Protein AF-A0A1B8EQ35-F1 (afdb_monomer_lite)

Sequence (725 aa):
MAPSVAQLPEQTPTSKLPTSPSSTSFNLFPQSRLPFSPSIFANPTSEYRGTPLWSWNKKLDLDQLLRQIDHMEEMGLGGFHMHSRVGLDTEYMGEEFMHMVKKCVERAKEKGMLAWLYDEDRWPSGAAGGLVTKEEDQFRSRHMLITPWKYGDPNRPDQAEENH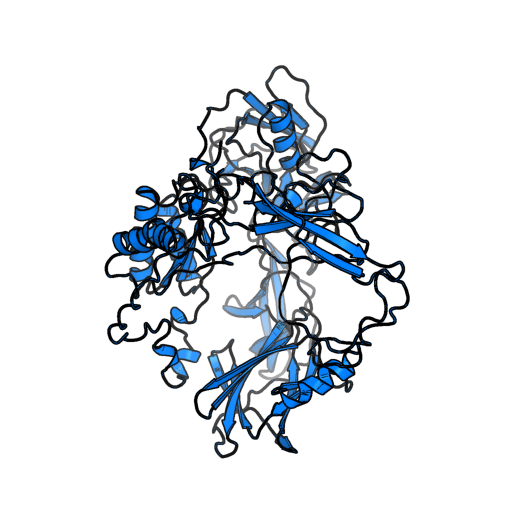SCSAVASRSELGFLAARYSIILDKDGFLVEGRRLEDSEEDFEGVWYAYVETNPPSEWFNGAYYVDTLSAPAMQRFVDLTYEPYKKAVGSEFGKTVPAIFTDEPQFALKNQLKLAHGKRDIFLPGKVVVAGSDPSLVDVEPSLHPKSLSATRVPFTRLDILRELETVRDVKVVLDTGMEADKLLYQMRADGEEGYLFICNTDRVKPSKCRVDIRGGWSATLLDTFSGKSYSFKTEVIGGWTRFHHHFHGCASLLLRLYPVTHEPCLSALETPAWTVSHELVDCAASLSEPNVLLLDIASHKLNDDTDWEAPEEILRIDNIARENLGLRQKKDAFAQPWTTSKTAPTNTISLRFRFTSTIDIQGAHLALENAAITTIALDGAPVVASSSGYWVDESISTIPLPPIPAGSHELILSLLFGPATNLERVYILGEFGVDLRGRSATIVPLALDKLAVGDYTRQGLPFYVGNVHYDFTLRVEGSGPQRTAIQVPRFVAPLLAVQLDGRDKGAIAFQPHTLDLGELSAGEYKLRITAYGNRDHAFGALHLPDGLTKWYGPDAFRTAEC

pLDDT: mean 85.96, std 14.6, range [25.5, 98.62]

Structure (mmCIF, N/CA/C/O backbone):
data_AF-A0A1B8EQ35-F1
#
_entry.id   AF-A0A1B8EQ35-F1
#
loop_
_atom_site.group_PDB
_atom_site.id
_atom_site.type_symbol
_atom_site.label_atom_id
_atom_site.label_alt_id
_atom_site.label_comp_id
_atom_site.label_asym_id
_atom_site.label_entity_id
_atom_site.label_seq_id
_atom_site.pdbx_PDB_ins_code
_atom_site.Cartn_x
_atom_site.Cartn_y
_atom_site.Cartn_z
_atom_site.occupancy
_atom_site.B_iso_or_equiv
_atom_site.auth_seq_id
_atom_site.auth_comp_id
_atom_site.auth_asym_id
_atom_site.auth_atom_id
_atom_site.pdbx_PDB_model_num
ATOM 1 N N . MET A 1 1 ? 47.534 -1.894 -6.595 1.00 25.50 1 MET A N 1
ATOM 2 C CA . MET A 1 1 ? 48.045 -1.793 -7.979 1.00 25.50 1 MET A CA 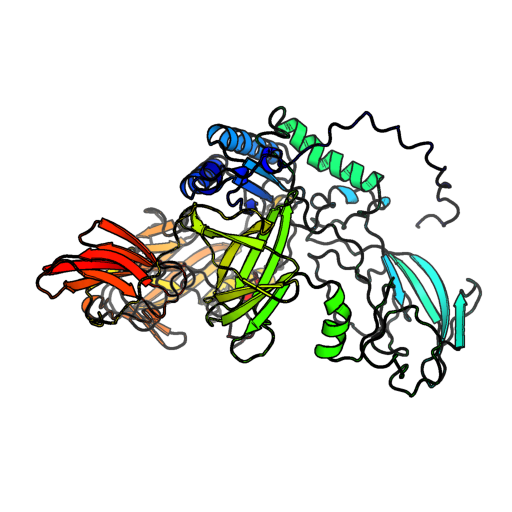1
ATOM 3 C C . MET A 1 1 ? 47.145 -2.646 -8.852 1.00 25.50 1 MET A C 1
ATOM 5 O O . MET A 1 1 ? 47.174 -3.859 -8.702 1.00 25.50 1 MET A O 1
ATOM 9 N N . ALA A 1 2 ? 46.291 -2.027 -9.663 1.00 26.20 2 ALA A N 1
ATOM 10 C CA . ALA A 1 2 ? 45.473 -2.741 -10.642 1.00 26.20 2 ALA A CA 1
ATOM 11 C C . ALA A 1 2 ? 46.329 -3.078 -11.884 1.00 26.20 2 ALA A C 1
ATOM 13 O O . ALA A 1 2 ? 47.244 -2.309 -12.195 1.00 26.20 2 ALA A O 1
ATOM 14 N N . PRO A 1 3 ? 46.095 -4.210 -12.572 1.00 28.66 3 PRO A N 1
ATOM 15 C CA . PRO A 1 3 ? 46.857 -4.577 -13.765 1.00 28.66 3 PRO A CA 1
ATOM 16 C C . PRO A 1 3 ? 46.574 -3.606 -14.925 1.00 28.66 3 PRO A C 1
ATOM 18 O O . PRO A 1 3 ? 45.476 -3.062 -15.040 1.00 28.66 3 PRO A O 1
ATOM 21 N N . SER A 1 4 ? 47.576 -3.370 -15.780 1.00 27.38 4 SER A N 1
ATOM 22 C CA . SER A 1 4 ? 47.445 -2.500 -16.955 1.00 27.38 4 SER A CA 1
ATOM 23 C C . SER A 1 4 ? 46.612 -3.164 -18.061 1.00 27.38 4 SER A C 1
ATOM 25 O O . SER A 1 4 ? 46.545 -4.388 -18.173 1.00 27.38 4 SER A O 1
ATOM 27 N N . VAL A 1 5 ? 46.005 -2.334 -18.916 1.00 34.78 5 VAL A N 1
ATOM 28 C CA . VAL A 1 5 ? 45.093 -2.695 -20.024 1.00 34.78 5 VAL A CA 1
ATOM 29 C C . VAL A 1 5 ? 45.683 -3.714 -21.021 1.00 34.78 5 VAL A C 1
ATOM 31 O O . VAL A 1 5 ? 44.943 -4.336 -21.776 1.00 34.78 5 VAL A O 1
ATOM 34 N N . ALA A 1 6 ? 46.992 -3.974 -20.988 1.00 32.75 6 ALA A N 1
ATOM 35 C CA . ALA A 1 6 ? 47.649 -4.963 -21.843 1.00 32.75 6 ALA A CA 1
ATOM 36 C C . ALA A 1 6 ? 47.423 -6.438 -21.430 1.00 32.75 6 ALA A C 1
ATOM 38 O O . ALA A 1 6 ? 47.955 -7.329 -22.089 1.00 32.75 6 ALA A O 1
ATOM 39 N N . GLN A 1 7 ? 46.674 -6.719 -20.354 1.00 31.31 7 GLN A N 1
ATOM 40 C CA . GLN A 1 7 ? 46.437 -8.084 -19.847 1.00 31.31 7 GLN A CA 1
ATOM 41 C C . GLN A 1 7 ? 44.970 -8.538 -19.857 1.00 31.31 7 GLN A C 1
ATOM 43 O O . GLN A 1 7 ? 44.646 -9.566 -19.264 1.00 31.31 7 GLN A O 1
ATOM 48 N N . LEU A 1 8 ? 44.069 -7.819 -20.530 1.00 32.50 8 LEU A N 1
ATOM 49 C CA . LEU A 1 8 ? 42.736 -8.363 -20.785 1.00 32.50 8 LEU A CA 1
ATOM 50 C C . LEU A 1 8 ? 42.855 -9.419 -21.897 1.00 32.50 8 LEU A C 1
ATOM 52 O O . LEU A 1 8 ? 43.336 -9.078 -22.980 1.00 32.50 8 LEU A O 1
ATOM 56 N N . PRO A 1 9 ? 42.469 -10.688 -21.664 1.00 31.41 9 PRO A N 1
ATOM 57 C CA . PRO A 1 9 ? 42.464 -11.678 -22.729 1.00 31.41 9 PRO A CA 1
ATOM 58 C C . PRO A 1 9 ? 41.554 -11.178 -23.853 1.00 31.41 9 PRO A C 1
ATOM 60 O O . PRO A 1 9 ? 40.426 -10.752 -23.593 1.00 31.41 9 PRO A O 1
ATOM 63 N N . GLU A 1 10 ? 42.046 -11.215 -25.096 1.00 31.75 10 GLU A N 1
ATOM 64 C CA . GLU A 1 10 ? 41.202 -11.037 -26.276 1.00 31.75 10 GLU A CA 1
ATOM 65 C C . GLU A 1 10 ? 39.978 -11.939 -26.113 1.00 31.75 10 GLU A C 1
ATOM 67 O O . GLU A 1 10 ? 40.111 -13.160 -25.967 1.00 31.75 10 GLU A O 1
ATOM 72 N N . GLN A 1 11 ? 38.782 -11.341 -26.098 1.00 35.06 11 GLN A N 1
ATOM 73 C CA . GLN A 1 11 ? 37.549 -12.110 -26.148 1.00 35.06 11 GLN A CA 1
ATOM 74 C C . GLN A 1 11 ? 37.582 -12.918 -27.441 1.00 35.06 11 GLN A C 1
ATOM 76 O O . GLN A 1 11 ? 37.391 -12.395 -28.538 1.00 35.06 11 GLN A O 1
ATOM 81 N N . THR A 1 12 ? 37.878 -14.207 -27.305 1.00 29.12 12 THR A N 1
ATOM 82 C CA . THR A 1 12 ? 37.778 -15.152 -28.406 1.00 29.12 12 THR A CA 1
ATOM 83 C C . THR A 1 12 ? 36.326 -15.105 -28.878 1.00 29.12 12 THR A C 1
ATOM 85 O O . THR A 1 12 ? 35.436 -15.208 -28.028 1.00 29.12 12 THR A O 1
ATOM 88 N N . PRO A 1 13 ? 36.048 -14.933 -30.184 1.00 30.48 13 PRO A N 1
ATOM 89 C CA . PRO A 1 13 ? 34.685 -14.939 -30.690 1.00 30.48 13 PRO A CA 1
ATOM 90 C C . PRO A 1 13 ? 34.010 -16.218 -30.210 1.00 30.48 13 PRO A C 1
ATOM 92 O O . PRO A 1 13 ? 34.444 -17.318 -30.561 1.00 30.48 13 PRO A O 1
ATOM 95 N N . THR A 1 14 ? 32.996 -16.084 -29.359 1.00 31.64 14 THR A N 1
ATOM 96 C CA . THR A 1 14 ? 32.241 -17.221 -28.849 1.00 31.64 14 THR A CA 1
ATOM 97 C C . THR A 1 14 ? 31.644 -17.949 -30.043 1.00 31.64 14 THR A C 1
ATOM 99 O O . THR A 1 14 ? 30.777 -17.456 -30.766 1.00 31.64 14 THR A O 1
ATOM 102 N N . SER A 1 15 ? 32.195 -19.131 -30.305 1.00 32.12 15 SER A N 1
ATOM 103 C CA . SER A 1 15 ? 31.742 -20.018 -31.358 1.00 32.12 15 SER A CA 1
ATOM 104 C C . SER A 1 15 ? 30.282 -20.369 -31.108 1.00 32.12 15 SER A C 1
ATOM 106 O O . SER A 1 15 ? 29.971 -20.900 -30.048 1.00 32.12 15 SER A O 1
ATOM 108 N N . LYS A 1 16 ? 29.434 -20.093 -32.105 1.00 35.16 16 LYS A N 1
ATOM 109 C CA . LYS A 1 16 ? 28.096 -20.662 -32.323 1.00 35.16 16 LYS A CA 1
ATOM 110 C C . LYS A 1 16 ? 27.278 -20.868 -31.042 1.00 35.16 16 LYS A C 1
ATOM 112 O O . LYS A 1 16 ? 27.388 -21.903 -30.390 1.00 35.16 16 LYS A O 1
ATOM 117 N N . LEU A 1 17 ? 26.366 -19.922 -30.788 1.00 35.19 17 LEU A N 1
ATOM 118 C CA . LEU A 1 17 ? 25.135 -20.172 -30.033 1.00 35.19 17 LEU A CA 1
ATOM 119 C C . LEU A 1 17 ? 24.652 -21.602 -30.335 1.00 35.19 17 LEU A C 1
ATOM 121 O O . LEU A 1 17 ? 24.467 -21.918 -31.519 1.00 35.19 17 LEU A O 1
ATOM 125 N N . PRO A 1 18 ? 24.500 -22.480 -29.328 1.00 34.12 18 PRO A N 1
ATOM 126 C CA . PRO A 1 18 ? 23.928 -23.791 -29.564 1.00 34.12 18 PRO A CA 1
ATOM 127 C C . PRO A 1 18 ? 22.570 -23.573 -30.224 1.00 34.12 18 PRO A C 1
ATOM 129 O O . PRO A 1 18 ? 21.745 -22.804 -29.729 1.00 34.12 18 PRO A O 1
ATOM 132 N N . THR A 1 19 ? 22.376 -24.199 -31.385 1.00 39.16 19 THR A N 1
ATOM 133 C CA . THR A 1 19 ? 21.077 -24.287 -32.050 1.00 39.16 19 THR A CA 1
ATOM 134 C C . THR A 1 19 ? 20.057 -24.663 -30.995 1.00 39.16 19 THR A C 1
ATOM 136 O O . THR A 1 19 ? 20.177 -25.732 -30.389 1.00 39.16 19 THR A O 1
ATOM 139 N N . SER A 1 20 ? 19.121 -23.751 -30.736 1.00 37.38 20 SER A N 1
ATOM 140 C CA . SER A 1 20 ? 18.092 -23.935 -29.729 1.00 37.38 20 SER A CA 1
ATOM 141 C C . SER A 1 20 ? 17.411 -25.283 -29.981 1.00 37.38 20 SER A C 1
ATOM 143 O O . SER A 1 20 ? 16.928 -25.519 -31.094 1.00 37.38 20 SER A O 1
ATOM 145 N N . PRO A 1 21 ? 17.382 -26.207 -29.000 1.00 41.94 21 PRO A N 1
ATOM 146 C CA . PRO A 1 21 ? 16.456 -27.324 -29.090 1.00 41.94 21 PRO A CA 1
ATOM 147 C C . PRO A 1 21 ? 15.073 -26.699 -29.245 1.00 41.94 21 PRO A C 1
ATOM 149 O O . PRO A 1 21 ? 14.788 -25.727 -28.546 1.00 41.94 21 PRO A O 1
ATOM 152 N N . SER A 1 22 ? 14.280 -27.191 -30.204 1.00 47.44 22 SER A N 1
ATOM 153 C CA . SER A 1 22 ? 12.948 -26.681 -30.543 1.00 47.44 22 SER A CA 1
ATOM 154 C C . SER A 1 22 ? 12.187 -26.337 -29.266 1.00 47.44 22 SER A C 1
ATOM 156 O O . SER A 1 22 ? 11.669 -27.229 -28.588 1.00 47.44 22 SER A O 1
ATOM 158 N N . SER A 1 23 ? 12.204 -25.062 -28.881 1.00 45.16 23 SER A N 1
ATOM 159 C CA . SER A 1 23 ? 11.639 -24.665 -27.612 1.00 45.16 23 SER A CA 1
ATOM 160 C C . SER A 1 23 ? 10.140 -24.715 -27.818 1.00 45.16 23 SER A C 1
ATOM 162 O O . SER A 1 23 ? 9.558 -23.934 -28.568 1.00 45.16 23 SER A O 1
ATOM 164 N N . THR A 1 24 ? 9.488 -25.670 -27.165 1.00 52.19 24 THR A N 1
ATOM 165 C CA . THR A 1 24 ? 8.119 -25.443 -26.724 1.00 52.19 24 THR A CA 1
ATOM 166 C C . THR A 1 24 ? 8.171 -24.136 -25.945 1.00 52.19 24 THR A C 1
ATOM 168 O O . THR A 1 24 ? 8.702 -24.110 -24.835 1.00 52.19 24 THR A O 1
ATOM 171 N N . SER A 1 25 ? 7.767 -23.029 -26.572 1.00 60.06 25 SER A N 1
ATOM 172 C CA . SER A 1 25 ? 7.796 -21.714 -25.944 1.00 60.06 25 SER A CA 1
ATOM 173 C C . SER A 1 25 ? 7.031 -21.823 -24.631 1.00 60.06 25 SER A C 1
ATOM 175 O O . SER A 1 25 ? 5.846 -22.168 -24.652 1.00 60.06 25 SER A O 1
ATOM 177 N N . PHE A 1 26 ? 7.703 -21.598 -23.502 1.00 68.50 26 PHE A N 1
ATOM 178 C CA . PHE A 1 26 ? 7.038 -21.569 -22.207 1.00 68.50 26 PHE A CA 1
ATOM 179 C C . PHE A 1 26 ? 5.918 -20.528 -22.276 1.00 68.50 26 PHE A C 1
ATOM 181 O O . PHE A 1 26 ? 6.156 -19.366 -22.604 1.00 68.50 26 PHE A O 1
ATOM 188 N N . ASN A 1 27 ? 4.685 -20.971 -22.052 1.00 73.94 27 ASN A N 1
ATOM 189 C CA . ASN A 1 27 ? 3.511 -20.122 -22.149 1.00 73.94 27 ASN A CA 1
ATOM 190 C C . ASN A 1 27 ? 3.030 -19.824 -20.734 1.00 73.94 27 ASN A C 1
ATOM 192 O O . ASN A 1 27 ? 2.378 -20.667 -20.127 1.00 73.94 27 ASN A O 1
ATOM 196 N N . LEU A 1 28 ? 3.376 -18.639 -20.225 1.00 74.19 28 LEU A N 1
ATOM 197 C CA . LEU A 1 28 ? 3.041 -18.209 -18.866 1.00 74.19 28 LEU A CA 1
ATOM 198 C C . LEU A 1 28 ? 1.525 -18.161 -18.621 1.00 74.19 28 LEU A C 1
ATOM 200 O O . LEU A 1 28 ? 1.058 -18.495 -17.539 1.00 74.19 28 LEU A O 1
ATOM 204 N N . PHE A 1 29 ? 0.751 -17.790 -19.643 1.00 77.44 29 PHE A N 1
ATOM 205 C CA . PHE A 1 29 ? -0.704 -17.681 -19.558 1.00 77.44 29 PHE A CA 1
ATOM 206 C C . PHE A 1 29 ? -1.355 -18.509 -20.668 1.00 77.44 29 PHE A C 1
ATOM 208 O O . PHE A 1 29 ? -1.873 -17.945 -21.635 1.00 77.44 29 PHE A O 1
ATOM 215 N N . PRO A 1 30 ? -1.361 -19.850 -20.574 1.00 79.69 30 PRO A N 1
ATOM 216 C CA . PRO A 1 30 ? -1.895 -20.697 -21.636 1.00 79.69 30 PRO A CA 1
ATOM 217 C C . PRO A 1 30 ? -3.386 -20.455 -21.879 1.00 79.69 30 PRO A C 1
ATOM 219 O O . PRO A 1 30 ? -3.823 -20.467 -23.027 1.00 79.69 30 PRO A O 1
ATOM 222 N N . GLN A 1 31 ? -4.132 -20.120 -20.823 1.00 79.25 31 GLN A N 1
ATOM 223 C CA . GLN A 1 31 ? -5.553 -19.780 -20.904 1.00 79.25 31 GLN A CA 1
ATOM 224 C C . GLN A 1 31 ? -5.820 -18.510 -21.725 1.00 79.25 31 GLN A C 1
ATOM 226 O O . GLN A 1 31 ? -6.878 -18.391 -22.330 1.00 79.25 31 GLN A O 1
ATOM 231 N N . SER A 1 32 ? -4.844 -17.598 -21.849 1.00 74.06 32 SER A N 1
ATOM 232 C CA . SER A 1 32 ? -4.968 -16.402 -22.703 1.00 74.06 32 SER A CA 1
ATOM 233 C C . SER A 1 32 ? -5.015 -16.708 -24.205 1.00 74.06 32 SER A C 1
ATOM 235 O O . SER A 1 32 ? -5.212 -15.802 -25.008 1.00 74.06 32 SER A O 1
ATOM 237 N N . ARG A 1 33 ? -4.780 -17.967 -24.604 1.00 80.25 33 ARG A N 1
ATOM 238 C CA . ARG A 1 33 ? -4.892 -18.433 -25.995 1.00 80.25 33 ARG A CA 1
ATOM 239 C C . ARG A 1 33 ? -6.234 -19.087 -26.295 1.00 80.25 33 ARG A C 1
ATOM 241 O O . ARG A 1 33 ? -6.478 -19.448 -27.444 1.00 80.25 33 ARG A O 1
ATOM 248 N N . LEU A 1 34 ? -7.065 -19.298 -25.277 1.00 84.06 34 LEU A N 1
ATOM 249 C CA . LEU A 1 34 ? -8.402 -19.829 -25.470 1.00 84.06 34 LEU A CA 1
ATOM 250 C C . LEU A 1 34 ? -9.373 -18.688 -25.793 1.00 84.06 34 LEU A C 1
ATOM 252 O O . LEU A 1 34 ? -9.177 -17.571 -25.312 1.00 84.06 34 LEU A O 1
ATOM 256 N N . PRO A 1 35 ? -10.434 -18.958 -26.573 1.00 84.69 35 PRO A N 1
ATOM 257 C CA . PRO A 1 35 ? -11.488 -17.981 -26.806 1.00 84.69 35 PRO A CA 1
ATOM 258 C C . PRO A 1 35 ? -12.105 -17.477 -25.498 1.00 84.69 35 PRO A C 1
ATOM 260 O O . PRO A 1 35 ? -12.200 -18.217 -24.515 1.00 84.69 35 PRO A O 1
ATOM 263 N N . PHE A 1 36 ? -12.588 -16.233 -25.513 1.00 85.56 36 PHE A N 1
ATOM 264 C CA . PHE A 1 36 ? -13.294 -15.628 -24.386 1.00 85.56 36 PHE A CA 1
ATOM 265 C C . PHE A 1 36 ? -14.415 -16.528 -23.847 1.00 85.56 36 PHE A C 1
ATOM 267 O O . PHE A 1 36 ? -15.243 -17.042 -24.603 1.00 85.56 36 PHE A O 1
ATOM 274 N N . SER A 1 37 ? -14.483 -16.648 -22.520 1.00 89.38 37 SER A N 1
ATOM 275 C CA . SER A 1 37 ? -15.508 -17.418 -21.819 1.00 89.38 37 SER A CA 1
ATOM 276 C C . SER A 1 37 ? -16.324 -16.524 -20.878 1.00 89.38 37 SER A C 1
ATOM 278 O O . SER A 1 37 ? -15.766 -16.000 -19.908 1.00 89.38 37 SER A O 1
ATOM 280 N N . PRO A 1 38 ? -17.651 -16.396 -21.089 1.00 88.44 38 PRO A N 1
ATOM 281 C CA . PRO A 1 38 ? -18.528 -15.661 -20.178 1.00 88.44 38 PRO A CA 1
ATOM 282 C C . PRO A 1 38 ? -18.508 -16.206 -18.746 1.00 88.44 38 PRO A C 1
ATOM 284 O O . PRO A 1 38 ? -18.613 -15.436 -17.798 1.00 88.44 38 PRO A O 1
ATOM 287 N N . SER A 1 39 ? -18.345 -17.523 -18.568 1.00 91.56 39 SER A N 1
ATOM 288 C CA . SER A 1 39 ? -18.310 -18.126 -17.231 1.00 91.56 39 SER A CA 1
ATOM 289 C C . SER A 1 39 ? -17.015 -17.807 -16.485 1.00 91.56 39 SER A C 1
ATOM 291 O O . SER A 1 39 ? -17.060 -17.599 -15.277 1.00 91.56 39 SER A O 1
ATOM 293 N N . ILE A 1 40 ? -15.878 -17.737 -17.192 1.00 91.25 40 ILE A N 1
ATOM 294 C CA . ILE A 1 40 ? -14.591 -17.328 -16.602 1.00 91.25 40 ILE A CA 1
ATOM 295 C C . ILE A 1 40 ? -14.618 -15.834 -16.276 1.00 91.25 40 ILE A C 1
ATOM 297 O O . ILE A 1 40 ? -14.153 -15.439 -15.216 1.00 91.25 40 ILE A O 1
ATOM 301 N N . PHE A 1 41 ? -15.203 -15.003 -17.143 1.00 91.31 41 PHE A N 1
ATOM 302 C CA . PHE A 1 41 ? -15.361 -13.576 -16.857 1.00 91.31 41 PHE A CA 1
ATOM 303 C C . PHE A 1 41 ? -16.235 -13.328 -15.617 1.00 91.31 41 PHE A C 1
ATOM 305 O O . PHE A 1 41 ? -15.895 -12.491 -14.787 1.00 91.31 41 PHE A O 1
ATOM 312 N N . ALA A 1 42 ? -17.328 -14.083 -15.465 1.00 91.06 42 ALA A N 1
ATOM 313 C CA . ALA A 1 42 ? -18.216 -13.972 -14.311 1.00 91.06 42 ALA A CA 1
ATOM 314 C C . ALA A 1 42 ? -17.596 -14.486 -13.001 1.00 91.06 42 ALA A C 1
ATOM 316 O O . ALA A 1 42 ? -17.930 -13.987 -11.929 1.00 91.06 42 ALA A O 1
ATOM 317 N N . ASN A 1 43 ? -16.717 -15.487 -13.073 1.00 90.38 43 ASN A N 1
ATOM 318 C CA . ASN A 1 43 ? -16.034 -16.054 -11.914 1.00 90.38 43 ASN A CA 1
ATOM 319 C C . ASN A 1 43 ? -14.570 -16.379 -12.262 1.00 90.38 43 ASN A C 1
ATOM 321 O O . ASN A 1 43 ? -14.264 -17.527 -12.608 1.00 90.38 43 ASN A O 1
ATOM 325 N N . PRO A 1 44 ? -13.669 -15.382 -12.202 1.00 91.44 44 PRO A N 1
ATOM 326 C CA . PRO A 1 44 ? -12.279 -15.560 -12.596 1.00 91.44 44 PRO A CA 1
ATOM 327 C C . PRO A 1 44 ? -11.555 -16.551 -11.683 1.00 91.44 44 PRO A C 1
ATOM 329 O O . PRO A 1 44 ? -11.667 -16.499 -10.452 1.00 91.44 44 PRO A O 1
ATOM 332 N N . THR A 1 45 ? -10.770 -17.431 -12.297 1.00 91.69 45 THR A N 1
ATOM 333 C CA . THR A 1 45 ? -9.800 -18.310 -11.632 1.00 91.69 45 THR A CA 1
ATOM 334 C C . THR A 1 45 ? -8.585 -17.516 -11.131 1.00 91.69 45 THR A C 1
ATOM 336 O O . THR A 1 45 ? -8.414 -16.340 -11.464 1.00 91.69 45 THR A O 1
ATOM 339 N N . SER A 1 46 ? -7.761 -18.134 -10.281 1.00 92.81 46 SER A N 1
ATOM 340 C CA . SER A 1 46 ? -6.660 -17.489 -9.548 1.00 92.81 46 SER A CA 1
ATOM 341 C C . SER A 1 46 ? -5.677 -16.712 -10.432 1.00 92.81 46 SER A C 1
ATOM 343 O O . SER A 1 46 ? -5.202 -15.654 -10.031 1.00 92.81 46 SER A O 1
ATOM 345 N N . GLU A 1 47 ? -5.419 -17.171 -11.657 1.00 90.31 47 GLU A N 1
ATOM 346 C CA . GLU A 1 47 ? -4.531 -16.515 -12.624 1.00 90.31 47 GLU A CA 1
ATOM 347 C C . GLU A 1 47 ? -5.023 -15.145 -13.125 1.00 90.31 47 GLU A C 1
ATOM 349 O O . GLU A 1 47 ? -4.250 -14.406 -13.733 1.00 90.31 47 GLU A O 1
ATOM 354 N N . TYR A 1 48 ? -6.286 -14.791 -12.864 1.00 90.19 48 TYR A N 1
ATOM 355 C CA . TYR A 1 48 ? -6.884 -13.501 -13.224 1.00 90.19 48 TYR A CA 1
ATOM 356 C C . TYR A 1 48 ? -7.140 -12.589 -12.015 1.00 90.19 48 TYR A C 1
ATOM 358 O O . TYR A 1 48 ? -7.653 -11.481 -12.182 1.00 90.19 48 TYR A O 1
ATOM 366 N N . ARG A 1 49 ? -6.828 -13.043 -10.796 1.00 92.12 49 ARG A N 1
ATOM 367 C CA . ARG A 1 49 ? -7.065 -12.289 -9.557 1.00 92.12 49 ARG A CA 1
ATOM 368 C C . ARG A 1 49 ? -5.802 -11.562 -9.103 1.00 92.12 49 ARG A C 1
ATOM 370 O O . ARG A 1 49 ? -4.695 -11.875 -9.531 1.00 92.12 49 ARG A O 1
ATOM 377 N N . GLY A 1 50 ? -5.973 -10.579 -8.221 1.00 93.19 50 GLY A N 1
ATOM 378 C CA . GLY A 1 50 ? -4.859 -9.810 -7.669 1.00 93.19 50 GLY A CA 1
ATOM 379 C C . GLY A 1 50 ? -3.869 -10.688 -6.901 1.00 93.19 50 GLY A C 1
ATOM 380 O O . GLY A 1 50 ? -4.267 -11.608 -6.185 1.00 93.19 50 GLY A O 1
ATOM 381 N N . THR A 1 51 ? -2.583 -10.377 -7.047 1.00 94.25 51 THR A N 1
ATOM 382 C CA . THR A 1 51 ? -1.464 -11.074 -6.397 1.00 94.25 51 THR A CA 1
ATOM 383 C C . THR A 1 51 ? -0.512 -10.029 -5.806 1.00 94.25 51 THR A C 1
ATOM 385 O O . THR A 1 51 ? 0.367 -9.538 -6.523 1.00 94.25 51 THR A O 1
ATOM 388 N N . PRO A 1 52 ? -0.692 -9.607 -4.544 1.00 95.25 52 PRO A N 1
ATOM 389 C CA . PRO A 1 52 ? 0.095 -8.523 -3.967 1.00 95.25 52 PRO A CA 1
ATOM 390 C C . PRO A 1 52 ? 1.570 -8.904 -3.797 1.00 95.25 52 PRO A C 1
ATOM 392 O O . PRO A 1 52 ? 1.916 -10.085 -3.697 1.00 95.25 52 PRO A O 1
ATOM 395 N N . LEU A 1 53 ? 2.428 -7.884 -3.717 1.00 95.12 53 LEU A N 1
ATOM 396 C CA . LEU A 1 53 ? 3.765 -8.036 -3.149 1.00 95.12 53 LEU A CA 1
ATOM 397 C C . LEU A 1 53 ? 3.626 -8.250 -1.642 1.00 95.12 53 LEU A C 1
ATOM 399 O O . LEU A 1 53 ? 3.103 -7.392 -0.929 1.00 95.12 53 LEU A O 1
ATOM 403 N N . TRP A 1 54 ? 4.061 -9.411 -1.169 1.00 96.62 54 TRP A N 1
ATOM 404 C CA . TRP A 1 54 ? 3.986 -9.796 0.228 1.00 96.62 54 TRP A CA 1
ATOM 405 C C . TRP A 1 54 ? 5.347 -9.606 0.887 1.00 96.62 54 TRP A C 1
ATOM 407 O O . TRP A 1 54 ? 6.278 -10.386 0.688 1.00 96.62 54 TRP A O 1
ATOM 417 N N . SER A 1 55 ? 5.440 -8.523 1.656 1.00 94.44 55 SER A N 1
ATOM 418 C CA . SER A 1 55 ? 6.659 -8.074 2.322 1.00 94.44 55 SER A CA 1
ATOM 419 C C . SER A 1 55 ? 7.100 -9.041 3.421 1.00 94.44 55 SER A C 1
ATOM 421 O O . SER A 1 55 ? 6.558 -9.029 4.522 1.00 94.44 55 SER A O 1
ATOM 423 N N . TRP A 1 56 ? 8.126 -9.834 3.141 1.00 95.75 56 TRP A N 1
ATOM 424 C CA . TRP A 1 56 ? 8.850 -10.636 4.118 1.00 95.75 56 TRP A CA 1
ATOM 425 C C . TRP A 1 56 ? 9.914 -9.774 4.795 1.00 95.75 56 TRP A C 1
ATOM 427 O O . TRP A 1 56 ? 10.871 -9.322 4.165 1.00 95.75 56 TRP A O 1
ATOM 437 N N . ASN A 1 57 ? 9.724 -9.526 6.085 1.00 90.69 57 ASN A N 1
ATOM 438 C CA . ASN A 1 57 ? 10.614 -8.756 6.945 1.00 90.69 57 ASN A CA 1
ATOM 439 C C . ASN A 1 57 ? 10.682 -9.413 8.336 1.00 90.69 57 ASN A C 1
ATOM 441 O O . ASN A 1 57 ? 10.016 -10.416 8.589 1.00 90.69 57 ASN A O 1
ATOM 445 N N . LYS A 1 58 ? 11.516 -8.865 9.228 1.00 89.00 58 LYS A N 1
ATOM 446 C CA . LYS A 1 58 ? 11.826 -9.424 10.553 1.00 89.00 58 LYS A CA 1
ATOM 447 C C . LYS A 1 58 ? 12.300 -10.885 10.451 1.00 89.00 58 LYS A C 1
ATOM 449 O O . LYS A 1 58 ? 12.772 -11.349 9.407 1.00 89.00 58 LYS A O 1
ATOM 454 N N . LYS A 1 59 ? 12.270 -11.599 11.573 1.00 92.00 59 LYS A N 1
ATOM 455 C CA . LYS A 1 59 ? 12.465 -13.046 11.599 1.00 92.00 59 LYS A CA 1
ATOM 456 C C . LYS A 1 59 ? 11.193 -13.694 11.054 1.00 92.00 59 LYS A C 1
ATOM 458 O O . LYS A 1 59 ? 10.112 -13.369 11.532 1.00 92.00 59 LYS A O 1
ATOM 463 N N . LEU A 1 60 ? 11.324 -14.569 10.060 1.00 95.62 60 LEU A N 1
ATOM 464 C CA . LEU A 1 60 ? 10.171 -15.227 9.457 1.00 95.62 60 LEU A CA 1
ATOM 465 C C . LEU A 1 60 ? 9.629 -16.288 10.414 1.00 95.62 60 LEU A C 1
ATOM 467 O O . LEU A 1 60 ? 10.389 -17.118 10.910 1.00 95.62 60 LEU A O 1
ATOM 471 N N . ASP A 1 61 ? 8.319 -16.262 10.635 1.00 95.56 61 ASP A N 1
ATOM 472 C CA . ASP A 1 61 ? 7.596 -17.237 11.445 1.00 95.56 61 ASP A CA 1
ATOM 473 C C . ASP A 1 61 ? 6.648 -18.043 10.555 1.00 95.56 61 ASP A C 1
ATOM 475 O O . ASP A 1 61 ? 5.775 -17.484 9.891 1.00 95.56 61 ASP A O 1
ATOM 479 N N . LEU A 1 62 ? 6.836 -19.363 10.505 1.00 97.25 62 LEU A N 1
ATOM 480 C CA . LEU A 1 62 ? 6.113 -20.207 9.557 1.00 97.25 62 LEU A CA 1
ATOM 481 C C . LEU A 1 62 ? 4.595 -20.174 9.786 1.00 97.25 62 LEU A C 1
ATOM 483 O O . LEU A 1 62 ? 3.842 -20.082 8.817 1.00 97.25 62 LEU A O 1
ATOM 487 N N . ASP A 1 63 ? 4.142 -20.231 11.036 1.00 96.69 63 ASP A N 1
ATOM 488 C CA . ASP A 1 63 ? 2.713 -20.271 11.352 1.00 96.69 63 ASP A CA 1
ATOM 489 C C . ASP A 1 63 ? 2.041 -18.944 10.975 1.00 96.69 63 ASP A C 1
ATOM 491 O O . ASP A 1 63 ? 0.958 -18.932 10.380 1.00 96.69 63 ASP A O 1
ATOM 495 N N . GLN A 1 64 ? 2.723 -17.822 11.221 1.00 94.88 64 GLN A N 1
ATOM 496 C CA . GLN A 1 64 ? 2.277 -16.505 10.781 1.00 94.88 64 GLN A CA 1
ATOM 497 C C . GLN A 1 64 ? 2.192 -16.418 9.252 1.00 94.88 64 GLN A C 1
ATOM 499 O O . GLN A 1 64 ? 1.190 -15.921 8.729 1.00 94.88 64 GLN A O 1
ATOM 504 N N . LEU A 1 65 ? 3.201 -16.923 8.533 1.00 97.50 65 LEU A N 1
ATOM 505 C CA . LEU A 1 65 ? 3.220 -16.929 7.070 1.00 97.50 65 LEU A CA 1
ATOM 506 C C . LEU A 1 65 ? 2.045 -17.735 6.495 1.00 97.50 65 LEU A C 1
ATOM 508 O O . LEU A 1 65 ? 1.326 -17.250 5.620 1.00 97.50 65 LEU A O 1
ATOM 512 N N . LEU A 1 66 ? 1.805 -18.943 7.012 1.00 98.12 66 LEU A N 1
ATOM 513 C CA . LEU A 1 66 ? 0.704 -19.799 6.562 1.00 98.12 66 LEU A CA 1
ATOM 514 C C . LEU A 1 66 ? -0.666 -19.176 6.856 1.00 98.12 66 LEU A C 1
ATOM 516 O O . LEU A 1 66 ? -1.550 -19.207 5.998 1.00 98.12 66 LEU A O 1
ATOM 520 N N . ARG A 1 67 ? -0.831 -18.547 8.024 1.00 96.31 67 ARG A N 1
ATOM 521 C CA . ARG A 1 67 ? -2.059 -17.823 8.368 1.00 96.31 67 ARG A CA 1
ATOM 522 C C . ARG A 1 67 ? -2.300 -16.622 7.451 1.00 96.31 67 ARG A C 1
ATOM 524 O O . ARG A 1 67 ? -3.432 -16.375 7.051 1.00 96.31 67 ARG A O 1
ATOM 531 N N . GLN A 1 68 ? -1.256 -15.875 7.090 1.00 96.25 68 GLN A N 1
ATOM 532 C CA . GLN A 1 68 ? -1.388 -14.750 6.158 1.00 96.25 68 GLN A CA 1
ATOM 533 C C . GLN A 1 68 ? -1.836 -15.216 4.765 1.00 96.25 68 GLN A C 1
ATOM 535 O O . GLN A 1 68 ? -2.667 -14.548 4.154 1.00 96.25 68 GLN A O 1
ATOM 540 N N . ILE A 1 69 ? -1.367 -16.376 4.292 1.00 98.19 69 ILE A N 1
ATOM 541 C CA . ILE A 1 69 ? -1.860 -16.988 3.045 1.00 98.19 69 ILE A CA 1
ATOM 542 C C . ILE A 1 69 ? -3.356 -17.308 3.149 1.00 98.19 69 ILE A C 1
ATOM 544 O O . ILE A 1 69 ? -4.106 -17.023 2.217 1.00 98.19 69 ILE A O 1
ATOM 548 N N . ASP A 1 70 ? -3.800 -17.844 4.287 1.00 96.88 70 ASP A N 1
ATOM 549 C CA . ASP A 1 70 ? -5.217 -18.141 4.518 1.00 96.88 70 ASP A CA 1
ATOM 550 C C . ASP A 1 70 ? -6.081 -16.875 4.482 1.00 96.88 70 ASP A C 1
ATOM 552 O O . ASP A 1 70 ? -7.130 -16.873 3.842 1.00 96.88 70 ASP A O 1
ATOM 556 N N . HIS A 1 71 ? -5.614 -15.775 5.078 1.00 96.19 71 HIS A N 1
ATOM 557 C CA . HIS A 1 71 ? -6.306 -14.488 4.983 1.00 96.19 71 HIS A CA 1
ATOM 558 C C . HIS A 1 71 ? -6.347 -13.959 3.541 1.00 96.19 71 HIS A C 1
ATOM 560 O O . HIS A 1 71 ? -7.365 -13.425 3.112 1.00 96.19 71 HIS A O 1
ATOM 566 N N . MET A 1 72 ? -5.262 -14.103 2.770 1.00 97.25 72 MET A N 1
ATOM 567 C CA . MET A 1 72 ? -5.245 -13.678 1.364 1.00 97.25 72 MET A CA 1
ATOM 568 C C . MET A 1 72 ? -6.245 -14.471 0.512 1.00 97.25 72 MET A C 1
ATOM 570 O O . MET A 1 72 ? -6.904 -13.892 -0.352 1.00 97.25 72 MET A O 1
ATOM 574 N N . GLU A 1 73 ? -6.378 -15.775 0.762 1.00 95.88 73 GLU A N 1
ATOM 575 C CA . GLU A 1 73 ? -7.392 -16.618 0.122 1.00 95.88 73 GLU A CA 1
ATOM 576 C C . GLU A 1 73 ? -8.813 -16.181 0.495 1.00 95.88 73 GLU A C 1
ATOM 578 O O . GLU A 1 73 ? -9.645 -16.003 -0.394 1.00 95.88 73 GLU A O 1
ATOM 583 N N . GLU A 1 74 ? -9.073 -15.940 1.784 1.00 96.00 74 GLU A N 1
ATOM 584 C CA . GLU A 1 74 ? -10.365 -15.451 2.282 1.00 96.00 74 GLU A CA 1
ATOM 585 C C . GLU A 1 74 ? -10.748 -14.100 1.654 1.00 96.00 74 GLU A C 1
ATOM 587 O O . GLU A 1 74 ? -11.896 -13.889 1.264 1.00 96.00 74 GLU A O 1
ATOM 592 N N . MET A 1 75 ? -9.769 -13.210 1.464 1.00 94.31 75 MET A N 1
ATOM 593 C CA . MET A 1 75 ? -9.936 -11.936 0.752 1.00 94.31 75 MET A CA 1
ATOM 594 C C . MET A 1 75 ? -10.178 -12.104 -0.758 1.00 94.31 75 MET A C 1
ATOM 596 O O . MET A 1 75 ? -10.469 -11.128 -1.451 1.00 94.31 75 MET A O 1
ATOM 600 N N . GLY A 1 76 ? -10.058 -13.322 -1.290 1.00 94.50 76 GLY A N 1
ATOM 601 C CA . GLY A 1 76 ? -10.278 -13.640 -2.696 1.00 94.50 76 GLY A CA 1
ATOM 602 C C . GLY A 1 76 ? -9.081 -13.354 -3.603 1.00 94.50 76 GLY A C 1
ATOM 603 O O . GLY A 1 76 ? -9.262 -13.276 -4.818 1.00 94.50 76 GLY A O 1
ATOM 604 N N . LEU A 1 77 ? -7.867 -13.201 -3.065 1.00 97.25 77 LEU A N 1
ATOM 605 C CA . LEU A 1 77 ? -6.656 -13.024 -3.872 1.00 97.25 77 LEU A CA 1
ATOM 606 C C . LEU A 1 77 ? -6.296 -14.318 -4.615 1.00 97.25 77 LEU A C 1
ATOM 608 O O . LEU A 1 77 ? -6.553 -15.425 -4.149 1.00 97.25 77 LEU A O 1
ATOM 612 N N . GLY A 1 78 ? -5.694 -14.185 -5.799 1.00 95.88 78 GLY A N 1
ATOM 613 C CA . GLY A 1 78 ? -5.297 -15.336 -6.623 1.00 95.88 78 GLY A CA 1
ATOM 614 C C . GLY A 1 78 ? -3.970 -15.960 -6.215 1.00 95.88 78 GLY A C 1
ATOM 615 O O . GLY A 1 78 ? -3.599 -17.028 -6.697 1.00 95.88 78 GLY A O 1
ATOM 616 N N . GLY A 1 79 ? -3.216 -15.280 -5.360 1.00 97.25 79 GLY A N 1
ATOM 617 C CA . GLY A 1 79 ? -1.841 -15.627 -5.055 1.00 97.25 79 GLY A CA 1
ATOM 618 C C . GLY A 1 79 ? -1.106 -14.483 -4.382 1.00 97.25 79 GLY A C 1
ATOM 619 O O . GLY A 1 79 ? -1.721 -13.511 -3.956 1.00 97.25 79 GLY A O 1
ATOM 620 N N . PHE A 1 80 ? 0.215 -14.591 -4.320 1.00 98.00 80 PHE A N 1
ATOM 621 C CA . PHE A 1 80 ? 1.091 -13.628 -3.650 1.00 98.00 80 PHE A CA 1
ATOM 622 C C . PHE A 1 80 ? 2.509 -13.701 -4.215 1.00 98.00 80 PHE A C 1
ATOM 624 O O . PHE A 1 80 ? 2.918 -14.752 -4.706 1.00 98.00 80 PHE A O 1
ATOM 631 N N . HIS A 1 81 ? 3.263 -12.607 -4.113 1.00 97.44 81 HIS A N 1
ATOM 632 C CA . HIS A 1 81 ? 4.696 -12.579 -4.408 1.00 97.44 81 HIS A CA 1
ATOM 633 C C . HIS A 1 81 ? 5.488 -12.564 -3.103 1.00 97.44 81 HIS A C 1
ATOM 635 O O . HIS A 1 81 ? 5.419 -11.582 -2.368 1.00 97.44 81 HIS A O 1
ATOM 641 N N . MET A 1 82 ? 6.237 -13.630 -2.811 1.00 97.44 82 MET A N 1
ATOM 642 C CA . MET A 1 82 ? 7.112 -13.686 -1.630 1.00 97.44 82 MET A CA 1
ATOM 643 C C . MET A 1 82 ? 8.298 -12.742 -1.844 1.00 97.44 82 MET A C 1
ATOM 645 O O . MET A 1 82 ? 9.218 -13.068 -2.593 1.00 97.44 82 MET A O 1
ATOM 649 N N . HIS A 1 83 ? 8.254 -11.562 -1.223 1.00 95.81 83 HIS A N 1
ATOM 650 C CA . HIS A 1 83 ? 9.178 -10.464 -1.499 1.00 95.81 83 HIS A CA 1
ATOM 651 C C . HIS A 1 83 ? 9.991 -10.108 -0.257 1.00 95.81 83 HIS A C 1
ATOM 653 O O . HIS A 1 83 ? 9.443 -9.579 0.707 1.00 95.81 83 HIS A O 1
ATOM 659 N N . SER A 1 84 ? 11.306 -10.347 -0.283 1.00 93.81 84 SER A N 1
ATOM 660 C CA . SER A 1 84 ? 12.204 -9.841 0.765 1.00 93.81 84 SER A CA 1
ATOM 661 C C . SER A 1 84 ? 12.170 -8.312 0.801 1.00 93.81 84 SER A C 1
ATOM 663 O O . SER A 1 84 ? 12.402 -7.648 -0.211 1.00 93.81 84 SER A O 1
ATOM 665 N N . ARG A 1 85 ? 11.899 -7.733 1.972 1.00 90.44 85 ARG A N 1
ATOM 666 C CA . ARG A 1 85 ? 11.850 -6.281 2.186 1.00 90.44 85 ARG A CA 1
ATOM 667 C C . ARG A 1 85 ? 12.806 -5.846 3.286 1.00 90.44 85 ARG A C 1
ATOM 669 O O . ARG A 1 85 ? 13.395 -6.658 3.992 1.00 90.44 85 ARG A O 1
ATOM 676 N N . VAL A 1 86 ? 12.988 -4.529 3.400 1.00 86.75 86 VAL A N 1
ATOM 677 C CA . VAL A 1 86 ? 13.832 -3.905 4.429 1.00 86.75 86 VAL A CA 1
ATOM 678 C C . VAL A 1 86 ? 13.455 -4.442 5.814 1.00 86.75 86 VAL A C 1
ATOM 680 O O . VAL A 1 86 ? 12.281 -4.442 6.185 1.00 86.75 86 VAL A O 1
ATOM 683 N N . GLY A 1 87 ? 14.463 -4.874 6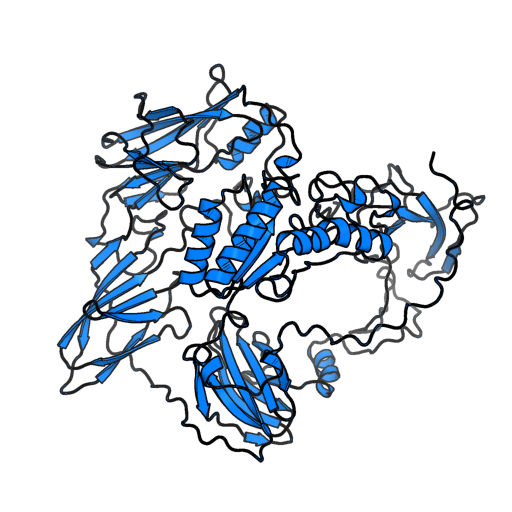.572 1.00 87.25 87 GLY A N 1
ATOM 684 C CA . GLY A 1 87 ? 14.303 -5.384 7.929 1.00 87.25 87 GLY A CA 1
ATOM 685 C C . GLY A 1 87 ? 14.217 -6.906 8.029 1.00 87.25 87 GLY A C 1
ATOM 686 O O . GLY A 1 87 ? 13.863 -7.395 9.097 1.00 87.25 87 GLY A O 1
ATOM 687 N N . LEU A 1 88 ? 14.511 -7.661 6.967 1.00 92.38 88 LEU A N 1
ATOM 688 C CA . LEU A 1 88 ? 14.565 -9.123 7.008 1.00 92.38 88 LEU A CA 1
ATOM 689 C C . LEU A 1 88 ? 15.713 -9.594 7.923 1.00 92.38 88 LEU A C 1
ATOM 691 O O . LEU A 1 88 ? 16.868 -9.232 7.731 1.00 92.38 88 LEU A O 1
ATOM 695 N N . ASP A 1 89 ? 15.396 -10.422 8.914 1.00 90.88 89 ASP A N 1
ATOM 696 C CA . ASP A 1 89 ? 16.353 -11.012 9.868 1.00 90.88 89 ASP A CA 1
ATOM 697 C C . ASP A 1 89 ? 16.615 -12.504 9.591 1.00 90.88 89 ASP A C 1
ATOM 699 O O . ASP A 1 89 ? 17.490 -13.129 10.185 1.00 90.88 89 ASP A O 1
ATOM 703 N N . THR A 1 90 ? 15.856 -13.092 8.669 1.00 94.44 90 THR A N 1
ATOM 704 C CA . THR A 1 90 ? 16.151 -14.423 8.121 1.00 94.44 90 THR A CA 1
ATOM 705 C C . THR A 1 90 ? 17.123 -14.268 6.960 1.00 94.44 90 THR A C 1
ATOM 707 O O . THR A 1 90 ? 16.910 -13.415 6.105 1.00 94.44 90 THR A O 1
ATOM 710 N N . GLU A 1 91 ? 18.186 -15.069 6.917 1.00 95.00 91 GLU A N 1
ATOM 711 C CA . GLU A 1 91 ? 19.200 -14.968 5.863 1.00 95.00 91 GLU A CA 1
ATOM 712 C C . GLU A 1 91 ? 18.581 -15.173 4.472 1.00 95.00 91 GLU A C 1
ATOM 714 O O . GLU A 1 91 ? 17.986 -16.218 4.185 1.00 95.00 91 GLU A O 1
ATOM 719 N N . TYR A 1 92 ? 18.719 -14.168 3.605 1.00 95.69 92 TYR A N 1
ATOM 720 C CA . TYR A 1 92 ? 18.219 -14.225 2.234 1.00 95.69 92 TYR A CA 1
ATOM 721 C C . TYR A 1 92 ? 18.895 -15.363 1.460 1.00 95.69 92 TYR A C 1
ATOM 723 O O . TYR A 1 92 ? 20.113 -15.514 1.511 1.00 95.69 92 TYR A O 1
ATOM 731 N N . MET A 1 93 ? 18.102 -16.170 0.747 1.00 95.44 93 MET A N 1
ATOM 732 C CA . MET A 1 93 ? 18.552 -17.385 0.040 1.00 95.44 93 MET A CA 1
ATOM 733 C C . MET A 1 93 ? 19.167 -18.483 0.934 1.00 95.44 93 MET A C 1
ATOM 735 O O . MET A 1 93 ? 19.629 -19.501 0.415 1.00 95.44 93 MET A O 1
ATOM 739 N N . GLY A 1 94 ? 19.128 -18.330 2.263 1.00 95.75 94 GLY A N 1
ATOM 740 C CA . GLY A 1 94 ? 19.576 -19.341 3.219 1.00 95.75 94 GLY A CA 1
ATOM 741 C C . GLY A 1 94 ? 18.637 -20.551 3.314 1.00 95.75 94 GLY A C 1
ATOM 742 O O . GLY A 1 94 ? 17.528 -20.563 2.772 1.00 95.75 94 GLY A O 1
ATOM 743 N N . GLU A 1 95 ? 19.063 -21.586 4.044 1.00 96.88 95 GLU A N 1
ATOM 744 C CA . GLU A 1 95 ? 18.290 -22.832 4.193 1.00 96.88 95 GLU A CA 1
ATOM 745 C C . GLU A 1 95 ? 16.906 -22.600 4.814 1.00 96.88 95 GLU A C 1
ATOM 747 O O . GLU A 1 95 ? 15.909 -23.151 4.343 1.00 96.88 95 GLU A O 1
ATOM 752 N N . GLU A 1 96 ? 16.831 -21.750 5.841 1.00 97.12 96 GLU A N 1
ATOM 753 C CA . GLU A 1 96 ? 15.576 -21.393 6.504 1.00 97.12 96 GLU A CA 1
ATOM 754 C C . GLU A 1 96 ? 14.637 -20.633 5.562 1.00 97.12 96 GLU A C 1
ATOM 756 O O . GLU A 1 96 ? 13.464 -20.981 5.449 1.00 97.12 96 GLU A O 1
ATOM 761 N N . PHE A 1 97 ? 15.154 -19.654 4.817 1.00 97.62 97 PHE A N 1
ATOM 762 C CA . PHE A 1 97 ? 14.377 -18.911 3.826 1.00 97.62 97 PHE A CA 1
ATOM 763 C C . PHE A 1 97 ? 13.790 -19.849 2.762 1.00 97.62 97 PHE A C 1
ATOM 765 O O . PHE A 1 97 ? 12.595 -19.802 2.469 1.00 97.62 97 PHE A O 1
ATOM 772 N N . MET A 1 98 ? 14.602 -20.770 2.235 1.00 97.94 98 MET A N 1
ATOM 773 C CA . MET A 1 98 ? 14.157 -21.768 1.256 1.00 97.94 98 MET A CA 1
ATOM 774 C C . MET A 1 98 ? 13.124 -22.741 1.832 1.00 97.94 98 MET A C 1
ATOM 776 O O . MET A 1 98 ? 12.199 -23.153 1.125 1.00 97.94 98 MET A O 1
ATOM 780 N N . HIS A 1 99 ? 13.243 -23.089 3.116 1.00 98.19 99 HIS A N 1
ATOM 781 C CA . HIS A 1 99 ? 12.231 -23.873 3.816 1.00 98.19 99 HIS A CA 1
ATOM 782 C C . HIS A 1 99 ? 10.885 -23.135 3.874 1.00 98.19 99 HIS A C 1
ATOM 784 O O . HIS A 1 99 ? 9.861 -23.730 3.527 1.00 98.19 99 HIS A O 1
ATOM 790 N N . MET A 1 100 ? 10.888 -21.844 4.232 1.00 98.25 100 MET A N 1
ATOM 791 C CA . MET A 1 100 ? 9.676 -21.013 4.261 1.00 98.25 100 MET A CA 1
ATOM 792 C C . MET A 1 100 ? 9.028 -20.911 2.877 1.00 98.25 100 MET A C 1
ATOM 794 O O . MET A 1 100 ? 7.823 -21.124 2.746 1.00 98.25 100 MET A O 1
ATOM 798 N N . VAL A 1 101 ? 9.823 -20.669 1.827 1.00 98.44 101 VAL A N 1
ATOM 799 C CA . VAL A 1 101 ? 9.341 -20.607 0.434 1.00 98.44 101 VAL A CA 1
ATOM 800 C C . VAL A 1 101 ? 8.651 -21.907 0.045 1.00 98.44 101 VAL A C 1
ATOM 802 O O . VAL A 1 101 ? 7.515 -21.893 -0.428 1.00 98.44 101 VAL A O 1
ATOM 805 N N . LYS A 1 102 ? 9.301 -23.048 0.294 1.00 98.50 102 LYS A N 1
ATOM 806 C CA . LYS A 1 102 ? 8.725 -24.362 -0.002 1.00 98.50 102 LYS A CA 1
ATOM 807 C C . LYS A 1 102 ? 7.380 -24.558 0.702 1.00 98.50 102 LYS A C 1
ATOM 809 O O . LYS A 1 102 ? 6.426 -24.998 0.064 1.00 98.50 102 LYS A O 1
ATOM 814 N N . LYS A 1 103 ? 7.290 -24.214 1.989 1.00 98.62 103 LYS A N 1
ATOM 815 C CA . LYS A 1 103 ? 6.054 -24.354 2.770 1.00 98.62 103 LYS A CA 1
ATOM 816 C C . LYS A 1 103 ? 4.931 -23.447 2.271 1.00 98.62 103 LYS A C 1
ATOM 818 O O . LYS A 1 103 ? 3.791 -23.893 2.174 1.00 98.62 103 LYS A O 1
ATOM 823 N N . CYS A 1 104 ? 5.250 -22.216 1.881 1.00 98.62 104 CYS A N 1
ATOM 824 C CA . CYS A 1 104 ? 4.275 -21.295 1.300 1.00 98.62 104 CYS A CA 1
ATOM 825 C C . CYS A 1 104 ? 3.754 -21.793 -0.058 1.00 98.62 104 CYS A C 1
ATOM 827 O O . CYS A 1 104 ? 2.559 -21.703 -0.329 1.00 98.62 104 CYS A O 1
ATOM 829 N N . VAL A 1 105 ? 4.620 -22.382 -0.892 1.00 98.62 105 VAL A N 1
ATOM 830 C CA . VAL A 1 105 ? 4.221 -23.003 -2.169 1.00 98.62 105 VAL A CA 1
ATOM 831 C C . VAL A 1 105 ? 3.333 -24.231 -1.944 1.00 98.62 105 VAL A C 1
ATOM 833 O O . VAL A 1 105 ? 2.327 -24.387 -2.635 1.00 98.62 105 VAL A O 1
ATOM 836 N N . GLU A 1 106 ? 3.663 -25.084 -0.968 1.00 98.50 106 GLU A N 1
ATOM 837 C CA . GLU A 1 106 ? 2.816 -26.219 -0.566 1.00 98.50 106 GLU A CA 1
ATOM 838 C C . GLU A 1 106 ? 1.413 -25.734 -0.157 1.00 98.50 106 GLU A C 1
ATOM 840 O O . GLU A 1 106 ? 0.415 -26.251 -0.663 1.00 98.50 106 GLU A O 1
ATOM 845 N N . ARG A 1 107 ? 1.327 -24.677 0.664 1.00 98.38 107 ARG A N 1
ATOM 846 C CA . ARG A 1 107 ? 0.049 -24.094 1.098 1.00 98.38 107 ARG A CA 1
ATOM 847 C C . ARG A 1 107 ? -0.742 -23.455 -0.042 1.00 98.38 107 ARG A C 1
ATOM 849 O O . ARG A 1 107 ? -1.948 -23.669 -0.138 1.00 98.38 107 ARG A O 1
ATOM 856 N N . ALA A 1 108 ? -0.083 -22.715 -0.933 1.00 98.19 108 ALA A N 1
ATOM 857 C CA . ALA A 1 108 ? -0.733 -22.128 -2.105 1.00 98.19 108 ALA A CA 1
ATOM 858 C C . ALA A 1 108 ? -1.362 -23.208 -2.995 1.00 98.19 108 ALA A C 1
ATOM 860 O O . ALA A 1 108 ? -2.508 -23.070 -3.420 1.00 98.19 108 ALA A O 1
ATOM 861 N N . LYS A 1 109 ? -0.654 -24.326 -3.202 1.00 97.88 109 LYS A N 1
ATOM 862 C CA . LYS A 1 109 ? -1.167 -25.475 -3.955 1.00 97.88 109 LYS A CA 1
ATOM 863 C C . LYS A 1 109 ? -2.427 -26.064 -3.322 1.00 97.88 109 LYS A C 1
ATOM 865 O O . LYS A 1 109 ? -3.390 -26.326 -4.037 1.00 97.88 109 LYS A O 1
ATOM 870 N N . GLU A 1 110 ? -2.428 -26.276 -2.004 1.00 97.69 110 GLU A N 1
ATOM 871 C CA . GLU A 1 110 ? -3.601 -26.779 -1.268 1.00 97.69 110 GLU A CA 1
ATOM 872 C C . GLU A 1 110 ? -4.825 -25.874 -1.445 1.00 97.69 110 GLU A C 1
ATOM 874 O O . GLU A 1 110 ? -5.950 -26.362 -1.537 1.00 97.69 110 GLU A O 1
ATOM 879 N N . LYS A 1 111 ? -4.589 -24.563 -1.519 1.00 96.62 111 LYS A N 1
ATOM 880 C CA . LYS A 1 111 ? -5.608 -23.515 -1.637 1.00 96.62 111 LYS A CA 1
ATOM 881 C C . LYS A 1 111 ? -6.004 -23.189 -3.081 1.00 96.62 111 LYS A C 1
ATOM 883 O O . LYS A 1 111 ? -6.914 -22.397 -3.296 1.00 96.62 111 LYS A O 1
ATOM 888 N N . GLY A 1 112 ? -5.332 -23.763 -4.083 1.00 96.12 112 GLY A N 1
ATOM 889 C CA . GLY A 1 112 ? -5.537 -23.393 -5.488 1.00 96.12 112 GLY A CA 1
ATOM 890 C C . GLY A 1 112 ? -5.092 -21.960 -5.823 1.00 96.12 112 GLY A C 1
ATOM 891 O O . GLY A 1 112 ? -5.601 -21.361 -6.771 1.00 96.12 112 GLY A O 1
ATOM 892 N N . MET A 1 113 ? -4.161 -21.406 -5.047 1.00 97.56 113 MET A N 1
ATOM 893 C CA . MET A 1 113 ? -3.533 -20.103 -5.273 1.00 97.56 113 MET A CA 1
ATOM 894 C C . MET A 1 113 ? -2.201 -20.252 -6.020 1.00 97.56 113 MET A C 1
ATOM 896 O O . MET A 1 113 ? -1.623 -21.336 -6.102 1.00 97.56 113 MET A O 1
ATOM 900 N N . LEU A 1 114 ? -1.683 -19.135 -6.529 1.00 97.12 114 LEU A N 1
ATOM 901 C CA . LEU A 1 114 ? -0.377 -19.050 -7.178 1.00 97.12 114 LEU A CA 1
ATOM 902 C C . LEU A 1 114 ? 0.663 -18.421 -6.241 1.00 97.12 114 LEU A C 1
ATOM 904 O O . LEU A 1 114 ? 0.450 -17.350 -5.675 1.00 97.12 114 LEU A O 1
ATOM 908 N N . ALA A 1 115 ? 1.810 -19.075 -6.103 1.00 97.88 115 ALA A N 1
ATOM 909 C CA . ALA A 1 115 ? 2.925 -18.612 -5.288 1.00 97.88 115 ALA A CA 1
ATOM 910 C C . ALA A 1 115 ? 4.012 -18.042 -6.201 1.00 97.88 115 ALA A C 1
ATOM 912 O O . ALA A 1 115 ? 4.839 -18.772 -6.745 1.00 97.88 115 ALA A O 1
ATOM 913 N N . TRP A 1 116 ? 3.998 -16.730 -6.396 1.00 96.75 116 TRP A N 1
ATOM 914 C CA . TRP A 1 116 ? 4.974 -16.040 -7.226 1.00 96.75 116 TRP A CA 1
ATOM 915 C C . TRP A 1 116 ? 6.256 -15.818 -6.431 1.00 96.75 116 TRP A C 1
ATOM 917 O O . TRP A 1 116 ? 6.232 -15.437 -5.256 1.00 96.75 116 TRP A O 1
ATOM 927 N N . LEU A 1 117 ? 7.390 -16.068 -7.075 1.00 96.75 117 LEU A N 1
ATOM 928 C CA . LEU A 1 117 ? 8.696 -15.778 -6.497 1.00 96.75 117 LEU A CA 1
ATOM 929 C C . LEU A 1 117 ? 9.134 -14.377 -6.910 1.00 96.75 117 LEU A C 1
ATOM 931 O O . LEU A 1 117 ? 8.788 -13.907 -7.993 1.00 96.75 117 LEU A O 1
ATOM 935 N N . TYR A 1 118 ? 9.920 -13.741 -6.058 1.00 95.62 118 TYR A N 1
ATOM 936 C CA . TYR A 1 118 ? 10.595 -12.484 -6.341 1.00 95.62 118 TYR A CA 1
ATOM 937 C C . TYR A 1 118 ? 12.102 -12.747 -6.299 1.00 95.62 118 TYR A C 1
ATOM 939 O O . TYR A 1 118 ? 12.562 -13.487 -5.432 1.00 95.62 118 TYR A O 1
ATOM 947 N N . ASP A 1 119 ? 12.862 -12.223 -7.257 1.00 94.25 119 ASP A N 1
ATOM 948 C CA . ASP A 1 119 ? 14.246 -12.663 -7.482 1.00 94.25 119 ASP A CA 1
ATOM 949 C C . ASP A 1 119 ? 15.337 -11.866 -6.768 1.00 94.25 119 ASP A C 1
ATOM 951 O O . ASP A 1 119 ? 16.524 -12.174 -6.910 1.00 94.25 119 ASP A O 1
ATOM 955 N N . GLU A 1 120 ? 14.943 -10.871 -5.985 1.00 93.88 120 GLU A N 1
ATOM 956 C CA . GLU A 1 120 ? 15.863 -9.934 -5.364 1.00 93.88 120 GLU A CA 1
ATOM 957 C C . GLU A 1 120 ? 15.574 -9.684 -3.875 1.00 93.88 120 GLU A C 1
ATOM 959 O O . GLU A 1 120 ? 14.437 -9.757 -3.399 1.00 93.88 120 GLU A O 1
ATOM 964 N N . ASP A 1 121 ? 16.634 -9.358 -3.133 1.00 92.31 121 ASP A N 1
ATOM 965 C CA . ASP A 1 121 ? 16.535 -8.772 -1.803 1.00 92.31 121 ASP A CA 1
ATOM 966 C C . ASP A 1 121 ? 16.237 -7.273 -1.936 1.00 92.31 121 ASP A C 1
ATOM 968 O O . ASP A 1 121 ? 17.127 -6.473 -2.236 1.00 92.31 121 ASP A O 1
ATOM 972 N N . ARG A 1 122 ? 14.973 -6.896 -1.699 1.00 90.31 122 ARG A N 1
ATOM 973 C CA . ARG A 1 122 ? 14.391 -5.581 -2.011 1.00 90.31 122 ARG A CA 1
ATOM 974 C C . ARG A 1 122 ? 14.242 -5.372 -3.518 1.00 90.31 122 ARG A C 1
ATOM 976 O O . ARG A 1 122 ? 13.299 -5.901 -4.076 1.00 90.31 122 ARG A O 1
ATOM 983 N N . TRP A 1 123 ? 15.071 -4.545 -4.136 1.00 89.44 123 TRP A N 1
ATOM 984 C CA . TRP A 1 123 ? 15.100 -4.192 -5.565 1.00 89.44 123 TRP A CA 1
ATOM 985 C C . TRP A 1 123 ? 16.394 -3.389 -5.795 1.00 89.44 123 TRP A C 1
ATOM 987 O O . TRP A 1 123 ? 17.011 -2.990 -4.807 1.00 89.44 123 TRP A O 1
ATOM 997 N N . PRO A 1 124 ? 16.825 -3.057 -7.020 1.00 90.19 124 PRO A N 1
ATOM 998 C CA . PRO A 1 124 ? 16.465 -3.651 -8.307 1.00 90.19 124 PRO A CA 1
ATOM 999 C C . PRO A 1 124 ? 17.105 -5.027 -8.516 1.00 90.19 124 PRO A C 1
ATOM 1001 O O . PRO A 1 124 ? 18.165 -5.315 -7.959 1.00 90.19 124 PRO A O 1
ATOM 1004 N N . SER A 1 125 ? 16.492 -5.846 -9.367 1.00 92.00 125 SER A N 1
ATOM 1005 C CA . SER A 1 125 ? 16.921 -7.219 -9.635 1.00 92.00 125 SER A CA 1
ATOM 1006 C C . SER A 1 125 ? 18.302 -7.324 -10.275 1.00 92.00 125 SER A C 1
ATOM 1008 O O . SER A 1 125 ? 18.703 -6.496 -11.098 1.00 92.00 125 SER A O 1
ATOM 1010 N N . GLY A 1 126 ? 19.015 -8.389 -9.913 1.00 90.81 126 GLY A N 1
ATOM 1011 C CA . GLY A 1 126 ? 20.274 -8.833 -10.513 1.00 90.81 126 GLY A CA 1
ATOM 1012 C C . GLY A 1 126 ? 21.435 -8.932 -9.520 1.00 90.81 126 GLY A C 1
ATOM 1013 O O . GLY A 1 126 ? 22.407 -9.638 -9.784 1.00 90.81 126 GLY A O 1
ATOM 1014 N N . ALA A 1 127 ? 21.361 -8.258 -8.373 1.00 91.44 127 ALA A N 1
ATOM 1015 C CA . ALA A 1 127 ? 22.431 -8.253 -7.379 1.00 91.44 127 ALA A CA 1
ATOM 1016 C C . ALA A 1 127 ? 22.346 -9.431 -6.392 1.00 91.44 127 ALA A C 1
ATOM 1018 O O . ALA A 1 127 ? 23.366 -9.774 -5.785 1.00 91.44 127 ALA A O 1
ATOM 1019 N N . ALA A 1 128 ? 21.164 -10.033 -6.219 1.00 93.94 128 ALA A N 1
ATOM 1020 C CA . ALA A 1 128 ? 20.858 -11.047 -5.203 1.00 93.94 128 ALA A CA 1
ATOM 1021 C C . ALA A 1 128 ? 21.284 -10.602 -3.789 1.00 93.94 128 ALA A C 1
ATOM 1023 O O . ALA A 1 128 ? 22.051 -11.283 -3.113 1.00 93.94 128 ALA A O 1
ATOM 1024 N N . GLY A 1 129 ? 20.874 -9.406 -3.371 1.00 91.00 129 GLY A N 1
ATOM 1025 C CA . GLY A 1 129 ? 21.254 -8.785 -2.105 1.00 91.00 129 GLY A CA 1
ATOM 1026 C C . GLY A 1 129 ? 22.739 -8.446 -2.025 1.00 91.00 129 GLY A C 1
ATOM 1027 O O . GLY A 1 129 ? 23.281 -8.370 -0.927 1.00 91.00 129 GLY A O 1
ATOM 1028 N N . GLY A 1 130 ? 23.407 -8.292 -3.174 1.00 91.88 130 GLY A N 1
ATOM 1029 C CA . GLY A 1 130 ? 24.846 -8.047 -3.276 1.00 91.88 130 GLY A CA 1
ATOM 1030 C C . GLY A 1 130 ? 25.707 -9.310 -3.394 1.00 91.88 130 GLY A C 1
ATOM 1031 O O . GLY A 1 130 ? 26.918 -9.206 -3.597 1.00 91.88 130 GLY A O 1
ATOM 1032 N N . LEU A 1 131 ? 25.118 -10.509 -3.309 1.00 93.50 131 LEU A N 1
ATOM 1033 C CA . LEU A 1 131 ? 25.856 -11.778 -3.352 1.00 93.50 131 LEU A CA 1
ATOM 1034 C C . LEU A 1 131 ? 26.584 -12.012 -4.682 1.00 93.50 131 LEU A C 1
ATOM 1036 O O . LEU A 1 131 ? 27.622 -12.672 -4.692 1.00 93.50 131 LEU A O 1
ATOM 1040 N N . VAL A 1 132 ? 26.079 -11.464 -5.793 1.00 93.88 132 VAL A N 1
ATOM 1041 C CA . VAL A 1 132 ? 26.718 -11.628 -7.111 1.00 93.88 132 VAL A CA 1
ATOM 1042 C C . VAL A 1 132 ? 28.081 -10.934 -7.169 1.00 93.88 132 VAL A C 1
ATOM 1044 O O . VAL A 1 132 ? 29.009 -11.466 -7.771 1.00 93.88 132 VAL A O 1
ATOM 1047 N N . THR A 1 133 ? 28.226 -9.767 -6.536 1.00 92.75 133 THR A N 1
ATOM 1048 C CA . THR A 1 133 ? 29.414 -8.901 -6.663 1.00 92.75 133 THR A CA 1
ATOM 1049 C C . THR A 1 133 ? 30.351 -8.945 -5.457 1.00 92.75 133 THR A C 1
ATOM 1051 O O . THR A 1 133 ? 31.451 -8.390 -5.527 1.00 92.75 133 THR A O 1
ATOM 1054 N N . LYS A 1 134 ? 29.936 -9.589 -4.356 1.00 87.06 134 LYS A N 1
ATOM 1055 C CA . LYS A 1 134 ? 30.646 -9.611 -3.065 1.00 87.06 134 LYS A CA 1
ATOM 1056 C C . LYS A 1 134 ? 32.118 -10.020 -3.174 1.00 87.06 134 LYS A C 1
ATOM 1058 O O . LYS A 1 134 ? 32.956 -9.436 -2.496 1.00 87.06 134 LYS A O 1
ATOM 1063 N N . GLU A 1 135 ? 32.424 -10.995 -4.027 1.00 82.56 135 GLU A N 1
ATOM 1064 C CA . GLU A 1 135 ? 33.775 -11.561 -4.191 1.00 82.56 135 GLU A CA 1
ATOM 1065 C C . GLU A 1 135 ? 34.327 -11.396 -5.619 1.00 82.56 135 GLU A C 1
ATOM 1067 O O . GLU A 1 135 ? 35.439 -11.826 -5.907 1.00 82.56 135 GLU A O 1
ATOM 1072 N N . GLU A 1 136 ? 33.566 -10.766 -6.521 1.00 86.44 136 GLU A N 1
ATOM 1073 C CA . GLU A 1 136 ? 33.832 -10.760 -7.965 1.00 86.44 136 GLU A CA 1
ATOM 1074 C C . GLU A 1 136 ? 33.720 -9.340 -8.545 1.00 86.44 136 GLU A C 1
ATOM 1076 O O . GLU A 1 136 ? 32.703 -8.942 -9.119 1.00 86.44 136 GLU A O 1
ATOM 1081 N N . ASP A 1 137 ? 34.798 -8.558 -8.431 1.00 86.44 137 ASP A N 1
ATOM 1082 C CA . ASP A 1 137 ? 34.895 -7.172 -8.923 1.00 86.44 137 ASP A CA 1
ATOM 1083 C C . ASP A 1 137 ? 34.523 -7.020 -10.410 1.00 86.44 137 ASP A C 1
ATOM 1085 O O . ASP A 1 137 ? 34.031 -5.976 -10.845 1.00 86.44 137 ASP A O 1
ATOM 1089 N N . GLN A 1 138 ? 34.744 -8.068 -11.206 1.00 86.00 138 GLN A N 1
ATOM 1090 C CA . GLN A 1 138 ? 34.412 -8.100 -12.630 1.00 86.00 138 GLN A CA 1
ATOM 1091 C C . GLN A 1 138 ? 32.905 -8.072 -12.923 1.00 86.00 138 GLN A C 1
ATOM 1093 O O . GLN A 1 138 ? 32.529 -7.697 -14.030 1.00 86.00 138 GLN A O 1
ATOM 1098 N N . PHE A 1 139 ? 32.054 -8.437 -11.959 1.00 91.56 139 PHE A N 1
ATOM 1099 C CA . PHE A 1 139 ? 30.595 -8.457 -12.115 1.00 91.56 139 PHE A CA 1
ATOM 1100 C C . PHE A 1 139 ? 29.918 -7.165 -11.662 1.00 91.56 139 PHE A C 1
ATOM 1102 O O . PHE A 1 139 ? 28.698 -7.058 -11.746 1.00 91.56 139 PHE A O 1
ATOM 1109 N N . ARG A 1 140 ? 30.677 -6.180 -11.173 1.00 90.88 140 ARG A N 1
ATOM 1110 C CA . ARG A 1 140 ? 30.134 -4.885 -10.751 1.00 90.88 140 ARG A CA 1
ATOM 1111 C C . ARG A 1 140 ? 29.696 -4.068 -11.958 1.00 90.88 140 ARG A C 1
ATOM 1113 O O . ARG A 1 140 ? 30.431 -3.997 -12.943 1.00 90.88 140 ARG A O 1
ATOM 1120 N N . SER A 1 141 ? 28.546 -3.405 -11.841 1.00 87.38 141 SER A N 1
ATOM 1121 C CA . SER A 1 141 ? 28.079 -2.449 -12.844 1.00 87.38 141 SER A CA 1
ATOM 1122 C C . SER A 1 141 ? 29.133 -1.375 -13.079 1.00 87.38 141 SER A C 1
ATOM 1124 O O . SER A 1 141 ? 29.722 -0.855 -12.126 1.00 87.38 141 SER A O 1
ATOM 1126 N N . ARG A 1 142 ? 29.369 -1.054 -14.351 1.00 84.62 142 ARG A N 1
ATOM 1127 C CA . ARG A 1 142 ? 30.335 -0.040 -14.770 1.00 84.62 142 ARG A CA 1
ATOM 1128 C C . ARG A 1 142 ? 29.638 1.047 -15.551 1.00 84.62 142 ARG A C 1
ATOM 1130 O O . ARG A 1 142 ? 28.762 0.788 -16.376 1.00 84.62 142 ARG A O 1
ATOM 1137 N N . HIS A 1 143 ? 30.119 2.260 -15.363 1.00 82.69 143 HIS A N 1
ATOM 1138 C CA . HIS A 1 143 ? 29.682 3.417 -16.115 1.00 82.69 143 HIS A CA 1
ATOM 1139 C C . HIS A 1 143 ? 30.869 4.262 -16.541 1.00 82.69 143 HIS A C 1
ATOM 1141 O O . HIS A 1 143 ? 31.966 4.180 -15.987 1.00 82.69 143 HIS A O 1
ATOM 1147 N N . MET A 1 144 ? 30.641 5.056 -17.583 1.00 83.75 144 MET A N 1
ATOM 1148 C CA . MET A 1 144 ? 31.619 6.022 -18.052 1.00 83.75 144 MET A CA 1
ATOM 1149 C C . MET A 1 144 ? 31.262 7.393 -17.501 1.00 83.75 144 MET A C 1
ATOM 1151 O O . MET A 1 144 ? 30.231 7.951 -17.867 1.00 83.75 144 MET A O 1
ATOM 1155 N N . LEU A 1 145 ? 32.131 7.927 -16.656 1.00 86.00 145 LEU A N 1
ATOM 1156 C CA . LEU A 1 145 ? 32.064 9.296 -16.178 1.00 86.00 145 LEU A CA 1
ATOM 1157 C C . LEU A 1 145 ? 32.834 10.194 -17.143 1.00 86.00 145 LEU A C 1
ATOM 1159 O O . LEU A 1 145 ? 34.033 10.003 -17.332 1.00 86.00 145 LEU A O 1
ATOM 1163 N N . ILE A 1 146 ? 32.172 11.198 -17.714 1.00 87.12 146 ILE A N 1
ATOM 1164 C CA . ILE A 1 146 ? 32.834 12.270 -18.466 1.00 87.12 146 ILE A CA 1
ATOM 1165 C C . ILE A 1 146 ? 32.749 13.554 -17.647 1.00 87.12 146 ILE A C 1
ATOM 1167 O O . ILE A 1 146 ? 31.657 13.979 -17.271 1.00 87.12 146 ILE A O 1
ATOM 1171 N N . THR A 1 147 ? 33.897 14.153 -17.344 1.00 89.38 147 THR A N 1
ATOM 1172 C CA . THR A 1 147 ? 33.997 15.239 -16.364 1.00 89.38 147 THR A CA 1
ATOM 1173 C C . THR A 1 147 ? 35.126 16.218 -16.701 1.00 89.38 147 THR A C 1
ATOM 1175 O O . THR A 1 147 ? 36.157 15.791 -17.218 1.00 89.38 147 THR A O 1
ATOM 1178 N N . PRO A 1 148 ? 34.992 17.524 -16.411 1.00 89.88 148 PRO A N 1
ATOM 1179 C CA . PRO A 1 148 ? 36.085 18.480 -16.574 1.00 89.88 148 PRO A CA 1
ATOM 1180 C C . PRO A 1 148 ? 37.079 18.458 -15.398 1.00 89.88 148 PRO A C 1
ATOM 1182 O O . PRO A 1 148 ? 38.082 19.165 -15.443 1.00 89.88 148 PRO A O 1
ATOM 1185 N N . TRP A 1 149 ? 36.822 17.662 -14.352 1.00 90.81 149 TRP A N 1
ATOM 1186 C CA . TRP A 1 149 ? 37.661 17.591 -13.149 1.00 90.81 149 TRP A CA 1
ATOM 1187 C C . TRP A 1 149 ? 38.349 16.241 -13.010 1.00 90.81 149 TRP A C 1
ATOM 1189 O O . TRP A 1 149 ? 37.722 15.190 -13.163 1.00 90.81 149 TRP A O 1
ATOM 1199 N N . LYS A 1 150 ? 39.623 16.254 -12.616 1.00 90.62 150 LYS A N 1
ATOM 1200 C CA . LYS A 1 150 ? 40.329 15.026 -12.233 1.00 90.62 150 LYS A CA 1
ATOM 1201 C C . LYS A 1 150 ? 39.753 14.434 -10.952 1.00 90.62 150 LYS A C 1
ATOM 1203 O O . LYS A 1 150 ? 39.092 15.134 -10.184 1.00 90.62 150 LYS A O 1
ATOM 1208 N N . TYR A 1 151 ? 40.029 13.155 -10.712 1.00 90.12 151 TYR A N 1
ATOM 1209 C CA . TYR A 1 151 ? 39.839 12.586 -9.380 1.00 90.12 151 TYR A CA 1
ATOM 1210 C C . TYR A 1 151 ? 40.634 13.380 -8.335 1.00 90.12 151 TYR A C 1
ATOM 1212 O O . TYR A 1 151 ? 41.769 13.787 -8.599 1.00 90.12 151 TYR A O 1
ATOM 1220 N N . GLY A 1 152 ? 40.013 13.633 -7.183 1.00 85.88 152 GLY A N 1
ATOM 1221 C CA . GLY A 1 152 ? 40.582 14.423 -6.091 1.00 85.88 152 GLY A CA 1
ATOM 1222 C C . GLY A 1 152 ? 40.775 15.922 -6.364 1.00 85.88 152 GLY A C 1
ATOM 1223 O O . GLY A 1 152 ? 41.484 16.571 -5.598 1.00 85.88 152 GLY A O 1
ATOM 1224 N N . ASP A 1 153 ? 40.200 16.489 -7.434 1.00 86.00 153 ASP A N 1
ATOM 1225 C CA . ASP A 1 153 ? 40.313 17.928 -7.717 1.00 86.00 153 ASP A CA 1
ATOM 1226 C C . ASP A 1 153 ? 39.560 18.762 -6.657 1.00 86.00 153 ASP A C 1
ATOM 1228 O O . ASP A 1 153 ? 38.329 18.686 -6.586 1.00 86.00 153 ASP A O 1
ATOM 1232 N N . PRO A 1 154 ? 40.258 19.593 -5.855 1.00 80.94 154 PRO A N 1
ATOM 1233 C CA . PRO A 1 154 ? 39.638 20.368 -4.782 1.00 80.94 154 PRO A CA 1
ATOM 1234 C C . PRO A 1 154 ? 38.743 21.508 -5.291 1.00 80.94 154 PRO A C 1
ATOM 1236 O O . PRO A 1 154 ? 38.006 22.094 -4.505 1.00 80.94 154 PRO A O 1
ATOM 1239 N N . ASN A 1 155 ? 38.807 21.847 -6.584 1.00 81.94 155 ASN A N 1
ATOM 1240 C CA . ASN A 1 155 ? 37.997 22.905 -7.191 1.00 81.94 155 ASN A CA 1
ATOM 1241 C C . ASN A 1 155 ? 36.692 22.381 -7.806 1.00 81.94 155 ASN A C 1
ATOM 1243 O O . ASN A 1 155 ? 35.944 23.155 -8.414 1.00 81.94 155 ASN A O 1
ATOM 1247 N N . ARG A 1 156 ? 36.414 21.075 -7.700 1.00 84.44 156 ARG A N 1
ATOM 1248 C CA . ARG A 1 156 ? 35.117 20.526 -8.094 1.00 84.44 156 ARG A CA 1
ATOM 1249 C C . ARG A 1 156 ? 34.050 21.073 -7.135 1.00 84.44 156 ARG A C 1
ATOM 1251 O O . ARG A 1 156 ? 34.181 20.879 -5.931 1.00 84.44 156 ARG A O 1
ATOM 1258 N N . PRO A 1 157 ? 32.996 21.742 -7.633 1.00 76.00 157 PRO A N 1
ATOM 1259 C CA . PRO A 1 157 ? 31.917 22.201 -6.772 1.00 76.00 157 PRO A CA 1
ATOM 1260 C C . PRO A 1 157 ? 31.185 21.002 -6.164 1.00 76.00 157 PRO A C 1
ATOM 1262 O O . PRO A 1 157 ? 30.982 19.997 -6.851 1.00 76.00 157 PRO A O 1
ATOM 1265 N N . ASP A 1 158 ? 30.733 21.143 -4.916 1.00 65.69 158 ASP A N 1
ATOM 1266 C CA . ASP A 1 158 ? 29.796 20.204 -4.301 1.00 65.69 158 ASP A CA 1
ATOM 1267 C C . ASP A 1 158 ? 28.510 20.191 -5.130 1.00 65.69 158 ASP A C 1
ATOM 1269 O O . ASP A 1 158 ? 27.666 21.088 -5.065 1.00 65.69 158 ASP A O 1
ATOM 1273 N N . GLN A 1 159 ? 28.377 19.178 -5.979 1.00 61.12 159 GLN A N 1
ATOM 1274 C CA . GLN A 1 159 ? 27.113 18.867 -6.617 1.00 61.12 159 GLN A CA 1
ATOM 1275 C C . GLN A 1 159 ? 26.354 18.037 -5.597 1.00 61.12 159 GLN A C 1
ATOM 1277 O O . GLN A 1 159 ? 26.862 16.994 -5.194 1.00 61.12 159 GLN A O 1
ATOM 1282 N N . ALA A 1 160 ? 25.185 18.509 -5.150 1.00 51.25 160 ALA A N 1
ATOM 1283 C CA . ALA A 1 160 ? 24.276 17.686 -4.364 1.00 51.25 160 ALA A CA 1
ATOM 1284 C C . ALA A 1 160 ? 24.071 16.388 -5.147 1.00 51.25 160 ALA A C 1
ATOM 1286 O O . ALA A 1 160 ? 23.434 16.389 -6.202 1.00 51.25 160 ALA A O 1
ATOM 1287 N N . GLU A 1 161 ? 24.725 15.316 -4.713 1.00 52.72 161 GLU A N 1
ATOM 1288 C CA . GLU A 1 161 ? 24.596 14.042 -5.384 1.00 52.72 161 GLU A CA 1
ATOM 1289 C C . GLU A 1 161 ? 23.136 13.635 -5.213 1.00 52.72 161 GLU A C 1
ATOM 1291 O O . GLU A 1 161 ? 22.653 13.489 -4.090 1.00 52.72 161 GLU A O 1
ATOM 1296 N N . GLU A 1 162 ? 22.420 13.441 -6.320 1.00 48.59 162 GLU A N 1
ATOM 1297 C CA . GLU A 1 162 ? 21.170 12.676 -6.338 1.00 48.59 162 GLU A CA 1
ATOM 1298 C C . GLU A 1 162 ? 21.534 11.201 -6.085 1.00 48.59 162 GLU A C 1
ATOM 1300 O O . GLU A 1 162 ? 21.353 10.323 -6.926 1.00 48.59 162 GLU A O 1
ATOM 1305 N N . ASN A 1 163 ? 22.168 10.931 -4.941 1.00 47.78 163 ASN A N 1
ATOM 1306 C CA . ASN A 1 163 ? 22.662 9.627 -4.547 1.00 47.78 163 ASN A CA 1
ATOM 1307 C C . ASN A 1 163 ? 21.470 8.850 -3.993 1.00 47.78 163 ASN A C 1
ATOM 1309 O O . ASN A 1 163 ? 21.277 8.675 -2.789 1.00 47.78 163 ASN A O 1
ATOM 1313 N N . HIS A 1 164 ? 20.600 8.424 -4.900 1.00 54.12 164 HIS A N 1
ATOM 1314 C CA . HIS A 1 164 ? 19.508 7.526 -4.583 1.00 54.12 164 HIS A CA 1
ATOM 1315 C C . HIS A 1 164 ? 20.099 6.125 -4.399 1.00 54.12 164 HIS A C 1
ATOM 1317 O O . HIS A 1 164 ? 20.067 5.304 -5.317 1.00 54.12 164 HIS A O 1
ATOM 1323 N N . SER A 1 165 ? 20.657 5.867 -3.209 1.00 55.47 165 SER A N 1
ATOM 1324 C CA . SER A 1 165 ? 21.325 4.609 -2.820 1.00 55.47 165 SER A CA 1
ATOM 1325 C C . SER A 1 165 ? 20.514 3.332 -3.106 1.00 55.47 165 SER A C 1
ATOM 1327 O O . SER A 1 165 ? 21.096 2.250 -3.179 1.00 55.47 165 SER A O 1
ATOM 1329 N N . CYS A 1 166 ? 19.198 3.470 -3.312 1.00 57.06 166 CYS A N 1
ATOM 1330 C CA . CYS A 1 166 ? 18.228 2.425 -3.632 1.00 57.06 166 CYS A CA 1
ATOM 1331 C C . CYS A 1 166 ? 17.965 2.182 -5.135 1.00 57.06 166 CYS A C 1
ATOM 1333 O O . CYS A 1 166 ? 17.261 1.238 -5.471 1.00 57.06 166 CYS A O 1
ATOM 1335 N N . SER A 1 167 ? 18.489 3.012 -6.045 1.00 62.16 167 SER A N 1
ATOM 1336 C CA . SER A 1 167 ? 18.108 3.016 -7.478 1.00 62.16 167 SER A CA 1
ATOM 1337 C C . SER A 1 167 ? 19.207 2.553 -8.443 1.00 62.16 167 SER A C 1
ATOM 1339 O O . SER A 1 167 ? 19.010 2.569 -9.653 1.00 62.16 167 SER A O 1
ATOM 1341 N N . ALA A 1 168 ? 20.385 2.186 -7.926 1.00 71.38 168 ALA A N 1
ATOM 1342 C CA . ALA A 1 168 ? 21.586 1.869 -8.712 1.00 71.38 168 ALA A CA 1
ATOM 1343 C C . ALA A 1 168 ? 21.981 2.926 -9.774 1.00 71.38 168 ALA A C 1
ATOM 1345 O O . ALA A 1 168 ? 22.749 2.626 -10.690 1.00 71.38 168 ALA A O 1
ATOM 1346 N N . VAL A 1 169 ? 21.498 4.167 -9.638 1.00 74.81 169 VAL A N 1
ATOM 1347 C CA . VAL A 1 169 ? 21.885 5.310 -10.475 1.00 74.81 169 VAL A CA 1
ATOM 1348 C C . VAL A 1 169 ? 23.401 5.502 -10.417 1.00 74.81 169 VAL A C 1
ATOM 1350 O O . VAL A 1 169 ? 24.018 5.321 -9.368 1.00 74.81 169 VAL A O 1
ATOM 1353 N N . ALA A 1 170 ? 24.008 5.839 -11.555 1.00 75.94 170 ALA A N 1
ATOM 1354 C CA . ALA A 1 170 ? 25.441 6.088 -11.634 1.00 75.94 170 ALA A CA 1
ATOM 1355 C C . ALA A 1 170 ? 25.824 7.327 -10.810 1.00 75.94 170 ALA A C 1
ATOM 1357 O O . ALA A 1 170 ? 25.301 8.419 -11.041 1.00 75.94 170 ALA A O 1
ATOM 1358 N N . SER A 1 171 ? 26.763 7.159 -9.885 1.00 79.56 171 SER A N 1
ATOM 1359 C CA . SER A 1 171 ? 27.376 8.233 -9.110 1.00 79.56 171 SER A CA 1
ATOM 1360 C C . SER A 1 171 ? 28.890 8.225 -9.285 1.00 79.56 171 SER A C 1
ATOM 1362 O O . SER A 1 171 ? 29.509 7.189 -9.551 1.00 79.56 171 SER A O 1
ATOM 1364 N N . ARG A 1 172 ? 29.490 9.415 -9.172 1.00 84.88 172 ARG A N 1
ATOM 1365 C CA . ARG A 1 172 ? 30.941 9.565 -9.226 1.00 84.88 172 ARG A CA 1
ATOM 1366 C C . ARG A 1 172 ? 31.546 8.915 -7.990 1.00 84.88 172 ARG A C 1
ATOM 1368 O O . ARG A 1 172 ? 31.293 9.366 -6.881 1.00 84.88 172 ARG A O 1
ATOM 1375 N N . SER A 1 173 ? 32.340 7.868 -8.182 1.00 83.69 173 SER A N 1
ATOM 1376 C CA . SER A 1 173 ? 32.901 7.096 -7.066 1.00 83.69 173 SER A CA 1
ATOM 1377 C C . SER A 1 173 ? 34.388 7.331 -6.843 1.00 83.69 173 SER A C 1
ATOM 1379 O O . SER A 1 173 ? 34.889 7.082 -5.752 1.00 83.69 173 SER A O 1
ATOM 1381 N N . GLU A 1 174 ? 35.105 7.760 -7.883 1.00 86.94 174 GLU A N 1
ATOM 1382 C CA . GLU A 1 174 ? 36.572 7.809 -7.905 1.00 86.94 174 GLU A CA 1
ATOM 1383 C C . GLU A 1 174 ? 37.257 6.446 -7.667 1.00 86.94 174 GLU A C 1
ATOM 1385 O O . GLU A 1 174 ? 38.455 6.370 -7.401 1.00 86.94 174 GLU A O 1
ATOM 1390 N N . LEU A 1 175 ? 36.508 5.346 -7.820 1.00 85.81 175 LEU A N 1
ATOM 1391 C CA . LEU A 1 175 ? 36.992 3.964 -7.682 1.00 85.81 175 LEU A CA 1
ATOM 1392 C C . LEU A 1 175 ? 37.420 3.343 -9.023 1.00 85.81 175 LEU A C 1
ATOM 1394 O O . LEU A 1 175 ? 37.723 2.151 -9.097 1.00 85.81 175 LEU A O 1
ATOM 1398 N N . GLY A 1 176 ? 37.382 4.130 -10.098 1.00 86.81 176 GLY A N 1
ATOM 1399 C CA . GLY A 1 176 ? 37.650 3.691 -11.459 1.00 86.81 176 GLY A CA 1
ATOM 1400 C C . GLY A 1 176 ? 39.079 3.920 -11.938 1.00 86.81 176 GLY A C 1
ATOM 1401 O O . GLY A 1 176 ? 40.026 4.085 -11.171 1.00 86.81 176 GLY A O 1
ATOM 1402 N N . PHE A 1 177 ? 39.223 3.958 -13.259 1.00 86.62 177 PHE A N 1
ATOM 1403 C CA . PHE A 1 177 ? 40.465 4.325 -13.931 1.00 86.62 177 PHE A CA 1
ATOM 1404 C C . PHE A 1 177 ? 40.203 5.324 -15.059 1.00 86.62 177 PHE A C 1
ATOM 1406 O O . PHE A 1 177 ? 39.129 5.343 -15.667 1.00 86.62 177 PHE A O 1
ATOM 1413 N N . LEU A 1 178 ? 41.203 6.158 -15.350 1.00 90.81 178 LEU A N 1
ATOM 1414 C CA . LEU A 1 178 ? 41.163 7.091 -16.472 1.00 90.81 178 LEU A CA 1
ATOM 1415 C C . LEU A 1 178 ? 41.249 6.302 -17.782 1.00 90.81 178 LEU A C 1
ATOM 1417 O O . LEU A 1 178 ? 42.255 5.652 -18.054 1.00 90.81 178 LEU A O 1
ATOM 1421 N N . ALA A 1 179 ? 40.196 6.357 -18.592 1.00 84.88 179 ALA A N 1
ATOM 1422 C CA . ALA A 1 179 ? 40.147 5.687 -19.886 1.00 84.88 179 ALA A CA 1
ATOM 1423 C C . ALA A 1 179 ? 40.706 6.569 -21.010 1.00 84.88 179 ALA A C 1
ATOM 1425 O O . ALA A 1 179 ? 41.365 6.071 -21.926 1.00 84.88 179 ALA A O 1
ATOM 1426 N N . ALA A 1 180 ? 40.429 7.874 -20.962 1.00 86.50 180 ALA A N 1
ATOM 1427 C CA . ALA A 1 180 ? 40.923 8.831 -21.944 1.00 86.50 180 ALA A CA 1
ATOM 1428 C C . ALA A 1 180 ? 40.837 10.274 -21.435 1.00 86.50 180 ALA A C 1
ATOM 1430 O O . ALA A 1 180 ? 40.021 10.600 -20.573 1.00 86.50 180 ALA A O 1
ATOM 1431 N N . ARG A 1 181 ? 41.639 11.147 -22.047 1.00 92.19 181 ARG A N 1
ATOM 1432 C CA . ARG A 1 181 ? 41.494 12.603 -21.972 1.00 92.19 181 ARG A CA 1
ATOM 1433 C C . ARG A 1 181 ? 41.075 13.134 -23.336 1.00 92.19 181 ARG A C 1
ATOM 1435 O O . ARG A 1 181 ? 41.524 12.617 -24.360 1.00 92.19 181 ARG A O 1
ATOM 1442 N N . TYR A 1 182 ? 40.234 14.155 -23.348 1.00 86.44 182 TYR A N 1
ATOM 1443 C CA . TYR A 1 182 ? 39.732 14.795 -24.556 1.00 86.44 182 TYR A CA 1
ATOM 1444 C C . TYR A 1 182 ? 39.964 16.297 -24.489 1.00 86.44 182 TYR A C 1
ATOM 1446 O O . TYR A 1 182 ? 39.620 16.927 -23.496 1.00 86.44 182 TYR A O 1
ATOM 1454 N N . SER A 1 183 ? 40.501 16.863 -25.566 1.00 90.12 183 SER A N 1
ATOM 1455 C CA . SER A 1 183 ? 40.391 18.290 -25.848 1.00 90.12 183 SER A CA 1
ATOM 1456 C C . SER A 1 183 ? 38.970 18.550 -26.327 1.00 90.12 183 SER A C 1
ATOM 1458 O O . SER A 1 183 ? 38.568 17.998 -27.357 1.00 90.12 183 SER A O 1
ATOM 1460 N N . ILE A 1 184 ? 38.205 19.323 -25.560 1.00 85.94 184 ILE A N 1
ATOM 1461 C CA . ILE A 1 184 ? 36.881 19.814 -25.938 1.00 85.94 184 ILE A CA 1
ATOM 1462 C C . ILE A 1 184 ? 36.926 21.333 -25.843 1.00 85.94 184 ILE A C 1
ATOM 1464 O O . ILE A 1 184 ? 36.726 21.917 -24.776 1.00 85.94 184 ILE A O 1
ATOM 1468 N N . ILE A 1 185 ? 37.210 21.966 -26.977 1.00 84.06 185 ILE A N 1
ATOM 1469 C CA . ILE A 1 185 ? 37.234 23.420 -27.100 1.00 84.06 185 ILE A CA 1
ATOM 1470 C C . ILE A 1 185 ? 35.957 23.838 -27.804 1.00 84.06 185 ILE A C 1
ATOM 1472 O O . ILE A 1 185 ? 35.657 23.363 -28.904 1.00 84.06 185 ILE A O 1
ATOM 1476 N N . LEU A 1 186 ? 35.213 24.721 -27.151 1.00 80.81 186 LEU A N 1
ATOM 1477 C CA . LEU A 1 186 ? 34.031 25.349 -27.715 1.00 80.81 186 LEU A CA 1
ATOM 1478 C C . LEU A 1 186 ? 34.381 26.774 -28.164 1.00 80.81 186 LEU A C 1
ATOM 1480 O O . LEU A 1 186 ? 35.236 27.416 -27.551 1.00 80.81 186 LEU A O 1
ATOM 1484 N N . ASP A 1 187 ? 33.748 27.269 -29.226 1.00 80.25 187 ASP A N 1
ATOM 1485 C CA . ASP A 1 187 ? 33.794 28.695 -29.544 1.00 80.25 187 ASP A CA 1
ATOM 1486 C C . ASP A 1 187 ? 32.926 29.498 -28.565 1.00 80.25 187 ASP A C 1
ATOM 1488 O O . ASP A 1 187 ? 32.260 28.950 -27.687 1.00 80.25 187 ASP A O 1
ATOM 1492 N N . LYS A 1 188 ? 32.960 30.824 -28.708 1.00 76.31 188 LYS A N 1
ATOM 1493 C CA . LYS A 1 188 ? 32.178 31.755 -27.884 1.00 76.31 188 LYS A CA 1
ATOM 1494 C C . LYS A 1 188 ? 30.664 31.518 -27.964 1.00 76.31 188 LYS A C 1
ATOM 1496 O O . LYS A 1 188 ? 29.966 31.872 -27.029 1.00 76.31 188 LYS A O 1
ATOM 1501 N N . ASP A 1 189 ? 30.189 30.941 -29.070 1.00 70.88 189 ASP A N 1
ATOM 1502 C CA . ASP A 1 189 ? 28.773 30.701 -29.322 1.00 70.88 189 ASP A CA 1
ATOM 1503 C C . ASP A 1 189 ? 28.402 29.246 -28.946 1.00 70.88 189 ASP A C 1
ATOM 1505 O O . ASP A 1 189 ? 27.345 28.764 -29.351 1.00 70.88 189 ASP A O 1
ATOM 1509 N N . GLY A 1 190 ? 29.282 28.536 -28.216 1.00 70.00 190 GLY A N 1
ATOM 1510 C CA . GLY A 1 190 ? 29.085 27.207 -27.638 1.00 70.00 190 GLY A CA 1
ATOM 1511 C C . GLY A 1 190 ? 29.350 26.007 -28.564 1.00 70.00 190 GLY A C 1
ATOM 1512 O O . GLY A 1 190 ? 29.157 24.858 -28.154 1.00 70.00 190 GLY A O 1
ATOM 1513 N N . PHE A 1 191 ? 29.800 26.197 -29.809 1.00 70.88 191 PHE A N 1
ATOM 1514 C CA . PHE A 1 191 ? 30.027 25.079 -30.736 1.00 70.88 191 PHE A CA 1
ATOM 1515 C C . PHE A 1 191 ? 31.382 24.407 -30.585 1.00 70.88 191 PHE A C 1
ATOM 1517 O O . PHE A 1 191 ? 32.392 25.061 -30.368 1.00 70.88 191 PHE A O 1
ATOM 1524 N N . LEU A 1 192 ? 31.420 23.091 -30.821 1.00 71.62 192 LEU A N 1
ATOM 1525 C CA . LEU A 1 192 ? 32.651 22.303 -30.841 1.00 71.62 192 LEU A CA 1
ATOM 1526 C C . LEU A 1 192 ? 33.608 22.777 -31.948 1.00 71.62 192 LEU A C 1
ATOM 1528 O O . LEU A 1 192 ? 33.392 22.496 -33.127 1.00 71.62 192 LEU A O 1
ATOM 1532 N N . VAL A 1 193 ? 34.686 23.447 -31.547 1.00 78.38 193 VAL A N 1
ATOM 1533 C CA . VAL A 1 193 ? 35.823 23.830 -32.399 1.00 78.38 193 VAL A CA 1
ATOM 1534 C C . VAL A 1 193 ? 36.811 22.679 -32.496 1.00 78.38 193 VAL A C 1
ATOM 1536 O O . VAL A 1 193 ? 37.306 22.359 -33.576 1.00 78.38 193 VAL A O 1
ATOM 1539 N N . GLU A 1 194 ? 37.078 22.032 -31.365 1.00 76.38 194 GLU A N 1
ATOM 1540 C CA . GLU A 1 194 ? 37.991 20.902 -31.278 1.00 76.38 194 GLU A CA 1
ATOM 1541 C C . GLU A 1 194 ? 37.386 19.831 -30.379 1.00 76.38 194 GLU A C 1
ATOM 1543 O O . GLU A 1 194 ? 37.010 20.103 -29.243 1.00 76.38 194 GLU A O 1
ATOM 1548 N N . GLY A 1 195 ? 37.304 18.610 -30.904 1.00 83.50 195 GLY A N 1
ATOM 1549 C CA . GLY A 1 195 ? 36.928 17.413 -30.166 1.00 83.50 195 GLY A CA 1
ATOM 1550 C C . GLY A 1 195 ? 37.878 16.289 -30.538 1.00 83.50 195 GLY A C 1
ATOM 1551 O O . GLY A 1 195 ? 37.627 15.568 -31.504 1.00 83.50 195 GLY A O 1
ATOM 1552 N N . ARG A 1 196 ? 38.988 16.148 -29.811 1.00 86.38 196 ARG A N 1
ATOM 1553 C CA . ARG A 1 196 ? 39.958 15.070 -30.061 1.00 86.38 196 ARG A CA 1
ATOM 1554 C C . ARG A 1 196 ? 40.422 14.419 -28.774 1.00 86.38 196 ARG A C 1
ATOM 1556 O O . ARG A 1 196 ? 40.480 15.056 -27.727 1.00 86.38 196 ARG A O 1
ATOM 1563 N N . ARG A 1 197 ? 40.798 13.147 -28.866 1.00 84.06 197 ARG A N 1
ATOM 1564 C CA . ARG A 1 197 ? 41.485 12.447 -27.780 1.00 84.06 197 ARG A CA 1
ATOM 1565 C C . ARG A 1 197 ? 42.918 12.978 -27.662 1.00 84.06 197 ARG A C 1
ATOM 1567 O O . ARG A 1 197 ? 43.583 13.154 -28.681 1.00 84.06 197 ARG A O 1
ATOM 1574 N N . LEU A 1 198 ? 43.358 13.228 -26.435 1.00 87.94 198 LEU A N 1
ATOM 1575 C CA . LEU A 1 198 ? 44.736 13.587 -26.110 1.00 87.94 198 LEU A CA 1
ATOM 1576 C C . LEU A 1 198 ? 45.579 12.327 -25.903 1.00 87.94 198 LEU A C 1
ATOM 1578 O O . LEU A 1 198 ? 45.080 11.319 -25.392 1.00 87.94 198 LEU A O 1
ATOM 1582 N N . GLU A 1 199 ? 46.854 12.399 -26.269 1.00 87.69 199 GLU A N 1
ATOM 1583 C CA . GLU A 1 199 ? 47.852 11.393 -25.908 1.00 87.69 199 GLU A CA 1
ATOM 1584 C C . GLU A 1 199 ? 48.226 11.513 -24.425 1.00 87.69 199 GLU A C 1
ATOM 1586 O O . GLU A 1 199 ? 48.141 12.590 -23.832 1.00 87.69 199 GLU A O 1
ATOM 1591 N N . ASP A 1 200 ? 48.669 10.420 -23.801 1.00 81.88 200 ASP A N 1
ATOM 1592 C CA . ASP A 1 200 ? 49.007 10.397 -22.367 1.00 81.88 200 ASP A CA 1
ATOM 1593 C C . ASP A 1 200 ? 50.172 11.341 -22.006 1.00 81.88 200 ASP A C 1
ATOM 1595 O O . ASP A 1 200 ? 50.289 11.767 -20.860 1.00 81.88 200 ASP A O 1
ATOM 1599 N N . SER A 1 201 ? 51.007 11.710 -22.982 1.00 86.00 201 SER A N 1
ATOM 1600 C CA . SER A 1 201 ? 52.134 12.637 -22.821 1.00 86.00 201 SER A CA 1
ATOM 1601 C C . SER A 1 201 ? 51.772 14.119 -22.931 1.00 86.00 201 SER A C 1
ATOM 1603 O O . SER A 1 201 ? 52.609 14.958 -22.608 1.00 86.00 201 SER A O 1
ATOM 1605 N N . GLU A 1 202 ? 50.576 14.466 -23.412 1.00 89.81 202 GLU A N 1
ATOM 1606 C CA . GLU A 1 202 ? 50.167 15.870 -23.550 1.00 89.81 202 GLU A CA 1
ATOM 1607 C C . GLU A 1 202 ? 49.852 16.487 -22.175 1.00 89.81 202 GLU A C 1
ATOM 1609 O O . GLU A 1 202 ? 49.229 15.843 -21.324 1.00 89.81 202 GLU A O 1
ATOM 1614 N N . GLU A 1 203 ? 50.283 17.729 -21.937 1.00 87.88 203 GLU A N 1
ATOM 1615 C CA . GLU A 1 203 ? 49.951 18.462 -20.709 1.00 87.88 203 GLU A CA 1
ATOM 1616 C C . GLU A 1 203 ? 48.473 18.870 -20.693 1.00 87.88 203 GLU A C 1
ATOM 1618 O O . GLU A 1 203 ? 47.855 19.065 -21.741 1.00 87.88 203 GLU A O 1
ATOM 1623 N N . ASP A 1 204 ? 47.893 18.995 -19.497 1.00 86.75 204 ASP A N 1
ATOM 1624 C CA . ASP A 1 204 ? 46.514 19.463 -19.371 1.00 86.75 204 ASP A CA 1
ATOM 1625 C C . ASP A 1 204 ? 46.420 20.977 -19.568 1.00 86.75 204 ASP A C 1
ATOM 1627 O O . ASP A 1 204 ? 47.281 21.743 -19.135 1.00 86.75 204 ASP A O 1
ATOM 1631 N N . PHE A 1 205 ? 45.319 21.407 -20.174 1.00 88.38 205 PHE A N 1
ATOM 1632 C CA . PHE A 1 205 ? 45.001 22.805 -20.434 1.00 88.38 205 PHE A CA 1
ATOM 1633 C C . PHE A 1 205 ? 43.506 23.068 -20.211 1.00 88.38 205 PHE A C 1
ATOM 1635 O O . PHE A 1 205 ? 42.717 22.168 -19.903 1.00 88.38 205 PHE A O 1
ATOM 1642 N N . GLU A 1 206 ? 43.098 24.326 -20.339 1.00 82.06 206 GLU A N 1
ATOM 1643 C CA . GLU A 1 206 ? 41.692 24.700 -20.228 1.00 82.06 206 GLU A CA 1
ATOM 1644 C C . GLU A 1 206 ? 40.880 24.128 -21.402 1.00 82.06 206 GLU A C 1
ATOM 1646 O O . GLU A 1 206 ? 41.140 24.446 -22.557 1.00 82.06 206 GLU A O 1
ATOM 1651 N N . GLY A 1 207 ? 39.898 23.270 -21.105 1.00 82.38 207 GLY A N 1
ATOM 1652 C CA . GLY A 1 207 ? 39.122 22.538 -22.119 1.00 82.38 207 GLY A CA 1
ATOM 1653 C C . GLY A 1 207 ? 39.394 21.033 -22.144 1.00 82.38 207 GLY A C 1
ATOM 1654 O O . GLY A 1 207 ? 38.771 20.315 -22.925 1.00 82.38 207 GLY A O 1
ATOM 1655 N N . VAL A 1 208 ? 40.271 20.524 -21.271 1.00 92.00 208 VAL A N 1
ATOM 1656 C CA . VAL A 1 208 ? 40.432 19.077 -21.090 1.00 92.00 208 VAL A CA 1
ATOM 1657 C C . VAL A 1 208 ? 39.250 18.487 -20.325 1.00 92.00 208 VAL A C 1
ATOM 1659 O O . VAL A 1 208 ? 38.903 18.931 -19.232 1.00 92.00 208 VAL A O 1
ATOM 1662 N N . TRP A 1 209 ? 38.667 17.438 -20.897 1.00 91.38 209 TRP A N 1
ATOM 1663 C CA . TRP A 1 209 ? 37.689 16.571 -20.258 1.00 91.38 209 TRP A CA 1
ATOM 1664 C C . TRP A 1 209 ? 38.273 15.179 -20.059 1.00 91.38 209 TRP A C 1
ATOM 1666 O O . TRP A 1 209 ? 38.937 14.619 -20.931 1.00 91.38 209 TRP A O 1
ATOM 1676 N N . TYR A 1 210 ? 37.988 14.599 -18.907 1.00 91.19 210 TYR A N 1
ATOM 1677 C CA . TYR A 1 210 ? 38.437 13.282 -18.498 1.00 91.19 210 TYR A CA 1
ATOM 1678 C C . TYR A 1 210 ? 37.283 12.300 -18.644 1.00 91.19 210 TYR A C 1
ATOM 1680 O O . TYR A 1 210 ? 36.175 12.559 -18.175 1.00 91.19 210 TYR A O 1
ATOM 1688 N N . ALA A 1 211 ? 37.554 11.171 -19.288 1.00 88.38 211 ALA A N 1
ATOM 1689 C CA . ALA A 1 211 ? 36.654 10.034 -19.334 1.00 88.38 211 ALA A CA 1
ATOM 1690 C C . ALA A 1 211 ? 37.202 8.939 -18.419 1.00 88.38 211 ALA A C 1
ATOM 1692 O O . ALA A 1 211 ? 38.252 8.357 -18.704 1.00 88.38 211 ALA A O 1
ATOM 1693 N N . TYR A 1 212 ? 36.489 8.651 -17.338 1.00 88.44 212 TYR A N 1
ATOM 1694 C CA . TYR A 1 212 ? 36.777 7.555 -16.423 1.00 88.44 212 TYR A CA 1
ATOM 1695 C C . TYR A 1 212 ? 35.812 6.401 -16.671 1.00 88.44 212 TYR A C 1
ATOM 1697 O O . TYR A 1 212 ? 34.645 6.620 -16.987 1.00 88.44 212 TYR A O 1
ATOM 1705 N N . VAL A 1 213 ? 36.294 5.171 -16.513 1.00 83.44 213 VAL A N 1
ATOM 1706 C CA . VAL A 1 213 ? 35.432 3.995 -16.354 1.00 83.44 213 VAL A CA 1
ATOM 1707 C C . VAL A 1 213 ? 35.479 3.616 -14.887 1.00 83.44 213 VAL A C 1
ATOM 1709 O O . VAL A 1 213 ? 36.549 3.307 -14.361 1.00 83.44 213 VAL A O 1
ATOM 1712 N N . GLU A 1 214 ? 34.330 3.652 -14.229 1.00 87.06 214 GLU A N 1
ATOM 1713 C CA . GLU A 1 214 ? 34.225 3.442 -12.789 1.00 87.06 214 GLU A CA 1
ATOM 1714 C C . GLU A 1 214 ? 32.996 2.596 -12.441 1.00 87.06 214 GLU A C 1
ATOM 1716 O O . GLU A 1 214 ? 32.136 2.337 -13.284 1.00 87.06 214 GLU A O 1
ATOM 1721 N N . THR A 1 215 ? 32.945 2.121 -11.201 1.00 86.62 215 THR A N 1
ATOM 1722 C CA . THR A 1 215 ? 31.773 1.460 -10.615 1.00 86.62 215 THR A CA 1
ATOM 1723 C C . THR A 1 215 ? 31.113 2.408 -9.626 1.00 86.62 215 THR A C 1
ATOM 1725 O O . THR A 1 215 ? 31.780 3.295 -9.102 1.00 86.62 215 THR A O 1
ATOM 1728 N N . ASN A 1 216 ? 29.850 2.188 -9.274 1.00 84.50 216 ASN A N 1
ATOM 1729 C CA . ASN A 1 216 ? 29.266 2.853 -8.104 1.00 84.50 216 ASN A CA 1
ATOM 1730 C C . ASN A 1 216 ? 30.039 2.506 -6.811 1.00 84.50 216 ASN A C 1
ATOM 1732 O O . ASN A 1 216 ? 30.714 1.469 -6.770 1.00 84.50 216 ASN A O 1
ATOM 1736 N N . PRO A 1 217 ? 29.961 3.338 -5.754 1.00 84.50 217 PRO A N 1
ATOM 1737 C CA . PRO A 1 217 ? 30.430 2.949 -4.426 1.00 84.50 217 PRO A CA 1
ATOM 1738 C C . PRO A 1 217 ? 29.595 1.777 -3.869 1.00 84.50 217 PRO A C 1
ATOM 1740 O O . PRO A 1 217 ? 28.472 1.545 -4.335 1.00 84.50 217 PRO A O 1
ATOM 1743 N N . PRO A 1 218 ? 30.114 1.026 -2.878 1.00 86.06 218 PRO A N 1
ATOM 1744 C CA . PRO A 1 218 ? 29.309 0.024 -2.193 1.00 86.06 218 PRO A CA 1
ATOM 1745 C C . PRO A 1 218 ? 28.118 0.690 -1.495 1.00 86.06 218 PRO A C 1
ATOM 1747 O O . PRO A 1 218 ? 28.220 1.817 -1.007 1.00 86.06 218 PRO A O 1
ATOM 1750 N N . SER A 1 219 ? 26.987 -0.010 -1.438 1.00 85.06 219 SER A N 1
ATOM 1751 C CA . SER A 1 219 ? 25.750 0.502 -0.851 1.00 85.06 219 SER A CA 1
ATOM 1752 C C . SER A 1 219 ? 25.193 -0.466 0.181 1.00 85.06 219 SER A C 1
ATOM 1754 O O . SER A 1 219 ? 25.114 -1.676 -0.025 1.00 85.06 219 SER A O 1
ATOM 1756 N N . GLU A 1 220 ? 24.715 0.100 1.280 1.00 83.31 220 GLU A N 1
ATOM 1757 C CA . GLU A 1 220 ? 23.944 -0.587 2.318 1.00 83.31 220 GLU A CA 1
ATOM 1758 C C . GLU A 1 220 ? 22.693 -1.260 1.746 1.00 83.31 220 GLU A C 1
ATOM 1760 O O . GLU A 1 220 ? 22.281 -2.320 2.207 1.00 83.31 220 GLU A O 1
ATOM 1765 N N . TRP A 1 221 ? 22.142 -0.690 0.675 1.00 86.50 221 TRP A N 1
ATOM 1766 C CA . TRP A 1 221 ? 21.019 -1.259 -0.055 1.00 86.50 221 TRP A CA 1
ATOM 1767 C C . TRP A 1 221 ? 21.331 -2.625 -0.689 1.00 86.50 221 TRP A C 1
ATOM 1769 O O . TRP A 1 221 ? 20.453 -3.479 -0.797 1.00 86.50 221 TRP A O 1
ATOM 1779 N N . PHE A 1 222 ? 22.598 -2.869 -1.034 1.00 88.94 222 PHE A N 1
ATOM 1780 C CA . PHE A 1 222 ? 23.114 -4.161 -1.498 1.00 88.94 222 PHE A CA 1
ATOM 1781 C C . PHE A 1 222 ? 23.932 -4.852 -0.401 1.00 88.94 222 PHE A C 1
ATOM 1783 O O . PHE A 1 222 ? 24.927 -5.513 -0.687 1.00 88.94 222 PHE A O 1
ATOM 1790 N N . ASN A 1 223 ? 23.546 -4.651 0.866 1.00 89.44 223 ASN A N 1
ATOM 1791 C CA . ASN A 1 223 ? 24.166 -5.266 2.042 1.00 89.44 223 ASN A CA 1
ATOM 1792 C C . ASN A 1 223 ? 25.683 -4.998 2.144 1.00 89.44 223 ASN A C 1
ATOM 1794 O O . ASN A 1 223 ? 26.465 -5.873 2.518 1.00 89.44 223 ASN A O 1
ATOM 1798 N N . GLY A 1 224 ? 26.097 -3.779 1.780 1.00 86.94 224 GLY A N 1
ATOM 1799 C CA . GLY A 1 224 ? 27.495 -3.338 1.782 1.00 86.94 224 GLY A CA 1
ATOM 1800 C C . GLY A 1 224 ? 28.284 -3.730 0.526 1.00 86.94 224 GLY A C 1
ATOM 1801 O O . GLY A 1 224 ? 29.484 -3.469 0.463 1.00 86.94 224 GLY A O 1
ATOM 1802 N N . ALA A 1 225 ? 27.637 -4.344 -0.469 1.00 89.75 225 ALA A N 1
ATOM 1803 C CA . ALA A 1 225 ? 28.234 -4.706 -1.752 1.00 89.75 225 ALA A CA 1
ATOM 1804 C C . ALA A 1 225 ? 27.828 -3.726 -2.874 1.00 89.75 225 ALA A C 1
ATOM 1806 O O . ALA A 1 225 ? 27.404 -2.597 -2.626 1.00 89.75 225 ALA A O 1
ATOM 1807 N N . TYR A 1 226 ? 27.987 -4.156 -4.128 1.00 90.81 226 TYR A N 1
ATOM 1808 C CA . TYR A 1 226 ? 27.814 -3.338 -5.328 1.00 90.81 226 TYR A CA 1
ATOM 1809 C C . TYR A 1 226 ? 26.656 -3.847 -6.183 1.00 90.81 226 TYR A C 1
ATOM 1811 O O . TYR A 1 226 ? 26.377 -5.049 -6.208 1.00 90.81 226 TYR A O 1
ATOM 1819 N N . TYR A 1 227 ? 26.048 -2.955 -6.964 1.00 91.38 227 TYR A N 1
ATOM 1820 C CA . TYR A 1 227 ? 25.119 -3.382 -8.005 1.00 91.38 227 TYR A CA 1
ATOM 1821 C C . TYR A 1 227 ? 25.844 -4.113 -9.146 1.00 91.38 227 TYR A C 1
ATOM 1823 O O . TYR A 1 227 ? 27.024 -3.867 -9.419 1.00 91.38 227 TYR A O 1
ATOM 1831 N N . VAL A 1 228 ? 25.133 -5.023 -9.804 1.00 91.69 228 VAL A N 1
ATOM 1832 C CA . VAL A 1 228 ? 25.664 -5.938 -10.821 1.00 91.69 228 VAL A CA 1
ATOM 1833 C C . VAL A 1 228 ? 25.687 -5.314 -12.222 1.00 91.69 228 VAL A C 1
ATOM 1835 O O . VAL A 1 228 ? 24.846 -4.482 -12.557 1.00 91.69 228 VAL A O 1
ATOM 1838 N N . ASP A 1 229 ? 26.615 -5.747 -13.074 1.00 88.12 229 ASP A N 1
ATOM 1839 C CA . ASP A 1 229 ? 26.556 -5.520 -14.519 1.00 88.12 229 ASP A CA 1
ATOM 1840 C C . ASP A 1 229 ? 25.513 -6.453 -15.154 1.00 88.12 229 ASP A C 1
ATOM 1842 O O . ASP A 1 229 ? 25.797 -7.607 -15.488 1.00 88.12 229 ASP A O 1
ATOM 1846 N N . THR A 1 230 ? 24.294 -5.942 -15.325 1.00 87.62 230 THR A N 1
ATOM 1847 C CA . THR A 1 230 ? 23.162 -6.661 -15.933 1.00 87.62 230 THR A CA 1
ATOM 1848 C C . THR A 1 230 ? 23.383 -7.018 -17.408 1.00 87.62 230 THR A C 1
ATOM 1850 O O . THR A 1 230 ? 22.654 -7.844 -17.957 1.00 87.62 230 THR A O 1
ATOM 1853 N N . LEU A 1 231 ? 24.406 -6.448 -18.060 1.00 81.94 231 LEU A N 1
ATOM 1854 C CA . LEU A 1 231 ? 24.770 -6.745 -19.448 1.00 81.94 231 LEU A CA 1
ATOM 1855 C C . LEU A 1 231 ? 25.828 -7.856 -19.561 1.00 81.94 231 LEU A C 1
ATOM 1857 O O . LEU A 1 231 ? 26.092 -8.353 -20.660 1.00 81.94 231 LEU A O 1
AT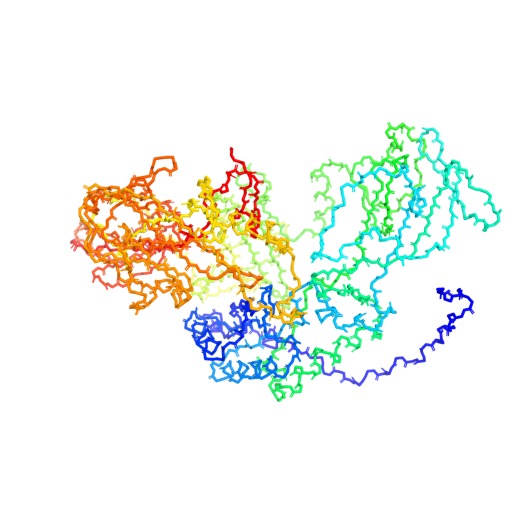OM 1861 N N . SER A 1 232 ? 26.422 -8.280 -18.442 1.00 84.81 232 SER A N 1
ATOM 1862 C CA . SER A 1 232 ? 27.414 -9.352 -18.396 1.00 84.81 232 SER A CA 1
ATOM 1863 C C . SER A 1 232 ? 26.739 -10.719 -18.267 1.00 84.81 232 SER A C 1
ATOM 1865 O O . SER A 1 232 ? 26.209 -11.081 -17.217 1.00 84.81 232 SER A O 1
ATOM 1867 N N . ALA A 1 233 ? 26.797 -11.526 -19.332 1.00 86.00 233 ALA A N 1
ATOM 1868 C CA . ALA A 1 233 ? 26.230 -12.877 -19.319 1.00 86.00 233 ALA A CA 1
ATOM 1869 C C . ALA A 1 233 ? 26.803 -13.777 -18.198 1.00 86.00 233 ALA A C 1
ATOM 1871 O O . ALA A 1 233 ? 26.010 -14.448 -17.541 1.00 86.00 233 ALA A O 1
ATOM 1872 N N . PRO A 1 234 ? 28.122 -13.779 -17.901 1.00 91.62 234 PRO A N 1
ATOM 1873 C CA . PRO A 1 234 ? 28.654 -14.501 -16.742 1.00 91.62 234 PRO A CA 1
ATOM 1874 C C . PRO A 1 234 ? 28.108 -14.003 -15.395 1.00 91.62 234 PRO A C 1
ATOM 1876 O O . PRO A 1 234 ? 27.813 -14.821 -14.527 1.00 91.62 234 PRO A O 1
ATOM 1879 N N . ALA A 1 235 ? 27.924 -12.687 -15.228 1.00 91.75 235 ALA A N 1
ATOM 1880 C CA . ALA A 1 235 ? 27.347 -12.127 -14.004 1.00 91.75 235 ALA A CA 1
ATOM 1881 C C . ALA A 1 235 ? 25.880 -12.550 -13.835 1.00 91.75 235 ALA A C 1
ATOM 1883 O O . ALA A 1 235 ? 25.466 -12.956 -12.752 1.00 91.75 235 ALA A O 1
ATOM 1884 N N . MET A 1 236 ? 25.103 -12.527 -14.922 1.00 94.19 236 MET A N 1
ATOM 1885 C CA . MET A 1 236 ? 23.708 -12.976 -14.905 1.00 94.19 236 MET A CA 1
ATOM 1886 C C . MET A 1 236 ? 23.585 -14.487 -14.722 1.00 94.19 236 MET A C 1
ATOM 1888 O O . MET A 1 236 ? 22.673 -14.938 -14.036 1.00 94.19 236 MET A O 1
ATOM 1892 N N . GLN A 1 237 ? 24.522 -15.283 -15.240 1.00 95.25 237 GLN A N 1
ATOM 1893 C CA . GLN A 1 237 ? 24.565 -16.710 -14.924 1.00 95.25 237 GLN A CA 1
ATOM 1894 C C . GLN A 1 237 ? 24.817 -16.928 -13.429 1.00 95.25 237 GLN A C 1
ATOM 1896 O O . GLN A 1 237 ? 24.122 -17.721 -12.801 1.00 95.25 237 GLN A O 1
ATOM 1901 N N . ARG A 1 238 ? 25.744 -16.167 -12.832 1.00 95.00 238 ARG A N 1
ATOM 1902 C CA . ARG A 1 238 ? 25.986 -16.217 -11.387 1.00 95.00 238 ARG A CA 1
ATOM 1903 C C . ARG A 1 238 ? 24.740 -15.838 -10.583 1.00 95.00 238 ARG A C 1
ATOM 1905 O O . ARG A 1 238 ? 24.471 -16.484 -9.574 1.00 95.00 238 ARG A O 1
ATOM 1912 N N . PHE A 1 239 ? 23.979 -14.837 -11.027 1.00 95.81 239 PHE A N 1
ATOM 1913 C CA . PHE A 1 239 ? 22.687 -14.484 -10.434 1.00 95.81 239 PHE A CA 1
ATOM 1914 C C . PHE A 1 239 ? 21.692 -15.653 -10.502 1.00 95.81 239 PHE A C 1
ATOM 1916 O O . PHE A 1 239 ? 21.168 -16.057 -9.469 1.00 95.81 239 PHE A O 1
ATOM 1923 N N . VAL A 1 240 ? 21.506 -16.263 -11.679 1.00 95.94 240 VAL A N 1
ATOM 1924 C CA . VAL A 1 240 ? 20.634 -17.440 -11.880 1.00 95.94 240 VAL A CA 1
ATOM 1925 C C . VAL A 1 240 ? 21.025 -18.603 -10.960 1.00 95.94 240 VAL A C 1
ATOM 1927 O O . VAL A 1 240 ? 20.155 -19.224 -10.345 1.00 95.94 240 VAL A O 1
ATOM 1930 N N . ASP A 1 241 ? 22.324 -18.874 -10.823 1.00 96.50 241 ASP A N 1
ATOM 1931 C CA . ASP A 1 241 ? 22.846 -19.944 -9.966 1.00 96.50 241 ASP A CA 1
ATOM 1932 C C . ASP A 1 241 ? 22.614 -19.668 -8.469 1.00 96.50 241 ASP A C 1
ATOM 1934 O O . ASP A 1 241 ? 22.514 -20.603 -7.674 1.00 96.50 241 ASP A O 1
ATOM 1938 N N . LEU A 1 242 ? 22.547 -18.392 -8.073 1.00 95.62 242 LEU A N 1
ATOM 1939 C CA . LEU A 1 242 ? 22.324 -17.952 -6.692 1.00 95.62 242 LEU A CA 1
ATOM 1940 C C . LEU A 1 242 ? 20.846 -17.801 -6.323 1.00 95.62 242 LEU A C 1
ATOM 1942 O O . LEU A 1 242 ? 20.530 -17.821 -5.136 1.00 95.62 242 LEU A O 1
ATOM 1946 N N . THR A 1 243 ? 19.950 -17.648 -7.301 1.00 95.38 243 THR A N 1
ATOM 1947 C CA . THR A 1 243 ? 18.527 -17.372 -7.050 1.00 95.38 243 THR A CA 1
ATOM 1948 C C . THR A 1 243 ? 17.617 -18.431 -7.676 1.00 95.38 243 THR A C 1
ATOM 1950 O O . THR A 1 243 ? 16.992 -19.223 -6.966 1.00 95.38 243 THR A O 1
ATOM 1953 N N . TYR A 1 244 ? 17.560 -18.513 -9.006 1.00 96.06 244 TYR A N 1
ATOM 1954 C CA . TYR A 1 244 ? 16.599 -19.350 -9.732 1.00 96.06 244 TYR A CA 1
ATOM 1955 C C . TYR A 1 244 ? 16.840 -20.847 -9.537 1.00 96.06 244 TYR A C 1
ATOM 1957 O O . TYR A 1 244 ? 15.880 -21.594 -9.327 1.00 96.06 244 TYR A O 1
ATOM 1965 N N . GLU A 1 245 ? 18.093 -21.305 -9.581 1.00 97.00 245 GLU A N 1
ATOM 1966 C CA . GLU A 1 245 ? 18.411 -22.723 -9.369 1.00 97.00 245 GLU A CA 1
ATOM 1967 C C . GLU A 1 245 ? 18.110 -23.180 -7.925 1.00 97.00 245 GLU A C 1
ATOM 1969 O O . GLU A 1 245 ? 17.456 -24.218 -7.760 1.00 97.00 245 GLU A O 1
ATOM 1974 N N . PRO A 1 246 ? 18.465 -22.418 -6.868 1.00 96.94 246 PRO A N 1
ATOM 1975 C CA . PRO A 1 246 ? 18.012 -22.688 -5.503 1.00 96.94 246 PRO A CA 1
ATOM 1976 C C . PRO A 1 246 ? 16.490 -22.748 -5.361 1.00 96.94 246 PRO A C 1
ATOM 1978 O O . PRO A 1 246 ? 15.977 -23.718 -4.797 1.00 96.94 246 PRO A O 1
ATOM 1981 N N . TYR A 1 247 ? 15.754 -21.790 -5.933 1.00 97.44 247 TYR A N 1
ATOM 1982 C CA . TYR A 1 247 ? 14.291 -21.815 -5.906 1.00 97.44 247 TYR A CA 1
ATOM 1983 C C . TYR A 1 247 ? 13.720 -23.061 -6.573 1.00 97.44 247 TYR A C 1
ATOM 1985 O O . TYR A 1 247 ? 12.913 -23.779 -5.979 1.00 97.44 247 TYR A O 1
ATOM 1993 N N . LYS A 1 248 ? 14.165 -23.356 -7.795 1.00 96.62 248 LYS A N 1
ATOM 1994 C CA . LYS A 1 248 ? 13.746 -24.535 -8.556 1.00 96.62 248 LYS A CA 1
ATOM 1995 C C . LYS A 1 248 ? 14.041 -25.828 -7.800 1.00 96.62 248 LYS A C 1
ATOM 1997 O O . LYS A 1 248 ? 13.195 -26.721 -7.764 1.00 96.62 248 LYS A O 1
ATOM 2002 N N . LYS A 1 249 ? 15.204 -25.922 -7.149 1.00 97.25 249 LYS A N 1
ATOM 2003 C CA . LYS A 1 249 ? 15.561 -27.054 -6.284 1.00 97.25 249 LYS A CA 1
ATOM 2004 C C . LYS A 1 249 ? 14.629 -27.163 -5.073 1.00 97.25 249 LYS A C 1
ATOM 2006 O O . LYS A 1 249 ? 14.228 -28.274 -4.732 1.00 97.25 249 LYS A O 1
ATOM 2011 N N . ALA A 1 250 ? 14.284 -26.045 -4.433 1.00 96.81 250 ALA A N 1
ATOM 2012 C CA . ALA A 1 250 ? 13.445 -26.020 -3.236 1.00 96.81 250 ALA A CA 1
ATOM 2013 C C . ALA A 1 250 ? 11.987 -26.427 -3.519 1.00 96.81 250 ALA A C 1
ATOM 2015 O O . ALA A 1 250 ? 11.421 -27.233 -2.777 1.00 96.81 250 ALA A O 1
ATOM 2016 N N . VAL A 1 251 ? 11.391 -25.906 -4.599 1.00 96.94 251 VAL A N 1
ATOM 2017 C CA . VAL A 1 251 ? 9.967 -26.124 -4.929 1.00 96.94 251 VAL A CA 1
ATOM 2018 C C . VAL A 1 251 ? 9.732 -27.326 -5.855 1.00 96.94 251 VAL A C 1
ATOM 2020 O O . VAL A 1 251 ? 8.614 -27.835 -5.959 1.00 96.94 251 VAL A O 1
ATOM 2023 N N . GLY A 1 252 ? 10.778 -27.817 -6.524 1.00 95.44 252 GLY A N 1
ATOM 2024 C CA . GLY A 1 252 ? 10.758 -29.053 -7.302 1.00 95.44 252 GLY A CA 1
ATOM 2025 C C . GLY A 1 252 ? 9.701 -29.065 -8.410 1.00 95.44 252 GLY A C 1
ATOM 2026 O O . GLY A 1 252 ? 9.691 -28.214 -9.297 1.00 95.44 252 GLY A O 1
ATOM 2027 N N . SER A 1 253 ? 8.802 -30.053 -8.376 1.00 94.75 253 SER A N 1
ATOM 2028 C CA . SER A 1 253 ? 7.801 -30.287 -9.431 1.00 94.75 253 SER A CA 1
ATOM 2029 C C . SER A 1 253 ? 6.706 -29.223 -9.540 1.00 94.75 253 SER A C 1
ATOM 2031 O O . SER A 1 253 ? 5.879 -29.312 -10.454 1.00 94.75 253 SER A O 1
ATOM 2033 N N . GLU A 1 254 ? 6.663 -28.284 -8.592 1.00 96.44 254 GLU A N 1
ATOM 2034 C CA . GLU A 1 254 ? 5.734 -27.152 -8.580 1.00 96.44 254 GLU A CA 1
ATOM 2035 C C . GLU A 1 254 ? 6.253 -25.943 -9.372 1.00 96.44 254 GLU A C 1
ATOM 2037 O O . GLU A 1 254 ? 5.477 -25.033 -9.674 1.00 96.44 254 GLU A O 1
ATOM 2042 N N . PHE A 1 255 ? 7.534 -25.944 -9.760 1.00 94.75 255 PHE A N 1
ATOM 2043 C CA . PHE A 1 255 ? 8.112 -24.926 -10.635 1.00 94.75 255 PHE A CA 1
ATOM 2044 C C . PHE A 1 255 ? 7.453 -24.978 -12.024 1.00 94.75 255 PHE A C 1
ATOM 2046 O O . PHE A 1 255 ? 7.425 -26.031 -12.666 1.00 94.75 255 PHE A O 1
ATOM 2053 N N . GLY A 1 256 ? 6.894 -23.856 -12.481 1.00 90.00 256 GLY A N 1
ATOM 2054 C CA . GLY A 1 256 ? 6.082 -23.766 -13.701 1.00 90.00 256 GLY A CA 1
ATOM 2055 C C . GLY A 1 256 ? 4.628 -24.238 -13.543 1.00 90.00 256 GLY A C 1
ATOM 2056 O O . GLY A 1 256 ? 3.927 -24.361 -14.546 1.00 90.00 256 GLY A O 1
ATOM 2057 N N . LYS A 1 257 ? 4.174 -24.533 -12.315 1.00 92.38 257 LYS A N 1
ATOM 2058 C CA . LYS A 1 257 ? 2.778 -24.875 -11.982 1.00 92.38 257 LYS A CA 1
ATOM 2059 C C . LYS A 1 257 ? 2.232 -23.900 -10.939 1.00 92.38 257 LYS A C 1
ATOM 2061 O O . LYS A 1 257 ? 1.822 -22.803 -11.294 1.00 92.38 257 LYS A O 1
ATOM 2066 N N . THR A 1 258 ? 2.282 -24.283 -9.661 1.00 95.88 258 THR A N 1
ATOM 2067 C CA . THR A 1 258 ? 1.909 -23.432 -8.521 1.00 95.88 258 THR A CA 1
ATOM 2068 C C . THR A 1 258 ? 2.807 -22.196 -8.439 1.00 95.88 258 THR A C 1
ATOM 2070 O O . THR A 1 258 ? 2.353 -21.137 -8.018 1.00 95.88 258 THR A O 1
ATOM 2073 N N . VAL A 1 259 ? 4.061 -22.319 -8.891 1.00 96.50 259 VAL A N 1
ATOM 2074 C CA . VAL A 1 259 ? 4.982 -21.199 -9.116 1.00 96.50 259 VAL A CA 1
ATOM 2075 C C . VAL A 1 259 ? 5.039 -20.914 -10.621 1.00 96.50 259 VAL A C 1
ATOM 2077 O O . VAL A 1 259 ? 5.838 -21.544 -11.320 1.00 96.50 259 VAL A O 1
ATOM 2080 N N . PRO A 1 260 ? 4.177 -20.036 -11.164 1.00 92.19 260 PRO A N 1
ATOM 2081 C CA . PRO A 1 260 ? 4.055 -19.857 -12.611 1.00 92.19 260 PRO A CA 1
ATOM 2082 C C . PRO A 1 260 ? 5.219 -19.056 -13.208 1.00 92.19 260 PRO A C 1
ATOM 2084 O O . PRO A 1 260 ? 5.626 -19.314 -14.337 1.00 92.19 260 PRO A O 1
ATOM 2087 N N . ALA A 1 261 ? 5.768 -18.098 -12.461 1.00 92.62 261 ALA A N 1
ATOM 2088 C CA . ALA A 1 261 ? 6.903 -17.281 -12.865 1.00 92.62 261 ALA A CA 1
ATOM 2089 C C . ALA A 1 261 ? 7.617 -16.681 -11.652 1.00 92.62 261 ALA A C 1
ATOM 2091 O O . ALA A 1 261 ? 7.160 -16.783 -10.510 1.00 92.62 261 ALA A O 1
ATOM 2092 N N . ILE A 1 262 ? 8.742 -16.039 -11.950 1.00 93.75 262 ILE A N 1
ATOM 2093 C CA . ILE A 1 262 ? 9.519 -15.229 -11.025 1.00 93.75 262 ILE A CA 1
ATOM 2094 C C . ILE A 1 262 ? 9.429 -13.780 -11.509 1.00 93.75 262 ILE A C 1
ATOM 2096 O O . ILE A 1 262 ? 9.608 -13.515 -12.699 1.00 93.75 262 ILE A O 1
ATOM 2100 N N . PHE A 1 263 ? 9.098 -12.865 -10.605 1.00 93.50 263 PHE A N 1
ATOM 2101 C CA . PHE A 1 263 ? 9.050 -11.436 -10.879 1.00 93.50 263 PHE A CA 1
ATOM 2102 C C . PHE A 1 263 ? 10.464 -10.851 -10.827 1.00 93.50 263 PHE A C 1
ATOM 2104 O O . PHE A 1 263 ? 11.201 -11.123 -9.880 1.00 93.50 263 PHE A O 1
ATOM 2111 N N . THR A 1 264 ? 10.811 -10.060 -11.844 1.00 91.19 264 THR A N 1
ATOM 2112 C CA . THR A 1 264 ? 12.083 -9.340 -11.955 1.00 91.19 264 THR A CA 1
ATOM 2113 C C . THR A 1 264 ? 11.779 -7.846 -12.027 1.00 91.19 264 THR A C 1
ATOM 2115 O O . THR A 1 264 ? 10.935 -7.424 -12.822 1.00 91.19 264 THR A O 1
ATOM 2118 N N . ASP A 1 265 ? 12.402 -7.064 -11.154 1.00 87.75 265 ASP A N 1
ATOM 2119 C CA . ASP A 1 265 ? 12.018 -5.690 -10.851 1.00 87.75 265 ASP A CA 1
ATOM 2120 C C . ASP A 1 265 ? 13.125 -4.709 -11.227 1.00 87.75 265 ASP A C 1
ATOM 2122 O O . ASP A 1 265 ? 14.218 -4.721 -10.659 1.00 87.75 265 ASP A O 1
ATOM 2126 N N . GLU A 1 266 ? 12.822 -3.859 -12.205 1.00 83.81 266 GLU A N 1
ATOM 2127 C CA . GLU A 1 266 ? 13.661 -2.741 -12.640 1.00 83.81 266 GLU A CA 1
ATOM 2128 C C . GLU A 1 266 ? 15.168 -3.053 -12.769 1.00 83.81 266 GLU A C 1
ATOM 2130 O O . GLU A 1 266 ? 15.972 -2.324 -12.190 1.00 83.81 266 GLU A O 1
ATOM 2135 N N . PRO A 1 267 ? 15.612 -4.085 -13.520 1.00 83.25 267 PRO A N 1
ATOM 2136 C CA . PRO A 1 267 ? 17.040 -4.296 -13.747 1.00 83.25 267 PRO A CA 1
ATOM 2137 C C . PRO A 1 267 ? 17.667 -3.018 -14.317 1.00 83.25 267 PRO A C 1
ATOM 2139 O O . PRO A 1 267 ? 17.276 -2.525 -15.379 1.00 83.25 267 PRO A O 1
ATOM 2142 N N . GLN A 1 268 ? 18.624 -2.463 -13.580 1.00 80.44 268 GLN A N 1
ATOM 2143 C CA . GLN A 1 268 ? 19.182 -1.151 -13.863 1.00 80.44 268 GLN A CA 1
ATOM 2144 C C . GLN A 1 268 ? 20.400 -1.252 -14.778 1.00 80.44 268 GLN A C 1
ATOM 2146 O O . GLN A 1 268 ? 21.126 -2.248 -14.838 1.00 80.44 268 GLN A O 1
ATOM 2151 N N . PHE A 1 269 ? 20.653 -0.145 -15.457 1.00 75.19 269 PHE A N 1
ATOM 2152 C CA . PHE A 1 269 ? 21.923 0.200 -16.076 1.00 75.19 269 PHE A CA 1
ATOM 2153 C C . PHE A 1 269 ? 22.122 1.705 -15.881 1.00 75.19 269 PHE A C 1
ATOM 2155 O O . PHE A 1 269 ? 21.170 2.427 -15.582 1.00 75.19 269 PHE A O 1
ATOM 2162 N N . ALA A 1 270 ? 23.348 2.199 -16.041 1.00 69.75 270 ALA A N 1
ATOM 2163 C CA . ALA A 1 270 ? 23.648 3.607 -15.805 1.00 69.75 270 ALA A CA 1
ATOM 2164 C C . ALA A 1 270 ? 22.756 4.539 -16.650 1.00 69.75 270 ALA A C 1
ATOM 2166 O O . ALA A 1 270 ? 22.854 4.577 -17.884 1.00 69.75 270 ALA A O 1
ATOM 2167 N N . LEU A 1 271 ? 21.881 5.286 -15.965 1.00 64.44 271 LEU A N 1
ATOM 2168 C CA . LEU A 1 271 ? 21.036 6.308 -16.573 1.00 64.44 271 LEU A CA 1
ATOM 2169 C C . LEU A 1 271 ? 21.907 7.423 -17.167 1.00 64.44 271 LEU A C 1
ATOM 2171 O O . LEU A 1 271 ? 22.931 7.821 -16.615 1.00 64.44 271 LEU A O 1
ATOM 2175 N N . LYS A 1 272 ? 21.507 7.878 -18.355 1.00 71.88 272 LYS A N 1
ATOM 2176 C CA . LYS A 1 272 ? 22.283 8.786 -19.204 1.00 71.88 272 LYS A CA 1
ATOM 2177 C C . LYS A 1 272 ? 21.872 10.229 -18.932 1.00 71.88 272 LYS A C 1
ATOM 2179 O O . LYS A 1 272 ? 20.687 10.549 -18.991 1.00 71.88 272 LYS A O 1
ATOM 2184 N N . ASN A 1 273 ? 22.847 11.105 -18.711 1.00 68.12 273 ASN A N 1
ATOM 2185 C CA . ASN A 1 273 ? 22.655 12.490 -18.296 1.00 68.12 273 ASN A CA 1
ATOM 2186 C C . ASN A 1 273 ? 23.403 13.426 -19.253 1.00 68.12 273 ASN A C 1
ATOM 2188 O O . ASN A 1 273 ? 24.442 13.064 -19.797 1.00 68.12 273 ASN A O 1
ATOM 2192 N N . GLN A 1 274 ? 22.914 14.654 -19.422 1.00 69.25 274 GLN A N 1
ATOM 2193 C CA . GLN A 1 274 ? 23.500 15.645 -20.331 1.00 69.25 274 GLN A CA 1
ATOM 2194 C C . GLN A 1 274 ? 23.845 16.960 -19.623 1.00 69.25 274 GLN A C 1
ATOM 2196 O O . GLN A 1 274 ? 23.351 17.260 -18.527 1.00 69.25 274 GLN A O 1
ATOM 2201 N N . LEU A 1 275 ? 24.670 17.772 -20.283 1.00 71.94 275 LEU A N 1
ATOM 2202 C CA . LEU A 1 275 ? 24.862 19.165 -19.902 1.00 71.94 275 LEU A CA 1
ATOM 2203 C C . LEU A 1 275 ? 23.572 19.967 -20.112 1.00 71.94 275 LEU A C 1
ATOM 2205 O O . LEU A 1 275 ? 22.860 19.768 -21.093 1.00 71.94 275 LEU A O 1
ATOM 2209 N N . LYS A 1 276 ? 23.267 20.878 -19.179 1.00 70.62 276 LYS A N 1
ATOM 2210 C CA . LYS A 1 276 ? 22.128 21.807 -19.309 1.00 70.62 276 LYS A CA 1
ATOM 2211 C C . LYS A 1 276 ? 22.448 22.988 -20.240 1.00 70.62 276 LYS A C 1
ATOM 2213 O O . LYS A 1 276 ? 21.535 23.535 -20.842 1.00 70.62 276 LYS A O 1
ATOM 2218 N N . LEU A 1 277 ? 23.729 23.352 -20.330 1.00 73.38 277 LEU A N 1
ATOM 2219 C CA . LEU A 1 277 ? 24.338 24.407 -21.150 1.00 73.38 277 LEU A CA 1
ATOM 2220 C C . LEU A 1 277 ? 25.658 23.833 -21.701 1.00 73.38 277 LEU A C 1
ATOM 2222 O O . LEU A 1 277 ? 26.273 23.033 -21.005 1.00 73.38 277 LEU A O 1
ATOM 2226 N N . ALA A 1 278 ? 26.102 24.189 -22.899 1.00 71.75 278 ALA A N 1
ATOM 2227 C CA . ALA A 1 278 ? 27.276 23.592 -23.551 1.00 71.75 278 ALA A CA 1
ATOM 2228 C C . ALA A 1 278 ? 28.649 23.892 -22.876 1.00 71.75 278 ALA A C 1
ATOM 2230 O O . ALA A 1 278 ? 29.457 22.980 -22.739 1.00 71.75 278 ALA A O 1
ATOM 2231 N N . HIS A 1 279 ? 28.876 25.080 -22.324 1.00 77.00 279 HIS A N 1
ATOM 2232 C CA . HIS A 1 279 ? 29.942 25.512 -21.419 1.00 77.00 279 HIS A CA 1
ATOM 2233 C C . HIS A 1 279 ? 29.662 25.095 -19.970 1.00 77.00 279 HIS A C 1
ATOM 2235 O O . HIS A 1 279 ? 30.501 25.290 -19.085 1.00 77.00 279 HIS A O 1
ATOM 2241 N N . GLY A 1 280 ? 28.479 24.536 -19.696 1.00 79.88 280 GLY A N 1
ATOM 2242 C CA . GLY A 1 280 ? 28.149 23.976 -18.397 1.00 79.88 280 GLY A CA 1
ATOM 2243 C C . GLY A 1 280 ? 29.148 22.883 -18.020 1.00 79.88 280 GLY A C 1
ATOM 2244 O O . GLY A 1 280 ? 29.400 21.957 -18.784 1.00 79.88 280 GLY A O 1
ATOM 2245 N N . LYS A 1 281 ? 29.704 22.964 -16.813 1.00 81.06 281 LYS A N 1
ATOM 2246 C CA . LYS A 1 281 ? 30.611 21.949 -16.267 1.00 81.06 281 LYS A CA 1
ATOM 2247 C C . LYS A 1 281 ? 29.840 21.084 -15.270 1.00 81.06 281 LYS A C 1
ATOM 2249 O O . LYS A 1 281 ? 29.342 21.590 -14.268 1.00 81.06 281 LYS A O 1
ATOM 2254 N N . ARG A 1 282 ? 29.702 19.788 -15.553 1.00 83.69 282 ARG A N 1
ATOM 2255 C CA . ARG A 1 282 ? 29.183 18.762 -14.628 1.00 83.69 282 ARG A CA 1
ATOM 2256 C C . ARG A 1 282 ? 29.661 17.381 -15.063 1.00 83.69 282 ARG A C 1
ATOM 2258 O O . ARG A 1 282 ? 30.172 17.234 -16.167 1.00 83.69 282 ARG A O 1
ATOM 2265 N N . ASP A 1 283 ? 29.430 16.393 -14.214 1.00 84.44 283 ASP A N 1
ATOM 2266 C CA . ASP A 1 283 ? 29.587 14.983 -14.557 1.00 84.44 283 ASP A CA 1
ATOM 2267 C C . ASP A 1 283 ? 28.464 14.552 -15.546 1.00 84.44 283 ASP A C 1
ATOM 2269 O O . ASP A 1 283 ? 27.291 14.929 -15.375 1.00 84.44 283 ASP A O 1
ATOM 2273 N N . ILE A 1 284 ? 28.827 13.831 -16.620 1.00 79.94 284 ILE A N 1
ATOM 2274 C CA . ILE A 1 284 ? 27.966 13.476 -17.775 1.00 79.94 284 ILE A CA 1
ATOM 2275 C C . ILE A 1 284 ? 28.019 11.967 -18.081 1.00 79.94 284 ILE A C 1
ATOM 2277 O O . ILE A 1 284 ? 29.085 11.357 -17.991 1.00 79.94 284 ILE A O 1
ATOM 2281 N N . PHE A 1 285 ? 26.893 11.411 -18.564 1.00 76.06 285 PHE A N 1
ATOM 2282 C CA . PHE A 1 285 ? 26.732 10.022 -19.029 1.00 76.06 285 PHE A CA 1
ATOM 2283 C C . PHE A 1 285 ? 25.998 9.993 -20.404 1.00 76.06 285 PHE A C 1
ATOM 2285 O O . PHE A 1 285 ? 24.830 10.354 -20.476 1.00 76.06 285 PHE A O 1
ATOM 2292 N N . LEU A 1 286 ? 26.635 9.620 -21.529 1.00 57.97 286 LEU A N 1
ATOM 2293 C CA . LEU A 1 286 ? 26.182 10.015 -22.898 1.00 57.97 286 LEU A CA 1
ATOM 2294 C C . LEU A 1 286 ? 25.301 9.004 -23.718 1.00 57.97 286 LEU A C 1
ATOM 2296 O O . LEU A 1 286 ? 25.314 7.807 -23.414 1.00 57.97 286 LEU A O 1
ATOM 2300 N N . PRO A 1 287 ? 24.531 9.443 -24.770 1.00 48.19 287 PRO A N 1
ATOM 2301 C CA . PRO A 1 287 ? 23.319 8.736 -25.247 1.00 48.19 287 PRO A CA 1
ATOM 2302 C C . PRO A 1 287 ? 23.100 8.465 -26.769 1.00 48.19 287 PRO A C 1
ATOM 2304 O O . PRO A 1 287 ? 23.974 8.682 -27.601 1.00 48.19 287 PRO A O 1
ATOM 2307 N N . GLY A 1 288 ? 21.899 7.915 -27.083 1.00 41.78 288 GLY A N 1
ATOM 2308 C CA . GLY A 1 288 ? 21.329 7.530 -28.399 1.00 41.78 288 GLY A CA 1
ATOM 2309 C C . GLY A 1 288 ? 20.177 8.436 -28.929 1.00 41.78 288 GLY A C 1
ATOM 2310 O O . GLY A 1 288 ? 20.225 9.642 -28.736 1.00 41.78 288 GLY A O 1
ATOM 2311 N N . LYS A 1 289 ? 19.178 7.871 -29.650 1.00 43.16 289 LYS A N 1
ATOM 2312 C CA . LYS A 1 289 ? 18.264 8.532 -30.642 1.00 43.16 289 LYS A CA 1
ATOM 2313 C C . LYS A 1 289 ? 17.319 9.656 -30.125 1.00 43.16 289 LYS A C 1
ATOM 2315 O O . LYS A 1 289 ? 16.810 9.569 -29.015 1.00 43.16 289 LYS A O 1
ATOM 2320 N N . VAL A 1 290 ? 17.008 10.646 -30.994 1.00 52.62 290 VAL A N 1
ATOM 2321 C CA . VAL A 1 290 ? 16.368 11.958 -30.687 1.00 52.62 290 VAL A CA 1
ATOM 2322 C C . VAL A 1 290 ? 15.132 12.297 -31.562 1.00 52.62 290 VAL A C 1
ATOM 2324 O O . VAL A 1 290 ? 15.109 11.981 -32.753 1.00 52.62 290 VAL A O 1
ATOM 2327 N N . VAL A 1 291 ? 14.141 13.004 -30.988 1.00 58.12 291 VAL A N 1
ATOM 2328 C CA . VAL A 1 291 ? 13.016 13.716 -31.655 1.00 58.12 291 VAL A CA 1
ATOM 2329 C C . VAL A 1 291 ? 13.065 15.203 -31.261 1.00 58.12 291 VAL A C 1
ATOM 2331 O O . VAL A 1 291 ? 13.388 15.495 -30.112 1.00 58.12 291 VAL A O 1
ATOM 2334 N N . VAL A 1 292 ? 12.751 16.139 -32.174 1.00 67.00 292 VAL A N 1
ATOM 2335 C CA . VAL A 1 292 ? 12.838 17.597 -31.923 1.00 67.00 292 VAL A CA 1
ATOM 2336 C C . VAL A 1 292 ? 11.453 18.248 -32.009 1.00 67.00 292 VAL A C 1
ATOM 2338 O O . VAL A 1 292 ? 10.836 18.265 -33.072 1.00 67.00 292 VAL A O 1
ATOM 2341 N N . ALA A 1 293 ? 10.966 18.807 -30.898 1.00 69.25 293 ALA A N 1
ATOM 2342 C CA . ALA A 1 293 ? 9.746 19.612 -30.858 1.00 69.25 293 ALA A CA 1
ATOM 2343 C C . ALA A 1 293 ? 10.103 21.088 -30.614 1.00 69.25 293 ALA A C 1
ATOM 2345 O O . ALA A 1 293 ? 10.702 21.413 -29.593 1.00 69.25 293 ALA A O 1
ATOM 2346 N N . GLY A 1 294 ? 9.738 21.975 -31.539 1.00 72.50 294 GLY A N 1
ATOM 2347 C CA . GLY A 1 294 ? 10.106 23.391 -31.558 1.00 72.50 294 GLY A CA 1
ATOM 2348 C C . GLY A 1 294 ? 10.932 23.764 -32.781 1.00 72.50 294 GLY A C 1
ATOM 2349 O O . GLY A 1 294 ? 10.969 23.041 -33.777 1.00 72.50 294 GLY A O 1
ATOM 2350 N N . SER A 1 295 ? 11.590 24.919 -32.707 1.00 65.38 295 SER A N 1
ATOM 2351 C CA . SER A 1 295 ? 12.727 25.184 -33.583 1.00 65.38 295 SER A CA 1
ATOM 2352 C C . SER A 1 295 ? 13.844 24.194 -33.263 1.00 65.38 295 SER A C 1
ATOM 2354 O O . SER A 1 295 ? 13.963 23.736 -32.123 1.00 65.38 295 SER A O 1
ATOM 2356 N N . ASP A 1 296 ? 14.694 23.901 -34.249 1.00 66.00 296 ASP A N 1
ATOM 2357 C CA . ASP A 1 296 ? 15.996 23.314 -33.936 1.00 66.00 296 ASP A CA 1
ATOM 2358 C C . ASP A 1 296 ? 16.660 24.169 -32.837 1.00 66.00 296 ASP A C 1
ATOM 2360 O O . ASP A 1 296 ? 16.447 25.391 -32.821 1.00 66.00 296 ASP A O 1
ATOM 2364 N N . PRO A 1 297 ? 17.406 23.564 -31.896 1.00 61.16 297 PRO A N 1
ATOM 2365 C CA . PRO A 1 297 ? 18.158 24.329 -30.913 1.00 61.16 297 PRO A CA 1
ATOM 2366 C C . PRO A 1 297 ? 19.010 25.360 -31.657 1.00 61.16 297 PRO A C 1
ATOM 2368 O O . PRO A 1 297 ? 19.923 25.018 -32.402 1.00 61.16 297 PRO A O 1
ATOM 2371 N N . SER A 1 298 ? 18.620 26.626 -31.511 1.00 59.44 298 SER A N 1
ATOM 2372 C CA . SER A 1 298 ? 19.231 27.773 -32.182 1.00 59.44 298 SER A CA 1
ATOM 2373 C C . SER A 1 298 ? 20.239 28.469 -31.288 1.00 59.44 298 SER A C 1
ATOM 2375 O O . SER A 1 298 ? 20.810 29.470 -31.697 1.00 59.44 298 SER A O 1
ATOM 2377 N N . LEU A 1 299 ? 20.366 28.001 -30.047 1.00 54.38 299 LEU A N 1
ATOM 2378 C CA . LEU A 1 299 ? 21.312 28.488 -29.072 1.00 54.38 299 LEU A CA 1
ATOM 2379 C C . LEU A 1 299 ? 22.199 27.326 -28.667 1.00 54.38 299 LEU A C 1
ATOM 2381 O O . LEU A 1 299 ? 21.699 26.236 -28.370 1.00 54.38 299 LEU A O 1
ATOM 2385 N N . VAL A 1 300 ? 23.491 27.587 -28.605 1.00 53.09 300 VAL A N 1
ATOM 2386 C CA . VAL A 1 300 ? 24.416 26.767 -27.840 1.00 53.09 300 VAL A CA 1
ATOM 2387 C C . VAL A 1 300 ? 24.954 27.708 -26.763 1.00 53.09 300 VAL A C 1
ATOM 2389 O O . VAL A 1 300 ? 25.216 28.872 -27.029 1.00 53.09 300 VAL A O 1
ATOM 2392 N N . ASP A 1 301 ? 24.893 27.290 -25.497 1.00 45.78 301 ASP A N 1
ATOM 2393 C CA . ASP A 1 301 ? 25.208 28.172 -24.355 1.00 45.78 301 ASP A CA 1
ATOM 2394 C C . ASP A 1 301 ? 24.394 29.447 -24.181 1.00 45.78 301 ASP A C 1
ATOM 2396 O O . ASP A 1 301 ? 24.862 30.436 -23.630 1.00 45.78 301 ASP A O 1
ATOM 2400 N N . VAL A 1 302 ? 23.115 29.405 -24.555 1.00 43.62 302 VAL A N 1
ATOM 2401 C CA . VAL A 1 302 ? 22.236 30.587 -24.497 1.00 43.62 302 VAL A CA 1
ATOM 2402 C C . VAL A 1 302 ? 22.664 31.682 -25.499 1.00 43.62 302 VAL A C 1
ATOM 2404 O O . VAL A 1 302 ? 22.039 32.741 -25.533 1.00 43.62 302 VAL A O 1
ATOM 2407 N N . GLU A 1 303 ? 23.634 31.415 -26.387 1.00 48.25 303 GLU A N 1
ATOM 2408 C CA . GLU A 1 303 ? 24.078 32.335 -27.443 1.00 48.25 303 GLU A CA 1
ATOM 2409 C C . GLU A 1 303 ? 23.628 31.889 -28.853 1.00 48.25 303 GLU A C 1
ATOM 2411 O O . GLU A 1 303 ? 23.592 30.689 -29.138 1.00 48.25 303 GLU A O 1
ATOM 2416 N N . PRO A 1 304 ? 23.230 32.827 -29.746 1.00 63.28 304 PRO A N 1
ATOM 2417 C CA . PRO A 1 304 ? 22.779 32.540 -31.112 1.00 63.28 304 PRO A CA 1
ATOM 2418 C C . PRO A 1 304 ? 23.752 31.721 -31.964 1.00 63.28 304 PRO A C 1
ATOM 2420 O O . PRO A 1 304 ? 24.812 32.180 -32.368 1.00 63.28 304 PRO A O 1
ATOM 2423 N N . SER A 1 305 ? 23.287 30.515 -32.269 1.00 60.25 305 SER A N 1
ATOM 2424 C CA . SER A 1 305 ? 23.941 29.406 -32.939 1.00 60.25 305 SER A CA 1
ATOM 2425 C C . SER A 1 305 ? 23.963 29.451 -34.493 1.00 60.25 305 SER A C 1
ATOM 2427 O O . SER A 1 305 ? 22.909 29.166 -35.062 1.00 60.25 305 SER A O 1
ATOM 2429 N N . LEU A 1 306 ? 25.037 29.749 -35.251 1.00 55.81 306 LEU A N 1
ATOM 2430 C CA . LEU A 1 306 ? 24.986 29.724 -36.747 1.00 55.81 306 LEU A CA 1
ATOM 2431 C C . LEU A 1 306 ? 24.966 28.312 -37.398 1.00 55.81 306 LEU A C 1
ATOM 2433 O O . LEU A 1 306 ? 24.743 28.192 -38.607 1.00 55.81 306 LEU A O 1
ATOM 2437 N N . HIS A 1 307 ? 25.147 27.237 -36.627 1.00 55.94 307 HIS A N 1
ATOM 2438 C CA . HIS A 1 307 ? 25.019 25.837 -37.063 1.00 55.94 307 HIS A CA 1
ATOM 2439 C C . HIS A 1 307 ? 23.835 25.138 -36.365 1.00 55.94 307 HIS A C 1
ATOM 2441 O O . HIS A 1 307 ? 23.768 25.103 -35.141 1.00 55.94 307 HIS A O 1
ATOM 2447 N N . PRO A 1 308 ? 22.905 24.514 -37.115 1.00 51.78 308 PRO A N 1
ATOM 2448 C CA . PRO A 1 308 ? 23.125 23.103 -37.447 1.00 51.78 308 PRO A CA 1
ATOM 2449 C C . PRO A 1 308 ? 22.604 22.703 -38.842 1.00 51.78 308 PRO A C 1
ATOM 2451 O O . PRO A 1 308 ? 21.561 23.161 -39.303 1.00 51.78 308 PRO A O 1
ATOM 2454 N N . LYS A 1 309 ? 23.268 21.750 -39.511 1.00 48.12 309 LYS A N 1
ATOM 2455 C CA . LYS A 1 309 ? 22.618 20.952 -40.566 1.00 48.12 309 LYS A CA 1
ATOM 2456 C C . LYS A 1 309 ? 22.699 19.467 -40.228 1.00 48.12 309 LYS A C 1
ATOM 2458 O O . LYS A 1 309 ? 23.745 18.843 -40.341 1.00 48.12 309 LYS A O 1
ATOM 2463 N N . SER A 1 310 ? 21.526 18.925 -39.904 1.00 54.28 310 SER A N 1
ATOM 2464 C CA . SER A 1 310 ? 21.153 17.506 -39.832 1.00 54.28 310 SER A CA 1
ATOM 2465 C C . SER A 1 310 ? 21.444 16.735 -38.537 1.00 54.28 310 SER A C 1
ATOM 2467 O O . SER A 1 310 ? 22.166 15.746 -38.522 1.00 54.28 310 SER A O 1
ATOM 2469 N N . LEU A 1 311 ? 20.704 17.061 -37.471 1.00 54.28 311 LEU A N 1
ATOM 2470 C CA . LEU A 1 311 ? 20.208 15.978 -36.616 1.00 54.28 311 LEU A CA 1
ATOM 2471 C C . LEU A 1 311 ? 19.123 15.221 -37.409 1.00 54.28 311 LEU A C 1
ATOM 2473 O O . LEU A 1 311 ? 18.142 15.835 -37.848 1.00 54.28 311 LEU A O 1
ATOM 2477 N N . SER A 1 312 ? 19.297 13.918 -37.641 1.00 55.91 312 SER A N 1
ATOM 2478 C CA . SER A 1 312 ? 18.286 13.081 -38.307 1.00 55.91 312 SER A CA 1
ATOM 2479 C C . SER A 1 312 ? 17.127 12.791 -37.346 1.00 55.91 312 SER A C 1
ATOM 2481 O O . SER A 1 312 ? 17.087 11.745 -36.701 1.00 55.91 312 SER A O 1
ATOM 2483 N N . ALA A 1 313 ? 16.199 13.740 -37.242 1.00 62.91 313 ALA A N 1
ATOM 2484 C CA . ALA A 1 313 ? 15.039 13.694 -36.358 1.00 62.91 313 ALA A CA 1
ATOM 2485 C C . ALA A 1 313 ? 13.780 14.235 -37.054 1.00 62.91 313 ALA A C 1
ATOM 2487 O O . ALA A 1 313 ? 13.862 15.109 -37.921 1.00 62.91 313 ALA A O 1
ATOM 2488 N N . THR A 1 314 ? 12.613 13.737 -36.648 1.00 64.62 314 THR A N 1
ATOM 2489 C CA . THR A 1 314 ? 11.311 14.318 -37.010 1.00 64.62 314 THR A CA 1
ATOM 2490 C C . THR A 1 314 ? 11.120 15.627 -36.242 1.00 64.62 314 THR A C 1
ATOM 2492 O O . THR A 1 314 ? 11.420 15.678 -35.046 1.00 64.62 314 THR A O 1
ATOM 2495 N N . ARG A 1 315 ? 10.664 16.679 -36.937 1.00 76.25 315 ARG A N 1
ATOM 2496 C CA . ARG A 1 315 ? 10.509 18.044 -36.409 1.00 76.25 315 ARG A CA 1
ATOM 2497 C C . ARG A 1 315 ? 9.049 18.472 -36.440 1.00 76.25 315 ARG A C 1
ATOM 2499 O O . ARG A 1 315 ? 8.416 18.381 -37.487 1.00 76.25 315 ARG A O 1
ATOM 2506 N N . VAL A 1 316 ? 8.556 18.990 -35.322 1.00 79.38 316 VAL A N 1
ATOM 2507 C CA . VAL A 1 316 ? 7.207 19.565 -35.174 1.00 79.38 316 VAL A CA 1
ATOM 2508 C C . VAL A 1 316 ? 7.301 20.849 -34.347 1.00 79.38 316 VAL A C 1
ATOM 2510 O O . VAL A 1 316 ? 8.184 20.920 -33.500 1.00 79.38 316 VAL A O 1
ATOM 2513 N N . PRO A 1 317 ? 6.445 21.871 -34.521 1.00 80.38 317 PRO A N 1
ATOM 2514 C CA . PRO A 1 317 ? 6.373 22.989 -33.576 1.00 80.38 317 PRO A CA 1
ATOM 2515 C C . PRO A 1 317 ? 6.169 22.515 -32.125 1.00 80.38 317 PRO A C 1
ATOM 2517 O O . PRO A 1 317 ? 5.499 21.508 -31.892 1.00 80.38 317 PRO A O 1
ATOM 2520 N N . PHE A 1 318 ? 6.715 23.237 -31.134 1.00 79.31 318 PHE A N 1
ATOM 2521 C CA . PHE A 1 318 ? 6.591 22.866 -29.714 1.00 79.31 318 PHE A CA 1
ATOM 2522 C C . PHE A 1 318 ? 5.238 23.285 -29.146 1.00 79.31 318 PHE A C 1
ATOM 2524 O O . PHE A 1 318 ? 5.118 24.097 -28.230 1.00 79.31 318 PHE A O 1
ATOM 2531 N N . THR A 1 319 ? 4.189 22.739 -29.738 1.00 77.69 319 THR A N 1
ATOM 2532 C CA . THR A 1 319 ? 2.831 22.892 -29.255 1.00 77.69 319 THR A CA 1
ATOM 2533 C C . THR A 1 319 ? 2.235 21.504 -29.097 1.00 77.69 319 THR A C 1
ATOM 2535 O O . THR A 1 319 ? 2.481 20.599 -29.899 1.00 77.69 319 THR A O 1
ATOM 2538 N N . ARG A 1 320 ? 1.411 21.329 -28.059 1.00 73.06 320 ARG A N 1
ATOM 2539 C CA . ARG A 1 320 ? 0.634 20.099 -27.862 1.00 73.06 320 ARG A CA 1
ATOM 2540 C C . ARG A 1 320 ? -0.127 19.721 -29.140 1.00 73.06 320 ARG A C 1
ATOM 2542 O O . ARG A 1 320 ? -0.188 18.549 -29.485 1.00 73.06 320 ARG A O 1
ATOM 2549 N N . LEU A 1 321 ? -0.672 20.712 -29.844 1.00 79.69 321 LEU A N 1
ATOM 2550 C CA . LEU A 1 321 ? -1.455 20.517 -31.059 1.00 79.69 321 LEU A CA 1
ATOM 2551 C C . LEU A 1 321 ? -0.632 19.898 -32.194 1.00 79.69 321 LEU A C 1
ATOM 2553 O O . LEU A 1 321 ? -1.093 18.947 -32.816 1.00 79.69 321 LEU A O 1
ATOM 2557 N N . ASP A 1 322 ? 0.556 20.429 -32.476 1.00 78.94 322 ASP A N 1
ATOM 2558 C CA . ASP A 1 322 ? 1.362 19.978 -33.613 1.00 78.94 322 ASP A CA 1
ATOM 2559 C C . ASP A 1 322 ? 2.013 18.614 -33.351 1.00 78.94 322 ASP A C 1
ATOM 2561 O O . ASP A 1 322 ? 2.044 17.769 -34.245 1.00 78.94 322 ASP A O 1
ATOM 2565 N N . ILE A 1 323 ? 2.427 18.355 -32.106 1.00 78.06 323 ILE A N 1
ATOM 2566 C CA . ILE A 1 323 ? 2.901 17.031 -31.677 1.00 78.06 323 ILE A CA 1
ATOM 2567 C C . ILE A 1 323 ? 1.788 15.990 -31.844 1.00 78.06 323 ILE A C 1
ATOM 2569 O O . ILE A 1 323 ? 1.998 14.940 -32.446 1.00 78.06 323 ILE A O 1
ATOM 2573 N N . LEU A 1 324 ? 0.584 16.278 -31.342 1.00 77.69 324 LEU A N 1
ATOM 2574 C CA . LEU A 1 324 ? -0.541 15.347 -31.445 1.00 77.69 324 LEU A CA 1
ATOM 2575 C C . LEU A 1 324 ? -1.044 15.184 -32.882 1.00 77.69 324 LEU A C 1
ATOM 2577 O O . LEU A 1 324 ? -1.523 14.106 -33.223 1.00 77.69 324 LEU A O 1
ATOM 2581 N N . ARG A 1 325 ? -0.914 16.215 -33.727 1.00 80.44 325 ARG A N 1
ATOM 2582 C CA . ARG A 1 325 ? -1.262 16.146 -35.151 1.00 80.44 325 ARG A CA 1
ATOM 2583 C C . ARG A 1 325 ? -0.351 15.192 -35.912 1.00 80.44 325 ARG A C 1
ATOM 2585 O O . ARG A 1 325 ? -0.849 14.420 -36.723 1.00 80.44 325 ARG A O 1
ATOM 2592 N N . GLU A 1 326 ? 0.949 15.220 -35.640 1.00 79.25 326 GLU A N 1
ATOM 2593 C CA . GLU A 1 326 ? 1.894 14.279 -36.252 1.00 79.25 326 GLU A CA 1
ATOM 2594 C C . GLU A 1 326 ? 1.573 12.831 -35.847 1.00 79.25 326 GLU A C 1
ATOM 2596 O O . GLU A 1 326 ? 1.563 11.915 -36.672 1.00 79.25 326 GLU A O 1
ATOM 2601 N N . LEU A 1 327 ? 1.202 12.639 -34.579 1.00 78.00 327 LEU A N 1
ATOM 2602 C CA . LEU A 1 327 ? 0.799 11.342 -34.038 1.00 78.00 327 LEU A CA 1
ATOM 2603 C C . LEU A 1 327 ? -0.610 10.896 -34.472 1.00 78.00 327 LEU A C 1
ATOM 2605 O O . LEU A 1 327 ? -0.986 9.753 -34.222 1.00 78.00 327 LEU A O 1
ATOM 2609 N N . GLU A 1 328 ? -1.393 11.743 -35.149 1.00 81.31 328 GLU A N 1
ATOM 2610 C CA . GLU A 1 328 ? -2.769 11.414 -35.549 1.00 81.31 328 GLU A CA 1
ATOM 2611 C C . GLU A 1 328 ? -2.814 10.224 -36.519 1.00 81.31 328 GLU A C 1
ATOM 2613 O O . GLU A 1 328 ? -3.749 9.425 -36.497 1.00 81.31 328 GLU A O 1
ATOM 2618 N N . THR A 1 329 ? -1.776 10.060 -37.344 1.00 74.94 329 THR A N 1
ATOM 2619 C CA . THR A 1 329 ? -1.686 8.964 -38.323 1.00 74.94 329 THR A CA 1
ATOM 2620 C C . THR A 1 329 ? -1.652 7.580 -37.672 1.00 74.94 329 THR A C 1
ATOM 2622 O O . THR A 1 329 ? -2.160 6.620 -38.261 1.00 74.94 329 THR A O 1
ATOM 2625 N N . VAL A 1 330 ? -1.136 7.498 -36.444 1.00 76.62 330 VAL A N 1
ATOM 2626 C CA . VAL A 1 330 ? -0.994 6.276 -35.639 1.00 76.62 330 VAL A CA 1
ATOM 2627 C C . VAL A 1 330 ? -1.977 6.224 -34.463 1.00 76.62 330 VAL A C 1
ATOM 2629 O O . VAL A 1 330 ? -1.824 5.401 -33.568 1.00 76.62 330 VAL A O 1
ATOM 2632 N N . ARG A 1 331 ? -2.987 7.105 -34.432 1.00 84.31 331 ARG A N 1
ATOM 2633 C CA . ARG A 1 331 ? -4.001 7.125 -33.373 1.00 84.31 331 ARG A CA 1
ATOM 2634 C C . ARG A 1 331 ? -5.097 6.090 -33.636 1.00 84.31 331 ARG A C 1
ATOM 2636 O O . ARG A 1 331 ? -5.748 6.130 -34.680 1.00 84.31 331 ARG A O 1
ATOM 2643 N N . ASP A 1 332 ? -5.362 5.254 -32.634 1.00 89.25 332 ASP A N 1
ATOM 2644 C CA . ASP A 1 332 ? -6.433 4.245 -32.673 1.00 89.25 332 ASP A CA 1
ATOM 2645 C C . ASP A 1 332 ? -7.680 4.650 -31.879 1.00 89.25 332 ASP A C 1
ATOM 2647 O O . ASP A 1 332 ? -8.797 4.271 -32.231 1.00 89.25 332 ASP A O 1
ATOM 2651 N N . VAL A 1 333 ? -7.504 5.461 -30.831 1.00 92.25 333 VAL A N 1
ATOM 2652 C CA . VAL A 1 333 ? -8.592 5.935 -29.967 1.00 92.25 333 VAL A CA 1
ATOM 2653 C C . VAL A 1 333 ? -8.497 7.444 -29.782 1.00 92.25 333 VAL A C 1
ATOM 2655 O O . VAL A 1 333 ? -7.438 8.006 -29.480 1.00 92.25 333 VAL A O 1
ATOM 2658 N N . LYS A 1 334 ? -9.636 8.110 -29.942 1.00 92.00 334 LYS A N 1
ATOM 2659 C CA . LYS A 1 334 ? -9.808 9.542 -29.725 1.00 92.00 334 LYS A CA 1
ATOM 2660 C C . LYS A 1 334 ? -10.943 9.770 -28.741 1.00 92.00 334 LYS A C 1
ATOM 2662 O O . LYS A 1 334 ? -12.023 9.206 -28.887 1.00 92.00 334 LYS A O 1
ATOM 2667 N N . VAL A 1 335 ? -10.703 10.624 -27.749 1.00 92.88 335 VAL A N 1
ATOM 2668 C CA . VAL A 1 335 ? -11.719 10.987 -26.762 1.00 92.88 335 VAL A CA 1
ATOM 2669 C C . VAL A 1 335 ? -11.823 12.500 -26.656 1.00 92.88 335 VAL A C 1
ATOM 2671 O O . VAL A 1 335 ? -10.837 13.192 -26.401 1.00 92.88 335 VAL A O 1
ATOM 2674 N N . VAL A 1 336 ? -13.030 13.008 -26.882 1.00 92.69 336 VAL A N 1
ATOM 2675 C CA . VAL A 1 336 ? -13.353 14.435 -26.884 1.00 92.69 336 VAL A CA 1
ATOM 2676 C C . VAL A 1 336 ? -14.402 14.678 -25.811 1.00 92.69 336 VAL A C 1
ATOM 2678 O O . VAL A 1 336 ? -15.423 13.998 -25.778 1.00 92.69 336 VAL A O 1
ATOM 2681 N N . LEU A 1 337 ? -14.150 15.631 -24.924 1.00 92.38 337 LEU A N 1
ATOM 2682 C CA . LEU A 1 337 ? -15.101 16.080 -23.916 1.00 92.38 337 LEU A CA 1
ATOM 2683 C C . LEU A 1 337 ? -16.307 16.749 -24.588 1.00 92.38 337 LEU A C 1
ATOM 2685 O O . LEU A 1 337 ? -16.184 17.311 -25.676 1.00 92.38 337 LEU A O 1
ATOM 2689 N N . ASP A 1 338 ? -17.454 16.785 -23.914 1.00 89.06 338 ASP A N 1
ATOM 2690 C CA . ASP A 1 338 ? -18.644 17.503 -24.410 1.00 89.06 338 ASP A CA 1
ATOM 2691 C C . ASP A 1 338 ? -18.387 19.007 -24.656 1.00 89.06 338 ASP A C 1
ATOM 2693 O O . ASP A 1 338 ? -19.096 19.648 -25.427 1.00 89.06 338 ASP A O 1
ATOM 2697 N N . THR A 1 339 ? -17.337 19.574 -24.049 1.00 87.44 339 THR A N 1
ATOM 2698 C CA . THR A 1 339 ? -16.867 20.947 -24.310 1.00 87.44 339 THR A CA 1
ATOM 2699 C C . THR A 1 339 ? -16.191 21.118 -25.676 1.00 87.44 339 THR A C 1
ATOM 2701 O O . THR A 1 339 ? -15.883 22.240 -26.069 1.00 87.44 339 THR A O 1
ATOM 2704 N N . GLY A 1 340 ? -15.918 20.024 -26.393 1.00 85.75 340 GLY A N 1
ATOM 2705 C CA . GLY A 1 340 ? -15.162 19.996 -27.646 1.00 85.75 340 GLY A CA 1
ATOM 2706 C C . GLY A 1 340 ? -13.643 19.885 -27.470 1.00 85.75 340 GLY A C 1
ATOM 2707 O O . GLY A 1 340 ? -12.929 19.758 -28.463 1.00 85.75 340 GLY A O 1
ATOM 2708 N N . MET A 1 341 ? -13.138 19.908 -26.232 1.00 86.44 341 MET A N 1
ATOM 2709 C CA . MET A 1 341 ? -11.712 19.733 -25.927 1.00 86.44 341 MET A CA 1
ATOM 2710 C C . MET A 1 341 ? -11.313 18.255 -25.893 1.00 86.44 341 MET A C 1
ATOM 2712 O O . MET A 1 341 ? -12.128 17.391 -25.588 1.00 86.44 341 MET A O 1
ATOM 2716 N N . GLU A 1 342 ? -10.045 17.944 -26.158 1.00 86.75 342 GLU A N 1
ATOM 2717 C CA . GLU A 1 342 ? -9.526 16.585 -25.963 1.00 86.75 342 GLU A CA 1
ATOM 2718 C C . GLU A 1 342 ? -9.461 16.220 -24.478 1.00 86.75 342 GLU A C 1
ATOM 2720 O O . GLU A 1 342 ? -9.025 17.027 -23.654 1.00 86.75 342 GLU A O 1
ATOM 2725 N N . ALA A 1 343 ? -9.844 14.986 -24.145 1.00 89.19 343 ALA A N 1
ATOM 2726 C CA . ALA A 1 343 ? -9.705 14.477 -22.787 1.00 89.19 343 ALA A CA 1
ATOM 2727 C C . ALA A 1 343 ? -8.223 14.241 -22.444 1.00 89.19 343 ALA A C 1
ATOM 2729 O O . ALA A 1 343 ? -7.486 13.634 -23.219 1.00 89.19 343 ALA A O 1
ATOM 2730 N N . ASP A 1 344 ? -7.787 14.697 -21.271 1.00 87.25 344 ASP A N 1
ATOM 2731 C CA . ASP A 1 344 ? -6.409 14.567 -20.770 1.00 87.25 344 ASP A CA 1
ATOM 2732 C C . ASP A 1 344 ? -6.314 13.832 -19.419 1.00 87.25 344 ASP A C 1
ATOM 2734 O O . ASP A 1 344 ? -5.226 13.677 -18.864 1.00 87.25 344 ASP A O 1
ATOM 2738 N N . LYS A 1 345 ? -7.454 13.355 -18.903 1.00 91.19 345 LYS A N 1
ATOM 2739 C CA . LYS A 1 345 ? -7.580 12.562 -17.667 1.00 91.19 345 LYS A CA 1
ATOM 2740 C C . LYS A 1 345 ? -8.097 11.147 -17.897 1.00 91.19 345 LYS A C 1
ATOM 2742 O O . LYS A 1 345 ? -8.482 10.482 -16.939 1.00 91.19 345 LYS A O 1
ATOM 2747 N N . LEU A 1 346 ? -8.083 10.675 -19.140 1.00 92.25 346 LEU A N 1
ATOM 2748 C CA . LEU A 1 346 ? -8.469 9.311 -19.484 1.00 92.25 346 LEU A CA 1
ATOM 2749 C C . LEU A 1 346 ? -7.247 8.525 -19.952 1.00 92.25 346 LEU A C 1
ATOM 2751 O O . LEU A 1 346 ? -6.503 8.990 -20.814 1.00 92.25 346 LEU A O 1
ATOM 2755 N N . LEU A 1 347 ? -7.073 7.328 -19.401 1.00 92.81 347 LEU A N 1
ATOM 2756 C CA . LEU A 1 347 ? -6.087 6.351 -19.850 1.00 92.81 347 LEU A CA 1
ATOM 2757 C C . LEU A 1 347 ? -6.825 5.218 -20.560 1.00 92.81 347 LEU A C 1
ATOM 2759 O O . LEU A 1 347 ? -7.903 4.821 -20.121 1.00 92.81 347 LEU A O 1
ATOM 2763 N N . TYR A 1 348 ? -6.256 4.690 -21.642 1.00 93.38 348 TYR A N 1
ATOM 2764 C CA . TYR A 1 348 ? -6.825 3.532 -22.320 1.00 93.38 348 TYR A CA 1
ATOM 2765 C C . TYR A 1 348 ? -5.776 2.467 -22.625 1.00 93.38 348 TYR A C 1
ATOM 2767 O O . TYR A 1 348 ? -4.588 2.754 -22.762 1.00 93.38 348 TYR A O 1
ATOM 2775 N N . GLN A 1 349 ? -6.247 1.233 -22.761 1.00 93.25 349 GLN A N 1
ATOM 2776 C CA . GLN A 1 349 ? -5.507 0.118 -23.329 1.00 93.25 349 GLN A CA 1
ATOM 2777 C C . GLN A 1 349 ? -6.398 -0.550 -24.374 1.00 93.25 349 GLN A C 1
ATOM 2779 O O . GLN A 1 349 ? -7.549 -0.876 -24.089 1.00 93.25 349 GLN A O 1
ATOM 2784 N N . MET A 1 350 ? -5.857 -0.771 -25.570 1.00 89.62 350 MET A N 1
ATOM 2785 C CA . MET A 1 350 ? -6.534 -1.510 -26.631 1.00 89.62 350 MET A CA 1
ATOM 2786 C C . MET A 1 350 ? -5.710 -2.743 -26.998 1.00 89.62 350 MET A C 1
ATOM 2788 O O . MET A 1 350 ? -4.490 -2.659 -27.132 1.00 89.62 350 MET A O 1
ATOM 2792 N N . ARG A 1 351 ? -6.368 -3.895 -27.123 1.00 87.94 351 ARG A N 1
ATOM 2793 C CA . ARG A 1 351 ? -5.752 -5.165 -27.528 1.00 87.94 351 ARG A CA 1
ATOM 2794 C C . ARG A 1 351 ? -6.518 -5.740 -28.709 1.00 87.94 351 ARG A C 1
ATOM 2796 O O . ARG A 1 351 ? -7.743 -5.687 -28.708 1.00 87.94 351 ARG A O 1
ATOM 2803 N N . ALA A 1 352 ? -5.803 -6.298 -29.677 1.00 84.94 352 ALA A N 1
ATOM 2804 C CA . ALA A 1 352 ? -6.387 -7.112 -30.736 1.00 84.94 352 ALA A CA 1
ATOM 2805 C C . ALA A 1 352 ? -6.262 -8.593 -30.360 1.00 84.94 352 ALA A C 1
ATOM 2807 O O . ALA A 1 352 ? -5.202 -9.020 -29.896 1.00 84.94 352 ALA A O 1
ATOM 2808 N N . ASP A 1 353 ? -7.330 -9.355 -30.566 1.00 81.88 353 ASP A N 1
ATOM 2809 C CA . ASP A 1 353 ? -7.378 -10.803 -30.380 1.00 81.88 353 ASP A CA 1
ATOM 2810 C C . ASP A 1 353 ? -8.041 -11.439 -31.607 1.00 81.88 353 ASP A C 1
ATOM 2812 O O . ASP A 1 353 ? -9.264 -11.456 -31.756 1.00 81.88 353 ASP A O 1
ATOM 2816 N N . GLY A 1 354 ? -7.212 -11.874 -32.556 1.00 83.94 354 GLY A N 1
ATOM 2817 C CA . GLY A 1 354 ? -7.685 -12.252 -33.885 1.00 83.94 354 GLY A CA 1
ATOM 2818 C C . GLY A 1 354 ? -8.352 -11.072 -34.601 1.00 83.94 354 GLY A C 1
ATOM 2819 O O . GLY A 1 354 ? -7.723 -10.035 -34.806 1.00 83.94 354 GLY A O 1
ATOM 2820 N N . GLU A 1 355 ? -9.614 -11.246 -34.997 1.00 85.00 355 GLU A N 1
ATOM 2821 C CA . GLU A 1 355 ? -10.435 -10.202 -35.634 1.00 85.00 355 GLU A CA 1
ATOM 2822 C C . GLU A 1 355 ? -11.206 -9.340 -34.621 1.00 85.00 355 GLU A C 1
ATOM 2824 O O . GLU A 1 355 ? -11.833 -8.349 -34.997 1.00 85.00 355 GLU A O 1
ATOM 2829 N N . GLU A 1 356 ? -11.171 -9.707 -33.339 1.00 89.56 356 GLU A N 1
ATOM 2830 C CA . GLU A 1 356 ? -11.825 -8.974 -32.262 1.00 89.56 356 GLU A CA 1
ATOM 2831 C C . GLU A 1 356 ? -10.868 -7.980 -31.598 1.00 89.56 356 GLU A C 1
ATOM 2833 O O . GLU A 1 356 ? -9.640 -8.080 -31.680 1.00 89.56 356 GLU A O 1
ATOM 2838 N N . GLY A 1 357 ? -11.446 -7.008 -30.899 1.00 90.38 357 GLY A N 1
ATOM 2839 C CA . GLY A 1 357 ? -10.708 -6.047 -30.092 1.00 90.38 357 GLY A CA 1
ATOM 2840 C C . GLY A 1 357 ? -11.231 -5.975 -28.664 1.00 90.38 357 GLY A C 1
ATOM 2841 O O . GLY A 1 357 ? -12.398 -6.237 -28.396 1.00 90.38 357 GLY A O 1
ATOM 2842 N N . TYR A 1 358 ? -10.379 -5.550 -27.741 1.00 94.06 358 TYR A N 1
ATOM 2843 C CA . TYR A 1 358 ? -10.759 -5.214 -26.373 1.00 94.06 358 TYR A CA 1
ATOM 2844 C C . TYR A 1 358 ? -10.267 -3.813 -26.063 1.00 94.06 358 TYR A C 1
ATOM 2846 O O . TYR A 1 358 ? -9.085 -3.521 -26.244 1.00 94.06 358 TYR A O 1
ATOM 2854 N N . LEU A 1 359 ? -11.167 -2.955 -25.596 1.00 95.88 359 LEU A N 1
ATOM 2855 C CA . LEU A 1 359 ? -10.867 -1.575 -25.248 1.00 95.88 359 LEU A CA 1
ATOM 2856 C C . LEU A 1 359 ? -11.215 -1.330 -23.786 1.00 95.88 359 LEU A C 1
ATOM 2858 O O . LEU A 1 359 ? -12.382 -1.363 -23.404 1.00 95.88 359 LEU A O 1
ATOM 2862 N N . PHE A 1 360 ? -10.194 -1.046 -22.989 1.00 96.25 360 PHE A N 1
ATOM 2863 C CA . PHE A 1 360 ? -10.325 -0.550 -21.630 1.00 96.25 360 PHE A CA 1
ATOM 2864 C C . PHE A 1 360 ? -10.065 0.954 -21.618 1.00 96.25 360 PHE A C 1
ATOM 2866 O O . PHE A 1 360 ? -9.046 1.392 -22.147 1.00 96.25 360 PHE A O 1
ATOM 2873 N N . ILE A 1 361 ? -10.950 1.740 -21.008 1.00 95.81 361 ILE A N 1
ATOM 2874 C CA . ILE A 1 361 ? -10.755 3.175 -20.758 1.00 95.81 361 ILE A CA 1
ATOM 2875 C C . ILE A 1 361 ? -11.057 3.443 -19.285 1.00 95.81 361 ILE A C 1
ATOM 2877 O O . ILE A 1 361 ? -12.111 3.034 -18.807 1.00 95.81 361 ILE A O 1
ATOM 2881 N N . CYS A 1 362 ? -10.194 4.164 -18.573 1.00 94.75 362 CYS A N 1
ATOM 2882 C CA . CYS A 1 362 ? -10.454 4.600 -17.202 1.00 94.75 362 CYS A CA 1
ATOM 2883 C C . CYS A 1 362 ? -10.219 6.097 -17.008 1.00 94.75 362 CYS A C 1
ATOM 2885 O O . CYS A 1 362 ? -9.368 6.710 -17.658 1.00 94.75 362 CYS A O 1
ATOM 2887 N N . ASN A 1 363 ? -10.984 6.684 -16.090 1.00 94.44 363 ASN A N 1
ATOM 2888 C CA . ASN A 1 363 ? -10.780 8.049 -15.636 1.00 94.44 363 ASN A CA 1
ATOM 2889 C C . ASN A 1 363 ? -9.770 8.080 -14.492 1.00 94.44 363 ASN A C 1
ATOM 2891 O O . ASN A 1 363 ? -10.000 7.518 -13.426 1.00 94.44 363 ASN A O 1
ATOM 2895 N N . THR A 1 364 ? -8.651 8.755 -14.725 1.00 93.06 364 THR A N 1
ATOM 2896 C CA . THR A 1 364 ? -7.573 8.927 -13.743 1.00 93.06 364 THR A CA 1
ATOM 2897 C C . THR A 1 364 ? -7.861 10.031 -12.723 1.00 93.06 364 THR A C 1
ATOM 2899 O O . THR A 1 364 ? -7.158 10.131 -11.717 1.00 93.06 364 THR A O 1
ATOM 2902 N N . ASP A 1 365 ? -8.877 10.872 -12.958 1.00 91.00 365 ASP A N 1
ATOM 2903 C CA . ASP A 1 365 ? -9.350 11.825 -11.958 1.00 91.00 365 ASP A CA 1
ATOM 2904 C C . ASP A 1 365 ? -10.153 11.079 -10.884 1.00 91.00 365 ASP A C 1
ATOM 2906 O O . ASP A 1 365 ? -11.083 10.328 -11.183 1.00 91.00 365 ASP A O 1
ATOM 2910 N N . ARG A 1 366 ? -9.789 11.295 -9.616 1.00 83.62 366 ARG A N 1
ATOM 2911 C CA . ARG A 1 366 ? -10.400 10.606 -8.472 1.00 83.62 366 ARG A CA 1
ATOM 2912 C C . ARG A 1 366 ? -11.804 11.101 -8.139 1.00 83.62 366 ARG A C 1
ATOM 2914 O O . ARG A 1 366 ? -12.535 10.421 -7.428 1.00 83.62 366 ARG A O 1
ATOM 2921 N N . VAL A 1 367 ? -12.171 12.294 -8.604 1.00 83.75 367 VAL A N 1
ATOM 2922 C CA . VAL A 1 367 ? -13.383 12.988 -8.154 1.00 83.75 367 VAL A CA 1
ATOM 2923 C C . VAL A 1 367 ? -14.228 13.481 -9.319 1.00 83.75 367 VAL A C 1
ATOM 2925 O O . VAL A 1 367 ? -15.454 13.410 -9.250 1.00 83.75 367 VAL A O 1
ATOM 2928 N N . LYS A 1 368 ? -13.618 14.019 -10.375 1.00 88.88 368 LYS A N 1
ATOM 2929 C CA . LYS A 1 368 ? -14.363 14.709 -11.427 1.00 88.88 368 LYS A CA 1
ATOM 2930 C C . LYS A 1 368 ? -14.815 13.736 -12.513 1.00 88.88 368 LYS A C 1
ATOM 2932 O O . LYS A 1 368 ? -13.975 13.068 -13.120 1.00 88.88 368 LYS A O 1
ATOM 2937 N N . PRO A 1 369 ? -16.122 13.684 -12.814 1.00 91.19 369 PRO A N 1
ATOM 2938 C CA . PRO A 1 369 ? -16.598 12.927 -13.951 1.00 91.19 369 PRO A CA 1
ATOM 2939 C C . PRO A 1 369 ? -16.257 13.633 -15.272 1.00 91.19 369 PRO A C 1
ATOM 2941 O O . PRO A 1 369 ? -16.144 14.858 -15.329 1.00 91.19 369 PRO A O 1
ATOM 2944 N N . SER A 1 370 ? -16.158 12.858 -16.349 1.00 92.12 370 SER A N 1
ATOM 2945 C CA . SER A 1 370 ? -15.941 13.341 -17.713 1.00 92.12 370 SER A CA 1
ATOM 2946 C C . SER A 1 370 ? -17.020 12.793 -18.641 1.00 92.12 370 SER A C 1
ATOM 2948 O O . SER A 1 370 ? -17.157 11.580 -18.804 1.00 92.12 370 SER A O 1
ATOM 2950 N N . LYS A 1 371 ? -17.801 13.686 -19.256 1.00 93.62 371 LYS A N 1
ATOM 2951 C CA . LYS A 1 371 ? -18.713 13.324 -20.346 1.00 93.62 371 LYS A CA 1
ATOM 2952 C C . LYS A 1 371 ? -17.985 13.461 -21.667 1.00 93.62 371 LYS A C 1
ATOM 2954 O O . LYS A 1 371 ? -17.423 14.521 -21.957 1.00 93.62 371 LYS A O 1
ATOM 2959 N N . CYS A 1 372 ? -17.972 12.372 -22.420 1.00 94.69 372 CYS A N 1
ATOM 2960 C CA . CYS A 1 372 ? -17.088 12.231 -23.554 1.00 94.69 372 CYS A CA 1
ATOM 2961 C C . CYS A 1 372 ? -17.802 11.616 -24.748 1.00 94.69 372 CYS A C 1
ATOM 2963 O O . CYS A 1 372 ? -18.599 10.685 -24.615 1.00 94.69 372 CYS A O 1
ATOM 2965 N N . ARG A 1 373 ? -17.391 12.059 -25.929 1.00 95.44 373 ARG A N 1
ATOM 2966 C CA . ARG A 1 373 ? -17.494 11.309 -27.171 1.00 95.44 373 ARG A CA 1
ATOM 2967 C C . ARG A 1 373 ? -16.212 10.509 -27.373 1.00 95.44 373 ARG A C 1
ATOM 2969 O O . ARG A 1 373 ? -15.119 11.076 -27.360 1.00 95.44 373 ARG A O 1
ATOM 2976 N N . VAL A 1 374 ? -16.352 9.208 -27.580 1.00 96.06 374 VAL A N 1
ATOM 2977 C CA . VAL A 1 374 ? -15.252 8.294 -27.894 1.00 96.06 374 VAL A CA 1
ATOM 2978 C C . VAL A 1 374 ? -15.364 7.890 -29.358 1.00 96.06 374 VAL A C 1
ATOM 2980 O O . VAL A 1 374 ? -16.446 7.549 -29.830 1.00 96.06 374 VAL A O 1
ATOM 2983 N N . ASP A 1 375 ? -14.244 7.950 -30.067 1.00 94.81 375 ASP A N 1
ATOM 2984 C CA . ASP A 1 375 ? -14.075 7.554 -31.459 1.00 94.81 375 ASP A CA 1
ATOM 2985 C C . ASP A 1 375 ? -12.969 6.473 -31.515 1.00 94.81 375 ASP A C 1
ATOM 2987 O O . ASP A 1 375 ? -11.827 6.730 -31.130 1.00 94.81 375 ASP A O 1
ATOM 2991 N N . ILE A 1 376 ? -13.298 5.267 -31.985 1.00 94.69 376 ILE A N 1
ATOM 2992 C CA . ILE A 1 376 ? -12.372 4.136 -32.189 1.00 94.69 376 ILE A CA 1
ATOM 2993 C C . ILE A 1 376 ? -12.148 3.948 -33.685 1.00 94.69 376 ILE A C 1
ATOM 2995 O O . ILE A 1 376 ? -13.110 3.929 -34.452 1.00 94.69 376 ILE A O 1
ATOM 2999 N N . ARG A 1 377 ? -10.904 3.797 -34.129 1.00 91.25 377 ARG A N 1
ATOM 3000 C CA . ARG A 1 377 ? -10.602 3.618 -35.551 1.00 91.25 377 ARG A CA 1
ATOM 3001 C C . ARG A 1 377 ? -11.129 2.275 -36.061 1.00 91.25 377 ARG A C 1
ATOM 3003 O O . ARG A 1 377 ? -10.924 1.247 -35.423 1.00 91.25 377 ARG A O 1
ATOM 3010 N N . GLY A 1 378 ? -11.775 2.275 -37.225 1.00 89.75 378 GLY A N 1
ATOM 3011 C CA . GLY A 1 378 ? -12.415 1.098 -37.818 1.00 89.75 378 GLY A CA 1
ATOM 3012 C C . GLY A 1 378 ? -13.920 1.022 -37.549 1.00 89.75 378 GLY A C 1
ATOM 3013 O O . GLY A 1 378 ? -14.495 1.866 -36.857 1.00 89.75 378 GLY A O 1
ATOM 3014 N N . GLY A 1 379 ? -14.569 0.022 -38.145 1.00 91.38 379 GLY A N 1
ATOM 3015 C CA . GLY A 1 379 ? -15.987 -0.268 -37.946 1.00 91.38 379 GLY A CA 1
ATOM 3016 C C . GLY A 1 379 ? -16.175 -1.405 -36.945 1.00 91.38 379 GLY A C 1
ATOM 3017 O O . GLY A 1 379 ? -15.838 -2.547 -37.256 1.00 91.38 379 GLY A O 1
ATOM 3018 N N . TRP A 1 380 ? -16.759 -1.096 -35.791 1.00 91.88 380 TRP A N 1
ATOM 3019 C CA . TRP A 1 380 ? -16.943 -2.022 -34.684 1.00 91.88 380 TRP A CA 1
ATOM 3020 C C . TRP A 1 380 ? -18.383 -2.003 -34.165 1.00 91.88 380 TRP A C 1
ATOM 3022 O O . TRP A 1 380 ? -18.968 -0.939 -33.932 1.00 91.88 380 TRP A O 1
ATOM 3032 N N . SER A 1 381 ? -18.934 -3.185 -33.914 1.00 92.44 381 SER A N 1
ATOM 3033 C CA . SER A 1 381 ? -19.996 -3.371 -32.924 1.00 92.44 381 SER A CA 1
ATOM 3034 C C . SER A 1 381 ? -19.356 -3.654 -31.560 1.00 92.44 381 SER A C 1
ATOM 3036 O O . SER A 1 381 ? -18.191 -4.057 -31.487 1.00 92.44 381 SER A O 1
ATOM 3038 N N . ALA A 1 382 ? -20.078 -3.414 -30.462 1.00 93.38 382 ALA A N 1
ATOM 3039 C CA . ALA A 1 382 ? -19.506 -3.549 -29.126 1.00 93.38 382 ALA A CA 1
ATOM 3040 C C . ALA A 1 382 ? -20.433 -4.239 -28.119 1.00 93.38 382 ALA A C 1
ATOM 3042 O O . ALA A 1 382 ? -21.661 -4.152 -28.168 1.00 93.38 382 ALA A O 1
ATOM 3043 N N . THR A 1 383 ? -19.812 -4.907 -27.154 1.00 94.38 383 THR A N 1
ATOM 3044 C CA . THR A 1 383 ? -20.438 -5.426 -25.935 1.00 94.38 383 THR A CA 1
ATOM 3045 C C . THR A 1 383 ? -19.740 -4.813 -24.730 1.00 94.38 383 THR A C 1
ATOM 3047 O O . THR A 1 383 ? -18.512 -4.808 -24.664 1.00 94.38 383 THR A O 1
ATOM 3050 N N . LEU A 1 384 ? -20.520 -4.315 -23.773 1.00 94.81 384 LEU A N 1
ATOM 3051 C CA . LEU A 1 384 ? -20.025 -3.891 -22.469 1.00 94.81 384 LEU A CA 1
ATOM 3052 C C . LEU A 1 384 ? -19.725 -5.129 -21.629 1.00 94.81 384 LEU A C 1
ATOM 3054 O O . LEU A 1 384 ? -20.613 -5.956 -21.423 1.00 94.81 384 LEU A O 1
ATOM 3058 N N . LEU A 1 385 ? -18.498 -5.227 -21.130 1.00 94.56 385 LEU A N 1
ATOM 3059 C CA . LEU A 1 385 ? -18.089 -6.204 -20.130 1.00 94.56 385 LEU A CA 1
ATOM 3060 C C . LEU A 1 385 ? -18.082 -5.502 -18.768 1.00 94.56 385 LEU A C 1
ATOM 3062 O O . LEU A 1 385 ? -17.171 -4.732 -18.469 1.00 94.56 385 LEU A O 1
ATOM 3066 N N . ASP A 1 386 ? -19.116 -5.724 -17.959 1.00 92.00 386 ASP A N 1
ATOM 3067 C CA . ASP A 1 386 ? -19.205 -5.127 -16.627 1.00 92.00 386 ASP A CA 1
ATOM 3068 C C . ASP A 1 386 ? -18.294 -5.885 -15.658 1.00 92.00 386 ASP A C 1
ATOM 3070 O O . ASP A 1 386 ? -18.588 -7.007 -15.243 1.00 92.00 386 ASP A O 1
ATOM 3074 N N . THR A 1 387 ? -17.172 -5.257 -15.310 1.00 89.44 387 THR A N 1
ATOM 3075 C CA . THR A 1 387 ? -16.120 -5.838 -14.471 1.00 89.44 387 THR A CA 1
ATOM 3076 C C . THR A 1 387 ? -16.527 -6.007 -13.011 1.00 89.44 387 THR A C 1
ATOM 3078 O O . THR A 1 387 ? -15.857 -6.747 -12.298 1.00 89.44 387 THR A O 1
ATOM 3081 N N . PHE A 1 388 ? -17.607 -5.361 -12.557 1.00 85.25 388 PHE A N 1
ATOM 3082 C CA . PHE A 1 388 ? -18.097 -5.514 -11.186 1.00 85.25 388 PHE A CA 1
ATOM 3083 C C . PHE A 1 388 ? -19.081 -6.670 -11.048 1.00 85.25 388 PHE A C 1
ATOM 3085 O O . PHE A 1 388 ? -18.980 -7.448 -10.103 1.00 85.25 388 PHE A O 1
ATOM 3092 N N . SER A 1 389 ? -20.040 -6.792 -11.971 1.00 85.94 389 SER A N 1
ATOM 3093 C CA . SER A 1 389 ? -21.041 -7.866 -11.899 1.00 85.94 389 SER A CA 1
ATOM 3094 C C . SER A 1 389 ? -20.648 -9.137 -12.649 1.00 85.94 389 SER A C 1
ATOM 3096 O O . SER A 1 389 ? -21.319 -10.159 -12.495 1.00 85.94 389 SER A O 1
ATOM 3098 N N . GLY A 1 390 ? -19.617 -9.077 -13.498 1.00 90.31 390 GLY A N 1
ATOM 3099 C CA . GLY A 1 390 ? -19.230 -10.185 -14.369 1.00 90.31 390 GLY A CA 1
ATOM 3100 C C . GLY A 1 390 ? -20.226 -10.450 -15.506 1.00 90.31 390 GLY A C 1
ATOM 3101 O O . GLY A 1 390 ? -20.168 -11.496 -16.152 1.00 90.31 390 GLY A O 1
ATOM 3102 N N . LYS A 1 391 ? -21.172 -9.532 -15.751 1.00 91.81 391 LYS A N 1
ATOM 3103 C CA . LYS A 1 391 ? -22.198 -9.646 -16.800 1.00 91.81 391 LYS A CA 1
ATOM 3104 C C . LYS A 1 391 ? -21.793 -8.896 -18.065 1.00 91.81 391 LYS A C 1
ATOM 3106 O O . LYS A 1 391 ? -20.927 -8.023 -18.058 1.00 91.81 391 LYS A O 1
ATOM 3111 N N . SER A 1 392 ? -22.458 -9.225 -19.168 1.00 93.50 392 SER A N 1
ATOM 3112 C CA . SER A 1 392 ? -22.251 -8.571 -20.458 1.00 93.50 392 SER A CA 1
ATOM 3113 C C . SER A 1 392 ? -23.546 -7.975 -20.990 1.00 93.50 392 SER A C 1
ATOM 3115 O O . SER A 1 392 ? -24.610 -8.576 -20.849 1.00 93.50 392 SER A O 1
ATOM 3117 N N . TYR A 1 393 ? -23.444 -6.813 -21.632 1.00 93.44 393 TYR A N 1
ATOM 3118 C CA . TYR A 1 393 ? -24.592 -6.063 -22.142 1.00 93.44 393 TYR A CA 1
ATOM 3119 C C . TYR A 1 393 ? -24.335 -5.569 -23.563 1.00 93.44 393 TYR A C 1
ATOM 3121 O O . TYR A 1 393 ? -23.198 -5.254 -23.922 1.00 93.44 393 TYR A O 1
ATOM 3129 N N . SER A 1 394 ? -25.385 -5.447 -24.376 1.00 91.31 394 SER A N 1
ATOM 3130 C CA . SER A 1 394 ? -25.260 -4.805 -25.689 1.00 91.31 394 SER A CA 1
ATOM 3131 C C . SER A 1 394 ? -24.807 -3.355 -25.513 1.00 91.31 394 SER A C 1
ATOM 3133 O O . SER A 1 394 ? -25.350 -2.647 -24.658 1.00 91.31 394 SER A O 1
ATOM 3135 N N . PHE A 1 395 ? -23.868 -2.891 -26.337 1.00 91.88 395 PHE A N 1
ATOM 3136 C CA . PHE A 1 395 ? -23.370 -1.522 -26.274 1.00 91.88 395 PHE A CA 1
ATOM 3137 C C . PHE A 1 395 ? -23.538 -0.827 -27.624 1.00 91.88 395 PHE A C 1
ATOM 3139 O O . PHE A 1 395 ? -23.039 -1.288 -28.648 1.00 91.88 395 PHE A O 1
ATOM 3146 N N . LYS A 1 396 ? -24.275 0.286 -27.629 1.00 91.12 396 LYS A N 1
ATOM 3147 C CA . LYS A 1 396 ? -24.633 0.984 -28.863 1.00 91.12 396 LYS A CA 1
ATOM 3148 C C . LYS A 1 396 ? -23.444 1.779 -29.402 1.00 91.12 396 LYS A C 1
ATOM 3150 O O . LYS A 1 396 ? -22.912 2.645 -28.710 1.00 91.12 396 LYS A O 1
ATOM 3155 N N . THR A 1 397 ? -23.099 1.533 -30.660 1.00 91.69 397 THR A N 1
ATOM 3156 C CA . THR A 1 397 ? -22.074 2.267 -31.407 1.00 91.69 397 THR A CA 1
ATOM 3157 C C . THR A 1 397 ? -22.617 2.742 -32.754 1.00 91.69 397 THR A C 1
ATOM 3159 O O . THR A 1 397 ? -23.638 2.252 -33.236 1.00 91.69 397 THR A O 1
ATOM 3162 N N . GLU A 1 398 ? -21.955 3.726 -33.358 1.00 93.69 398 GLU A N 1
ATOM 3163 C CA . GLU A 1 398 ? -22.285 4.247 -34.686 1.00 93.69 398 GLU A CA 1
ATOM 3164 C C . GLU A 1 398 ? -21.014 4.379 -35.530 1.00 93.69 398 GLU A C 1
ATOM 3166 O O . GLU A 1 398 ? -20.026 4.940 -35.067 1.00 93.69 398 GLU A O 1
ATOM 3171 N N . VAL A 1 399 ? -21.015 3.895 -36.774 1.00 91.38 399 VAL A N 1
ATOM 3172 C CA . VAL A 1 399 ? -19.843 4.000 -37.658 1.00 91.38 399 VAL A CA 1
ATOM 3173 C C . VAL A 1 399 ? -19.959 5.239 -38.548 1.00 91.38 399 VAL A C 1
ATOM 3175 O O . VAL A 1 399 ? -20.839 5.319 -39.401 1.00 91.38 399 VAL A O 1
ATOM 3178 N N . ILE A 1 400 ? -19.046 6.198 -38.381 1.00 90.44 400 ILE A N 1
ATOM 3179 C CA . ILE A 1 400 ? -19.005 7.467 -39.118 1.00 90.44 400 ILE A CA 1
ATOM 3180 C C . ILE A 1 400 ? -17.583 7.718 -39.629 1.00 90.44 400 ILE A C 1
ATOM 3182 O O . ILE A 1 400 ? -16.649 7.885 -38.850 1.00 90.44 400 ILE A O 1
ATOM 3186 N N . GLY A 1 401 ? -17.405 7.792 -40.952 1.00 85.19 401 GLY A N 1
ATOM 3187 C CA . GLY A 1 401 ? -16.138 8.224 -41.563 1.00 85.19 401 GLY A CA 1
ATOM 3188 C C . GLY A 1 401 ? -14.926 7.345 -41.225 1.00 85.19 401 GLY A C 1
ATOM 3189 O O . GLY A 1 401 ? -13.829 7.868 -41.052 1.00 85.19 401 GLY A O 1
ATOM 3190 N N . GLY A 1 402 ? -15.120 6.027 -41.093 1.00 88.69 402 GLY A N 1
ATOM 3191 C CA . GLY A 1 402 ? -14.058 5.084 -40.716 1.00 88.69 402 GLY A CA 1
ATOM 3192 C C . GLY A 1 402 ? -13.766 5.018 -39.212 1.00 88.69 402 GLY A C 1
ATOM 3193 O O . GLY A 1 402 ? -12.792 4.378 -38.822 1.00 88.69 402 GLY A O 1
ATOM 3194 N N . TRP A 1 403 ? -14.600 5.654 -38.386 1.00 93.50 403 TRP A N 1
ATOM 3195 C CA . TRP A 1 403 ? -14.545 5.602 -36.928 1.00 93.50 403 TRP A CA 1
ATOM 3196 C C . TRP A 1 403 ? -15.830 5.011 -36.363 1.00 93.50 403 TRP A C 1
ATOM 3198 O O . TRP A 1 403 ? -16.916 5.302 -36.851 1.00 93.50 403 TRP A O 1
ATOM 3208 N N . THR A 1 404 ? -15.710 4.240 -35.295 1.00 95.19 404 THR A N 1
ATOM 3209 C CA . THR A 1 404 ? -16.818 3.809 -34.449 1.00 95.19 404 THR A CA 1
ATOM 3210 C C . THR A 1 404 ? -16.960 4.773 -33.287 1.00 95.19 404 THR A C 1
ATOM 3212 O O . THR A 1 404 ? -16.026 4.965 -32.513 1.00 95.19 404 THR A O 1
ATOM 3215 N N . ARG A 1 405 ? -18.133 5.378 -33.157 1.00 95.31 405 ARG A N 1
ATOM 3216 C CA . ARG A 1 405 ? -18.430 6.465 -32.235 1.00 95.31 405 ARG A CA 1
ATOM 3217 C C . ARG A 1 405 ? -19.469 6.058 -31.202 1.00 95.31 405 ARG A C 1
ATOM 3219 O O . ARG A 1 405 ? -20.447 5.387 -31.522 1.00 95.31 405 ARG A O 1
ATOM 3226 N N . PHE A 1 406 ? -19.286 6.538 -29.977 1.00 95.00 406 PHE A N 1
ATOM 3227 C CA . PHE A 1 406 ? -20.297 6.498 -28.922 1.00 95.00 406 PHE A CA 1
ATOM 3228 C C . PHE A 1 406 ? -20.075 7.619 -27.903 1.00 95.00 406 PHE A C 1
ATOM 3230 O O . PHE A 1 406 ? -19.016 8.246 -27.858 1.00 95.00 406 PHE A O 1
ATOM 3237 N N . HIS A 1 407 ? -21.087 7.868 -27.073 1.00 94.00 407 HIS A N 1
ATOM 3238 C CA . HIS A 1 407 ? -20.990 8.772 -25.930 1.00 94.00 407 HIS A CA 1
ATOM 3239 C C . HIS A 1 407 ? -20.950 7.967 -24.635 1.00 94.00 407 HIS A C 1
ATOM 3241 O O . HIS A 1 407 ? -21.671 6.980 -24.490 1.00 94.00 407 HIS A O 1
ATOM 3247 N N . HIS A 1 408 ? -20.115 8.389 -23.691 1.00 94.00 408 HIS A N 1
ATOM 3248 C CA . HIS A 1 408 ? -20.008 7.749 -22.388 1.00 94.00 408 HIS A CA 1
ATOM 3249 C C . HIS A 1 408 ? -19.705 8.770 -21.289 1.00 94.00 408 HIS A C 1
ATOM 3251 O O . HIS A 1 408 ? -19.042 9.783 -21.519 1.00 94.00 408 HIS A O 1
ATOM 3257 N N . HIS A 1 409 ? -20.204 8.494 -20.085 1.00 93.12 409 HIS A N 1
ATOM 3258 C CA . HIS A 1 409 ? -19.990 9.317 -18.902 1.00 93.12 409 HIS A CA 1
ATOM 3259 C C . HIS A 1 409 ? -19.065 8.582 -17.932 1.00 93.12 409 HIS A C 1
ATOM 3261 O O . HIS A 1 409 ? -19.492 7.686 -17.210 1.00 93.12 409 HIS A O 1
ATOM 3267 N N . PHE A 1 410 ? -17.792 8.967 -17.921 1.00 93.00 410 PHE A N 1
ATOM 3268 C CA . PHE A 1 410 ? -16.786 8.386 -17.043 1.00 93.00 410 PHE A CA 1
ATOM 3269 C C . PHE A 1 410 ? -16.808 9.090 -15.689 1.00 93.00 410 PHE A C 1
ATOM 3271 O O . PHE A 1 410 ? -16.272 10.189 -15.555 1.00 93.00 410 PHE A O 1
ATOM 3278 N N . HIS A 1 411 ? -17.409 8.471 -14.676 1.00 91.94 411 HIS A N 1
ATOM 3279 C CA . HIS A 1 411 ? -17.305 8.954 -13.298 1.00 91.94 411 HIS A CA 1
ATOM 3280 C C . HIS A 1 411 ? -15.846 8.959 -12.791 1.00 91.94 411 HIS A C 1
ATOM 3282 O O . HIS A 1 411 ? -14.961 8.390 -13.433 1.00 91.94 411 HIS A O 1
ATOM 3288 N N . GLY A 1 412 ? -15.564 9.633 -11.670 1.00 89.25 412 GLY A N 1
ATOM 3289 C CA . GLY A 1 412 ? -14.224 9.618 -11.068 1.00 89.25 412 GLY A CA 1
ATOM 3290 C C . GLY A 1 412 ? -13.782 8.188 -10.739 1.00 89.25 412 GLY A C 1
ATOM 3291 O O . GLY A 1 412 ? -14.584 7.412 -10.219 1.00 89.25 412 GLY A O 1
ATOM 3292 N N . CYS A 1 413 ? -12.546 7.822 -11.094 1.00 88.81 413 CYS A N 1
ATOM 3293 C CA . CYS A 1 413 ? -12.002 6.454 -11.025 1.00 88.81 413 CYS A CA 1
ATOM 3294 C C . CYS A 1 413 ? -12.785 5.363 -11.788 1.00 88.81 413 CYS A C 1
ATOM 3296 O O . CYS A 1 413 ? -12.407 4.193 -11.720 1.00 88.81 413 CYS A O 1
ATOM 3298 N N . ALA A 1 414 ? -13.863 5.691 -12.507 1.00 90.31 414 ALA A N 1
ATOM 3299 C CA . ALA A 1 414 ? -14.645 4.690 -13.222 1.00 90.31 414 ALA A CA 1
ATOM 3300 C C . ALA A 1 414 ? -13.917 4.210 -14.480 1.00 90.31 414 ALA A C 1
ATOM 3302 O O . ALA A 1 414 ? -13.100 4.925 -15.074 1.00 90.31 414 ALA A O 1
ATOM 3303 N N . SER A 1 415 ? -14.252 2.996 -14.906 1.00 93.31 415 SER A N 1
ATOM 3304 C CA . SER A 1 415 ? -13.713 2.398 -16.120 1.00 93.31 415 SER A CA 1
ATOM 3305 C C . SER A 1 415 ? -14.803 1.806 -17.003 1.00 93.31 415 SER A C 1
ATOM 3307 O O . SER A 1 415 ? -15.914 1.531 -16.554 1.00 93.31 415 SER A O 1
ATOM 3309 N N . LEU A 1 416 ? -14.467 1.648 -18.277 1.00 95.12 416 LEU A N 1
ATOM 3310 C CA . LEU A 1 416 ? -15.281 1.049 -19.318 1.00 95.12 416 LEU A CA 1
ATOM 3311 C C . LEU A 1 416 ? -14.446 -0.037 -19.992 1.00 95.12 416 LEU A C 1
ATOM 3313 O O . LEU A 1 416 ? -13.377 0.265 -20.522 1.00 95.12 416 LEU A O 1
ATOM 3317 N N . LEU A 1 417 ? -14.945 -1.271 -20.004 1.00 96.31 417 LEU A N 1
ATOM 3318 C CA . LEU A 1 417 ? -14.357 -2.371 -20.761 1.00 96.31 417 LEU A CA 1
ATOM 3319 C C . LEU A 1 417 ? -15.323 -2.803 -21.865 1.00 96.31 417 LEU A C 1
ATOM 3321 O O . LEU A 1 417 ? -16.440 -3.245 -21.596 1.00 96.31 417 LEU A O 1
ATOM 3325 N N . LEU A 1 418 ? -14.888 -2.671 -23.115 1.00 95.88 418 LEU A N 1
ATOM 3326 C CA . LEU A 1 418 ? -15.638 -3.092 -24.292 1.00 95.88 418 LEU A CA 1
ATOM 3327 C C . LEU A 1 418 ? -14.938 -4.259 -24.978 1.00 95.88 418 LEU A C 1
ATOM 3329 O O . LEU A 1 418 ? -13.725 -4.222 -25.187 1.00 95.88 418 LEU A O 1
ATOM 3333 N N . ARG A 1 419 ? -15.726 -5.245 -25.402 1.00 94.31 419 ARG A N 1
ATOM 3334 C CA . ARG A 1 419 ? -15.345 -6.204 -26.443 1.00 94.31 419 ARG A CA 1
ATOM 3335 C C . ARG A 1 419 ? -15.888 -5.707 -27.776 1.00 94.31 419 ARG A C 1
ATOM 3337 O O . ARG A 1 419 ? -17.058 -5.333 -27.854 1.00 94.31 419 ARG A O 1
ATOM 3344 N N . LEU A 1 420 ? -15.037 -5.672 -28.789 1.00 93.50 420 LEU A N 1
ATOM 3345 C CA . LEU A 1 420 ? -15.280 -5.096 -30.105 1.00 93.50 420 LEU A CA 1
ATOM 3346 C C . LEU A 1 420 ? -15.291 -6.208 -31.152 1.00 93.50 420 LEU A C 1
ATOM 3348 O O . LEU A 1 420 ? -14.364 -7.015 -31.202 1.00 93.50 420 LEU A O 1
ATOM 3352 N N . TYR A 1 421 ? -16.302 -6.206 -32.014 1.00 91.19 421 TYR A N 1
ATOM 3353 C CA . TYR A 1 421 ? -16.410 -7.127 -33.144 1.00 91.19 421 TYR A CA 1
ATOM 3354 C C . TYR A 1 421 ? -16.468 -6.337 -34.450 1.00 91.19 421 TYR A C 1
ATOM 3356 O O . TYR A 1 421 ? -17.005 -5.225 -34.456 1.00 91.19 421 TYR A O 1
ATOM 3364 N N . PRO A 1 422 ? -15.982 -6.884 -35.573 1.00 87.62 422 PRO A N 1
ATOM 3365 C CA . PRO A 1 422 ? -16.253 -6.306 -36.883 1.00 87.62 422 PRO A CA 1
ATOM 3366 C C . PRO A 1 422 ? -17.768 -6.116 -37.092 1.00 87.62 422 PRO A C 1
ATOM 3368 O O . PRO A 1 422 ? -18.557 -6.975 -36.698 1.00 87.62 422 PRO A O 1
ATOM 3371 N N . VAL A 1 423 ? -18.184 -5.009 -37.729 1.00 79.75 423 VAL A N 1
ATOM 3372 C CA . VAL A 1 423 ? -19.607 -4.590 -37.898 1.00 79.75 423 VAL A CA 1
ATOM 3373 C C . VAL A 1 423 ? -20.537 -5.695 -38.421 1.00 79.75 423 VAL A C 1
ATOM 3375 O O . VAL A 1 423 ? -21.742 -5.652 -38.206 1.00 79.75 423 VAL A O 1
ATOM 3378 N N . THR A 1 424 ? -20.001 -6.708 -39.098 1.00 66.00 424 THR A N 1
ATOM 3379 C CA . THR A 1 424 ? -20.750 -7.867 -39.601 1.00 66.00 424 THR A CA 1
ATOM 3380 C C . THR A 1 424 ? -21.352 -8.760 -38.511 1.00 66.00 424 THR A C 1
ATOM 3382 O O . THR A 1 424 ? -22.084 -9.691 -38.841 1.00 66.00 424 THR A O 1
ATOM 3385 N N . HIS A 1 425 ? -21.054 -8.514 -37.233 1.00 62.12 425 HIS A N 1
ATOM 3386 C CA . HIS A 1 425 ? -21.554 -9.291 -36.105 1.00 62.12 425 HIS A CA 1
ATOM 3387 C C . HIS A 1 425 ? -22.276 -8.386 -35.095 1.00 62.12 425 HIS A C 1
ATOM 3389 O O . HIS A 1 425 ? -21.640 -7.562 -34.443 1.00 62.12 425 HIS A O 1
ATOM 3395 N N . GLU A 1 426 ? -23.594 -8.531 -34.938 1.00 62.66 426 GLU A N 1
ATOM 3396 C CA . GLU A 1 426 ? -24.353 -7.862 -33.870 1.00 62.66 426 GLU A CA 1
ATOM 3397 C C . GLU A 1 426 ? -24.625 -8.843 -32.713 1.00 62.66 426 GLU A C 1
ATOM 3399 O O . GLU A 1 426 ? -25.272 -9.873 -32.923 1.00 62.66 426 GLU A O 1
ATOM 3404 N N . PRO A 1 427 ? -24.154 -8.558 -31.484 1.00 62.72 427 PRO A N 1
ATOM 3405 C CA . PRO A 1 427 ? -24.414 -9.417 -30.336 1.00 62.72 427 PRO A CA 1
ATOM 3406 C C . PRO A 1 427 ? -25.885 -9.351 -29.897 1.00 62.72 427 PRO A C 1
ATOM 3408 O O . PRO A 1 427 ? -26.420 -8.275 -29.633 1.00 62.72 427 PRO A O 1
ATOM 3411 N N . CYS A 1 428 ? -26.523 -10.511 -29.725 1.00 71.88 428 CYS A N 1
ATOM 3412 C CA . CYS A 1 428 ? -27.880 -10.633 -29.184 1.00 71.88 428 CYS A CA 1
ATOM 3413 C C . CYS A 1 428 ? -27.867 -10.576 -27.642 1.00 71.88 428 CYS A C 1
ATOM 3415 O O . CYS A 1 428 ? -28.053 -11.591 -26.969 1.00 71.88 428 CYS A O 1
ATOM 3417 N N . LEU A 1 429 ? -27.612 -9.392 -27.079 1.00 81.62 429 LEU A N 1
ATOM 3418 C CA . LEU A 1 429 ? -27.612 -9.132 -25.633 1.00 81.62 429 LEU A CA 1
ATOM 3419 C C . LEU A 1 429 ? -28.610 -8.027 -25.272 1.00 81.62 429 LEU A C 1
ATOM 3421 O O . LEU A 1 429 ? -28.942 -7.181 -26.099 1.00 81.62 429 LEU A O 1
ATOM 3425 N N . SER A 1 430 ? -29.075 -8.014 -24.023 1.00 84.44 430 SER A N 1
ATOM 3426 C CA . SER A 1 430 ? -29.875 -6.907 -23.494 1.00 84.44 430 SER A CA 1
ATOM 3427 C C . SER A 1 430 ? -29.000 -5.685 -23.213 1.00 84.44 430 SER A C 1
ATOM 3429 O O . SER A 1 430 ? -27.841 -5.819 -22.810 1.00 84.44 430 SER A O 1
ATOM 3431 N N . ALA A 1 431 ? -29.566 -4.489 -23.364 1.00 84.88 431 ALA A N 1
ATOM 3432 C CA . ALA A 1 431 ? -28.914 -3.259 -22.928 1.00 84.88 431 ALA A CA 1
ATOM 3433 C C . ALA A 1 431 ? -28.836 -3.200 -21.396 1.00 84.88 431 ALA A C 1
ATOM 3435 O O . ALA A 1 431 ? -29.700 -3.737 -20.701 1.00 84.88 431 ALA A O 1
ATOM 3436 N N . LEU A 1 432 ? -27.804 -2.539 -20.871 1.00 83.62 432 LEU A N 1
ATOM 3437 C CA . LEU A 1 432 ? -27.737 -2.217 -19.449 1.00 83.62 432 LEU A CA 1
ATOM 3438 C C . LEU A 1 432 ? -28.773 -1.129 -19.140 1.00 83.62 432 LEU A C 1
ATOM 3440 O O . LEU A 1 432 ? -28.708 -0.033 -19.699 1.00 83.62 432 LEU A O 1
ATOM 3444 N N . GLU A 1 433 ? -29.717 -1.425 -18.250 1.00 80.25 433 GLU A N 1
ATOM 3445 C CA . GLU A 1 433 ? -30.674 -0.437 -17.756 1.00 80.25 433 GLU A CA 1
ATOM 3446 C C . GLU A 1 433 ? -30.057 0.378 -16.618 1.00 80.25 433 GLU A C 1
ATOM 3448 O O . GLU A 1 433 ? -29.782 -0.148 -15.538 1.00 80.25 433 GLU A O 1
ATOM 3453 N N . THR A 1 434 ? -29.884 1.680 -16.843 1.00 79.69 434 THR A N 1
ATOM 3454 C CA . THR A 1 434 ? -29.450 2.615 -15.802 1.00 79.69 434 THR A CA 1
ATOM 3455 C C . THR A 1 434 ? -30.661 3.404 -15.297 1.00 79.69 434 THR A C 1
ATOM 3457 O O . THR A 1 434 ? -31.154 4.271 -16.025 1.00 79.69 434 THR A O 1
ATOM 3460 N N . PRO A 1 435 ? -31.171 3.129 -14.083 1.00 82.81 435 PRO A N 1
ATOM 3461 C CA . PRO A 1 435 ? -32.306 3.860 -13.534 1.00 82.81 435 PRO A CA 1
ATOM 3462 C C . PRO A 1 435 ? -31.959 5.336 -13.297 1.00 82.81 435 PRO A C 1
ATOM 3464 O O . PRO A 1 435 ? -30.863 5.676 -12.850 1.00 82.81 435 PRO A O 1
ATOM 3467 N N . ALA A 1 436 ? -32.917 6.217 -13.585 1.00 85.75 436 ALA A N 1
ATOM 3468 C CA . ALA A 1 436 ? -32.848 7.621 -13.203 1.00 85.75 436 ALA A CA 1
ATOM 3469 C C . ALA A 1 436 ? -33.412 7.784 -11.787 1.00 85.75 436 ALA A C 1
ATOM 3471 O O . ALA A 1 436 ? -34.572 7.460 -11.535 1.00 85.75 436 ALA A O 1
ATOM 3472 N N . TRP A 1 437 ? -32.593 8.290 -10.868 1.00 90.44 437 TRP A N 1
ATOM 3473 C CA . TRP A 1 437 ? -32.972 8.476 -9.469 1.00 90.44 437 TRP A CA 1
ATOM 3474 C C . TRP A 1 437 ? -33.478 9.896 -9.212 1.00 90.44 437 TRP A C 1
ATOM 3476 O O . TRP A 1 437 ? -32.949 10.861 -9.763 1.00 90.44 437 TRP A O 1
ATOM 3486 N N . THR A 1 438 ? -34.479 10.025 -8.340 1.00 90.62 438 THR A N 1
ATOM 3487 C CA . THR A 1 438 ? -34.947 11.311 -7.802 1.00 90.62 438 THR A CA 1
ATOM 3488 C C . THR A 1 438 ? -34.764 11.291 -6.292 1.00 90.62 438 THR A C 1
ATOM 3490 O O . THR A 1 438 ? -35.109 10.301 -5.650 1.00 90.62 438 THR A O 1
ATOM 3493 N N . VAL A 1 439 ? -34.211 12.364 -5.724 1.00 91.56 439 VAL A N 1
ATOM 3494 C CA . VAL A 1 439 ? -34.042 12.478 -4.270 1.00 91.56 439 VAL A CA 1
ATOM 3495 C C . VAL A 1 439 ? -35.420 12.611 -3.631 1.00 91.56 439 VAL A C 1
ATOM 3497 O O . VAL A 1 439 ? -36.135 13.569 -3.917 1.00 91.56 439 VAL A O 1
ATOM 3500 N N . SER A 1 440 ? -35.792 11.646 -2.790 1.00 89.56 440 SER A N 1
ATOM 3501 C CA . SER A 1 440 ? -37.034 11.700 -2.018 1.00 89.56 440 SER A CA 1
ATOM 3502 C C . SER A 1 440 ? -36.834 12.468 -0.710 1.00 89.56 440 SER A C 1
ATOM 3504 O O . SER A 1 440 ? -37.532 13.446 -0.469 1.00 89.56 440 SER A O 1
ATOM 3506 N N . HIS A 1 441 ? -35.851 12.069 0.102 1.00 89.50 441 HIS A N 1
ATOM 3507 C CA . HIS A 1 441 ? -35.558 12.651 1.415 1.00 89.50 441 HIS A CA 1
ATOM 3508 C C . HIS A 1 441 ? -34.061 12.533 1.749 1.00 89.50 441 HIS A C 1
ATOM 3510 O O . HIS A 1 441 ? -33.365 11.677 1.201 1.00 89.50 441 HIS A O 1
ATOM 3516 N N . GLU A 1 442 ? -33.575 13.367 2.671 1.00 92.44 442 GLU A N 1
ATOM 3517 C CA . GLU A 1 442 ? -32.212 13.308 3.218 1.00 92.44 442 GLU A CA 1
ATOM 3518 C C . GLU A 1 442 ? -32.225 12.640 4.603 1.00 92.44 442 GLU A C 1
ATOM 3520 O O . GLU A 1 442 ? -33.094 12.930 5.426 1.00 92.44 442 GLU A O 1
ATOM 3525 N N . LEU A 1 443 ? -31.273 11.738 4.864 1.00 91.38 443 LEU A N 1
ATOM 3526 C CA . LEU A 1 443 ? -31.126 11.058 6.154 1.00 91.38 443 LEU A CA 1
ATOM 3527 C C . LEU A 1 443 ? -30.030 11.748 6.972 1.00 91.38 443 LEU A C 1
ATOM 3529 O O . LEU A 1 443 ? -28.849 11.609 6.659 1.00 91.38 443 LEU A O 1
ATOM 3533 N N . VAL A 1 444 ? -30.430 12.488 8.008 1.00 85.88 444 VAL A N 1
ATOM 3534 C CA . VAL A 1 444 ? -29.509 13.258 8.866 1.00 85.88 444 VAL A CA 1
ATOM 3535 C C . VAL A 1 444 ? -29.475 12.755 10.306 1.00 85.88 444 VAL A C 1
ATOM 3537 O O . VAL A 1 444 ? -28.403 12.700 10.904 1.00 85.88 444 VAL A O 1
ATOM 3540 N N . ASP A 1 445 ? -30.623 12.339 10.843 1.00 89.69 445 ASP A N 1
ATOM 3541 C CA . ASP A 1 445 ? -30.729 11.846 12.213 1.00 89.69 445 ASP A CA 1
ATOM 3542 C C . ASP A 1 445 ? -30.344 10.364 12.271 1.00 89.69 445 ASP A C 1
ATOM 3544 O O . ASP A 1 445 ? -31.010 9.505 11.681 1.00 89.69 445 ASP A O 1
ATOM 3548 N N . CYS A 1 446 ? -29.269 10.063 12.996 1.00 93.38 446 CYS A N 1
ATOM 3549 C CA . CYS A 1 446 ? -28.771 8.708 13.191 1.00 93.38 446 CYS A CA 1
ATOM 3550 C C . CYS A 1 446 ? -28.372 8.453 14.640 1.00 93.38 446 CYS A C 1
ATOM 3552 O O . CYS A 1 446 ? -27.918 9.354 15.342 1.00 93.38 446 CYS A O 1
ATOM 3554 N N . ALA A 1 447 ? -28.464 7.193 15.056 1.00 96.06 447 ALA A N 1
ATOM 3555 C CA . ALA A 1 447 ? -27.676 6.708 16.180 1.00 96.06 447 ALA A CA 1
ATOM 3556 C C . ALA A 1 447 ? -26.317 6.236 15.657 1.00 96.06 447 ALA A C 1
ATOM 3558 O O . ALA A 1 447 ? -26.242 5.651 14.575 1.00 96.06 447 ALA A O 1
ATOM 3559 N N . ALA A 1 448 ? -25.253 6.476 16.419 1.00 96.75 448 ALA A N 1
ATOM 3560 C CA . ALA A 1 448 ? -23.919 6.032 16.056 1.00 96.75 448 ALA A CA 1
ATOM 3561 C C . ALA A 1 448 ? -23.353 5.041 17.076 1.00 96.75 448 ALA A C 1
ATOM 3563 O O . ALA A 1 448 ? -23.595 5.153 18.279 1.00 96.75 448 ALA A O 1
ATOM 3564 N N . SER A 1 449 ? -22.576 4.076 16.594 1.00 97.12 449 SER A N 1
ATOM 3565 C CA . SER A 1 449 ? -21.795 3.167 17.436 1.00 97.12 449 SER A CA 1
ATOM 3566 C C . SER A 1 449 ? -20.433 2.876 16.813 1.00 97.12 449 SER A C 1
ATOM 3568 O O . SER A 1 449 ? -20.239 3.049 15.609 1.00 97.12 449 SER A O 1
ATOM 3570 N N . LEU A 1 450 ? -19.482 2.467 17.650 1.00 97.75 450 LEU A N 1
ATOM 3571 C CA . LEU A 1 450 ? -18.104 2.171 17.266 1.00 97.75 450 LEU A CA 1
ATOM 3572 C C . LEU A 1 450 ? -17.874 0.660 17.300 1.00 97.75 450 LEU A C 1
ATOM 3574 O O . LEU A 1 450 ? -18.405 -0.024 18.174 1.00 97.75 450 LEU A O 1
ATOM 3578 N N . SER A 1 451 ? -17.075 0.132 16.373 1.00 97.00 451 SER A N 1
ATOM 3579 C CA . SER A 1 451 ? -16.725 -1.297 16.359 1.00 97.00 451 SER A CA 1
ATOM 3580 C C . SER A 1 451 ? -15.623 -1.672 17.354 1.00 97.00 451 SER A C 1
ATOM 3582 O O . SER A 1 451 ? -15.372 -2.850 17.583 1.00 97.00 451 SER A O 1
ATOM 3584 N N . GLU A 1 452 ? -14.921 -0.674 17.885 1.00 95.94 452 GLU A N 1
ATOM 3585 C CA . GLU A 1 452 ? -13.724 -0.784 18.723 1.00 95.94 452 GLU A CA 1
ATOM 3586 C C . GLU A 1 452 ? -13.689 0.411 19.694 1.00 95.94 452 GLU A C 1
ATOM 3588 O O . GLU A 1 452 ? -14.320 1.430 19.387 1.00 95.94 452 GLU A O 1
ATOM 3593 N N . PRO A 1 453 ? -12.939 0.334 20.810 1.00 96.75 453 PRO A N 1
ATOM 3594 C CA . PRO A 1 453 ? -12.736 1.471 21.706 1.00 96.75 453 PRO A CA 1
ATOM 3595 C C . PRO A 1 453 ? -12.111 2.682 20.999 1.00 96.75 453 PRO A C 1
ATOM 3597 O O . PRO A 1 453 ? -11.400 2.547 19.999 1.00 96.75 453 PRO A O 1
ATOM 3600 N N . ASN A 1 454 ? -12.335 3.878 21.547 1.00 97.69 454 ASN A N 1
ATOM 3601 C CA . ASN A 1 454 ? -11.661 5.081 21.072 1.00 97.69 454 ASN A CA 1
ATOM 3602 C C . ASN A 1 454 ? -10.208 5.141 21.565 1.00 97.69 454 ASN A C 1
ATOM 3604 O O . ASN A 1 454 ? -9.809 4.418 22.478 1.00 97.69 454 ASN A O 1
ATOM 3608 N N . VAL A 1 455 ? -9.422 6.016 20.941 1.00 97.75 455 VAL A N 1
ATOM 3609 C CA . VAL A 1 455 ? -7.967 6.052 21.065 1.00 97.75 455 VAL A CA 1
ATOM 3610 C C . VAL A 1 455 ? -7.518 7.425 21.548 1.00 97.75 455 VAL A C 1
ATOM 3612 O O . VAL A 1 455 ? -7.857 8.446 20.951 1.00 97.75 455 VAL A O 1
ATOM 3615 N N . LEU A 1 456 ? -6.690 7.449 22.589 1.00 98.00 456 LEU A N 1
ATOM 3616 C CA . LEU A 1 456 ? -5.773 8.549 22.856 1.00 98.00 456 LEU A CA 1
ATOM 3617 C C . LEU A 1 456 ? -4.387 8.141 22.350 1.00 98.00 456 LEU A C 1
ATOM 3619 O O . LEU A 1 456 ? -3.788 7.196 22.864 1.00 98.00 456 LEU A O 1
ATOM 3623 N N . LEU A 1 457 ? -3.888 8.865 21.351 1.00 96.62 457 LEU A N 1
ATOM 3624 C CA . LEU A 1 457 ? -2.536 8.697 20.837 1.00 96.62 457 LEU A CA 1
ATOM 3625 C C . LEU A 1 457 ? -1.519 9.369 21.768 1.00 96.62 457 LEU A C 1
ATOM 3627 O O . LEU A 1 457 ? -1.669 10.541 22.114 1.00 96.62 457 LEU A O 1
ATOM 3631 N N . LEU A 1 458 ? -0.473 8.630 22.129 1.00 95.81 458 LEU A N 1
ATOM 3632 C CA . LEU A 1 458 ? 0.677 9.115 22.879 1.00 95.81 458 LEU A CA 1
ATOM 3633 C C . LEU A 1 458 ? 1.931 8.946 22.011 1.00 95.81 458 LEU A C 1
ATOM 3635 O O . LEU A 1 458 ? 2.552 7.885 21.967 1.00 95.81 458 LEU A O 1
ATOM 3639 N N . ASP A 1 459 ? 2.283 10.005 21.290 1.00 93.75 459 ASP A N 1
ATOM 3640 C CA . ASP A 1 459 ? 3.397 10.049 20.335 1.00 93.75 459 ASP A CA 1
ATOM 3641 C C . ASP A 1 459 ? 4.440 11.128 20.646 1.00 93.75 459 ASP A C 1
ATOM 3643 O O . ASP A 1 459 ? 5.440 11.240 19.940 1.00 93.75 459 ASP A O 1
ATOM 3647 N N . ILE A 1 460 ? 4.234 11.890 21.723 1.00 93.56 460 ILE A N 1
ATOM 3648 C CA . ILE A 1 460 ? 5.160 12.900 22.234 1.00 93.56 460 ILE A CA 1
ATOM 3649 C C . ILE A 1 460 ? 5.511 12.558 23.683 1.00 93.56 460 ILE A C 1
ATOM 3651 O O . ILE A 1 460 ? 4.624 12.453 24.534 1.00 93.56 460 ILE A O 1
ATOM 3655 N N . ALA A 1 461 ? 6.803 12.435 23.981 1.00 95.69 461 ALA A N 1
ATOM 3656 C CA . ALA A 1 461 ? 7.303 12.094 25.309 1.00 95.69 461 ALA A CA 1
ATOM 3657 C C . ALA A 1 461 ? 8.495 12.961 25.708 1.00 95.69 461 ALA A C 1
ATOM 3659 O O . ALA A 1 461 ? 9.341 13.289 24.884 1.00 95.69 461 ALA A O 1
ATOM 3660 N N . SER A 1 462 ? 8.623 13.272 26.999 1.00 96.94 462 SER A N 1
ATOM 3661 C CA . SER A 1 462 ? 9.960 13.530 27.549 1.00 96.94 462 SER A CA 1
ATOM 3662 C C . SER A 1 462 ? 10.733 12.217 27.544 1.00 96.94 462 SER A C 1
ATOM 3664 O O . SER A 1 462 ? 10.147 11.169 27.813 1.00 96.94 462 SER A O 1
ATOM 3666 N N . HIS A 1 463 ? 12.037 12.261 27.307 1.00 96.25 463 HIS A N 1
ATOM 3667 C CA . HIS A 1 463 ? 12.856 11.055 27.291 1.00 96.25 463 HIS A CA 1
ATOM 3668 C C . HIS A 1 463 ? 14.094 11.200 28.164 1.00 96.25 463 HIS A C 1
ATOM 3670 O O . HIS A 1 463 ? 14.479 12.304 28.546 1.00 96.25 463 HIS A O 1
ATOM 3676 N N . LYS A 1 464 ? 14.669 10.061 28.529 1.00 95.06 464 LYS A N 1
ATOM 3677 C CA . LYS A 1 464 ? 15.864 9.979 29.355 1.00 95.06 464 LYS A CA 1
ATOM 3678 C C . LYS A 1 464 ? 16.659 8.738 28.964 1.00 95.06 464 LYS A C 1
ATOM 3680 O O . LYS A 1 464 ? 16.103 7.637 28.940 1.00 95.06 464 LYS A O 1
ATOM 3685 N N . LEU A 1 465 ? 17.940 8.921 28.655 1.00 93.44 465 LEU A N 1
ATOM 3686 C CA . LEU A 1 465 ? 18.859 7.847 28.282 1.00 93.44 465 LEU A CA 1
ATOM 3687 C C . LEU A 1 465 ? 19.721 7.459 29.488 1.00 93.44 465 LEU A C 1
ATOM 3689 O O . LEU A 1 465 ? 20.541 8.253 29.940 1.00 93.44 465 LEU A O 1
ATOM 3693 N N . ASN A 1 466 ? 19.563 6.229 29.970 1.00 91.62 466 ASN A N 1
ATOM 3694 C CA . ASN A 1 466 ? 20.124 5.700 31.217 1.00 91.62 466 ASN A CA 1
ATOM 3695 C C . ASN A 1 466 ? 19.612 6.418 32.481 1.00 91.62 466 ASN A C 1
ATOM 3697 O O . ASN A 1 466 ? 19.249 7.591 32.465 1.00 91.62 466 ASN A O 1
ATOM 3701 N N . ASP A 1 467 ? 19.579 5.709 33.611 1.00 81.38 467 ASP A N 1
ATOM 3702 C CA . ASP A 1 467 ? 18.921 6.192 34.836 1.00 81.38 467 ASP A CA 1
ATOM 3703 C C . ASP A 1 467 ? 19.637 7.357 35.541 1.00 81.38 467 ASP A C 1
ATOM 3705 O O . ASP A 1 467 ? 19.056 7.978 36.430 1.00 81.38 467 ASP A O 1
ATOM 3709 N N . ASP A 1 468 ? 20.835 7.735 35.099 1.00 77.88 468 ASP A N 1
ATOM 3710 C CA . ASP A 1 468 ? 21.641 8.798 35.715 1.00 77.88 468 ASP A CA 1
ATOM 3711 C C . ASP A 1 468 ? 21.535 10.160 35.001 1.00 77.88 468 ASP A C 1
ATOM 3713 O O . ASP A 1 468 ? 22.189 11.120 35.404 1.00 77.88 468 ASP A O 1
ATOM 3717 N N . THR A 1 469 ? 20.719 10.275 33.947 1.00 84.31 469 THR A N 1
ATOM 3718 C CA . THR A 1 469 ? 20.543 11.527 33.184 1.00 84.31 469 THR A CA 1
ATOM 3719 C C . THR A 1 469 ? 19.289 12.313 33.591 1.00 84.31 469 THR A C 1
ATOM 3721 O O . THR A 1 469 ? 18.388 11.796 34.258 1.00 84.31 469 THR A O 1
ATOM 3724 N N . ASP A 1 470 ? 19.224 13.591 33.219 1.00 91.88 470 ASP A N 1
ATOM 3725 C CA . ASP A 1 470 ? 18.019 14.406 33.391 1.00 91.88 470 ASP A CA 1
ATOM 3726 C C . ASP A 1 470 ? 16.985 14.111 32.295 1.00 91.88 470 ASP A C 1
ATOM 3728 O O . ASP A 1 470 ? 17.308 13.612 31.219 1.00 91.88 470 ASP A O 1
ATOM 3732 N N . TRP A 1 471 ? 15.716 14.424 32.571 1.00 95.56 471 TRP A N 1
ATOM 3733 C CA . TRP A 1 471 ? 14.664 14.339 31.558 1.00 95.56 471 TRP A CA 1
ATOM 3734 C C . TRP A 1 471 ? 14.843 15.423 30.500 1.00 95.56 471 TRP A C 1
ATOM 3736 O O . TRP A 1 471 ? 14.817 16.614 30.815 1.00 95.56 471 TRP A O 1
ATOM 3746 N N . GLU A 1 472 ? 14.902 15.009 29.243 1.00 95.38 472 GLU A N 1
ATOM 3747 C CA . GLU A 1 472 ? 14.888 15.907 28.101 1.00 95.38 472 GLU A CA 1
ATOM 3748 C C . GLU A 1 472 ? 13.476 16.450 27.813 1.00 95.38 472 GLU A C 1
ATOM 3750 O O . GLU A 1 472 ? 12.444 15.950 28.300 1.00 95.38 472 GLU A O 1
ATOM 3755 N N . ALA A 1 473 ? 13.431 17.526 27.026 1.00 94.00 473 ALA A N 1
ATOM 3756 C CA . ALA A 1 473 ? 12.187 18.167 26.624 1.00 94.00 473 ALA A CA 1
ATOM 3757 C C . ALA A 1 473 ? 11.290 17.203 25.817 1.00 94.00 473 ALA A C 1
ATOM 3759 O O . ALA A 1 473 ? 11.800 16.279 25.180 1.00 94.00 473 ALA A O 1
ATOM 3760 N N . PRO A 1 474 ? 9.955 17.390 25.847 1.00 93.75 474 PRO A N 1
ATOM 3761 C CA . PRO A 1 474 ? 9.047 16.557 25.074 1.00 93.75 474 PRO A CA 1
ATOM 3762 C C . PRO A 1 474 ? 9.324 16.615 23.573 1.00 93.75 474 PRO A C 1
ATOM 3764 O O . PRO A 1 474 ? 9.368 17.697 22.989 1.00 93.75 474 PRO A O 1
ATOM 3767 N N . GLU A 1 475 ? 9.435 15.445 22.959 1.00 93.81 475 GLU A N 1
ATOM 3768 C CA . GLU A 1 475 ? 9.729 15.270 21.541 1.00 93.81 475 GLU A CA 1
ATOM 3769 C C . GLU A 1 475 ? 8.913 14.095 20.966 1.00 93.81 475 GLU A C 1
ATOM 3771 O O . GLU A 1 475 ? 8.387 13.274 21.717 1.00 93.81 475 GLU A O 1
ATOM 3776 N N . GLU A 1 476 ? 8.741 14.039 19.646 1.00 92.44 476 GLU A N 1
ATOM 3777 C CA . GLU A 1 476 ? 8.071 12.931 18.955 1.00 92.44 476 GLU A CA 1
ATOM 3778 C C . GLU A 1 476 ? 8.907 11.645 19.054 1.00 92.44 476 GLU A C 1
ATOM 3780 O O . GLU A 1 476 ? 10.132 11.671 18.923 1.00 92.44 476 GLU A O 1
ATOM 3785 N N . ILE A 1 477 ? 8.252 10.513 19.320 1.00 92.56 477 ILE A N 1
ATOM 3786 C CA . ILE A 1 477 ? 8.924 9.253 19.685 1.00 92.56 477 ILE A CA 1
ATOM 3787 C C . ILE A 1 477 ? 9.919 8.765 18.626 1.00 92.56 477 ILE A C 1
ATOM 3789 O O . ILE A 1 477 ? 11.010 8.302 18.970 1.00 92.56 477 ILE A O 1
ATOM 3793 N N . LEU A 1 478 ? 9.579 8.847 17.342 1.00 90.94 478 LEU A N 1
ATOM 3794 C CA . LEU A 1 478 ? 10.453 8.368 16.275 1.00 90.94 478 LEU A CA 1
ATOM 3795 C C . LEU A 1 478 ? 11.656 9.297 16.063 1.00 90.94 478 LEU A C 1
ATOM 3797 O O . LEU A 1 478 ? 12.705 8.830 15.606 1.00 90.94 478 LEU A O 1
ATOM 3801 N N . ARG A 1 479 ? 11.549 10.579 16.439 1.00 90.56 479 ARG A N 1
ATOM 3802 C CA . ARG A 1 479 ? 12.702 11.486 16.578 1.00 90.56 479 ARG A CA 1
ATOM 3803 C C . ARG A 1 479 ? 13.542 11.156 17.809 1.00 90.56 479 ARG A C 1
ATOM 3805 O O . ARG A 1 479 ? 14.764 11.104 17.688 1.00 90.56 479 ARG A O 1
ATOM 3812 N N . ILE A 1 480 ? 12.915 10.847 18.946 1.00 93.75 480 ILE A N 1
ATOM 3813 C CA . ILE A 1 480 ? 13.615 10.391 20.159 1.00 93.75 480 ILE A CA 1
ATOM 3814 C C . ILE A 1 480 ? 14.478 9.156 19.864 1.00 93.75 480 ILE A C 1
ATOM 3816 O O . ILE A 1 480 ? 15.618 9.093 20.317 1.00 93.75 480 ILE A O 1
ATOM 3820 N N . ASP A 1 481 ? 13.989 8.205 19.058 1.00 92.75 481 ASP A N 1
ATOM 3821 C CA . ASP A 1 481 ? 14.766 7.027 18.635 1.00 92.75 481 ASP A CA 1
ATOM 3822 C C . ASP A 1 481 ? 16.074 7.435 17.929 1.00 92.75 481 ASP A C 1
ATOM 3824 O O . ASP A 1 481 ? 17.141 6.905 18.247 1.00 92.75 481 ASP A O 1
ATOM 3828 N N . ASN A 1 482 ? 16.024 8.423 17.027 1.00 91.56 482 ASN A N 1
ATOM 3829 C CA . ASN A 1 482 ? 17.204 8.928 16.318 1.00 91.56 482 ASN A CA 1
ATOM 3830 C C . ASN A 1 482 ? 18.142 9.750 17.212 1.00 91.56 482 ASN A C 1
ATOM 3832 O O . ASN A 1 482 ? 19.356 9.584 17.091 1.00 91.56 482 ASN A O 1
ATOM 3836 N N . ILE A 1 483 ? 17.604 10.567 18.122 1.00 92.44 483 ILE A N 1
ATOM 3837 C CA . ILE A 1 483 ? 18.387 11.330 19.110 1.00 92.44 483 ILE A CA 1
ATOM 3838 C C . ILE A 1 483 ? 19.148 10.367 20.031 1.00 92.44 483 ILE A C 1
ATOM 3840 O O . ILE A 1 483 ? 20.363 10.470 20.188 1.00 92.44 483 ILE A O 1
ATOM 3844 N N . ALA A 1 484 ? 18.461 9.361 20.580 1.00 92.31 484 ALA A N 1
ATOM 3845 C CA . ALA A 1 484 ? 19.078 8.354 21.436 1.00 92.31 484 ALA A CA 1
ATOM 3846 C C . ALA A 1 484 ? 20.152 7.544 20.692 1.00 92.31 484 ALA A C 1
ATOM 3848 O O . ALA A 1 484 ? 21.198 7.229 21.260 1.00 92.31 484 ALA A O 1
ATOM 3849 N N . ARG A 1 485 ? 19.924 7.222 19.410 1.00 91.50 485 ARG A N 1
ATOM 3850 C CA . ARG A 1 485 ? 20.924 6.552 18.564 1.00 91.50 485 ARG A CA 1
ATOM 3851 C C . ARG A 1 485 ? 22.160 7.412 18.359 1.00 91.50 485 ARG A C 1
ATOM 3853 O O . ARG A 1 485 ? 23.262 6.918 18.570 1.00 91.50 485 ARG A O 1
ATOM 3860 N N . GLU A 1 486 ? 21.980 8.677 18.004 1.00 91.88 486 GLU A N 1
ATOM 3861 C CA . GLU A 1 486 ? 23.075 9.626 17.805 1.00 91.88 486 GLU A CA 1
ATOM 3862 C C . GLU A 1 486 ? 23.923 9.788 19.073 1.00 91.88 486 GLU A C 1
ATOM 3864 O O . GLU A 1 486 ? 25.143 9.629 19.016 1.00 91.88 486 GLU A O 1
ATOM 3869 N N . ASN A 1 487 ? 23.279 9.957 20.233 1.00 90.56 487 ASN A N 1
ATOM 3870 C CA . ASN A 1 487 ? 23.951 10.070 21.532 1.00 90.56 487 ASN A CA 1
ATOM 3871 C C . ASN A 1 487 ? 24.778 8.826 21.906 1.00 90.56 487 ASN A C 1
ATOM 3873 O O . ASN A 1 487 ? 25.772 8.930 22.622 1.00 90.56 487 ASN A O 1
ATOM 3877 N N . LEU A 1 488 ? 24.389 7.647 21.416 1.00 89.62 488 LEU A N 1
ATOM 3878 C CA . LEU A 1 488 ? 25.099 6.386 21.640 1.00 89.62 488 LEU A CA 1
ATOM 3879 C C . LEU A 1 488 ? 26.098 6.033 20.524 1.00 89.62 488 LEU A C 1
ATOM 3881 O O . LEU A 1 488 ? 26.690 4.953 20.563 1.00 89.62 488 LEU A O 1
ATOM 3885 N N . GLY A 1 489 ? 26.264 6.887 19.507 1.00 88.00 489 GLY A N 1
ATOM 3886 C CA . GLY A 1 489 ? 27.059 6.567 18.316 1.00 88.00 489 GLY A CA 1
ATOM 3887 C C . GLY A 1 489 ? 26.486 5.401 17.500 1.00 88.00 489 GLY A C 1
ATOM 3888 O O . GLY A 1 489 ? 27.205 4.749 16.742 1.00 88.00 489 GLY A O 1
ATOM 3889 N N . LEU A 1 490 ? 25.195 5.107 17.673 1.00 85.75 490 LEU A N 1
ATOM 3890 C CA . LEU A 1 490 ? 24.463 4.125 16.887 1.00 85.75 490 LEU A CA 1
ATOM 3891 C C . LEU A 1 490 ? 23.977 4.761 15.586 1.00 85.75 490 LEU A C 1
ATOM 3893 O O . LEU A 1 490 ? 23.691 5.954 15.495 1.00 85.75 490 LEU A O 1
ATOM 3897 N N . ARG A 1 491 ? 23.813 3.931 14.560 1.00 81.19 491 ARG A N 1
ATOM 3898 C CA . ARG A 1 491 ? 23.264 4.374 13.280 1.00 81.19 491 ARG A CA 1
ATOM 3899 C C . ARG A 1 491 ? 21.793 4.787 13.427 1.00 81.19 491 ARG A C 1
ATOM 3901 O O . ARG A 1 491 ? 20.991 4.031 13.980 1.00 81.19 491 ARG A O 1
ATOM 3908 N N . GLN A 1 492 ? 21.458 5.960 12.888 1.00 82.56 492 GLN A N 1
ATOM 3909 C CA . GLN A 1 492 ? 20.095 6.504 12.811 1.00 82.56 492 GLN A CA 1
ATOM 3910 C C . GLN A 1 492 ? 19.198 5.696 11.856 1.00 82.56 492 GLN A C 1
ATOM 3912 O O . GLN A 1 492 ? 19.692 5.111 10.890 1.00 82.56 492 GLN A O 1
ATOM 3917 N N . LYS A 1 493 ? 17.880 5.721 12.092 1.00 76.38 493 LYS A N 1
ATOM 3918 C CA . LYS A 1 493 ? 16.831 5.157 11.225 1.00 76.38 493 LYS A CA 1
ATOM 3919 C C . LYS A 1 493 ? 16.382 6.163 10.148 1.00 76.38 493 LYS A C 1
ATOM 3921 O O . LYS A 1 493 ? 15.980 7.270 10.501 1.00 76.38 493 LYS A O 1
ATOM 3926 N N . LYS A 1 494 ? 16.466 5.772 8.867 1.00 72.50 494 LYS A N 1
ATOM 3927 C CA . LYS A 1 494 ? 16.238 6.534 7.614 1.00 72.50 494 LYS A CA 1
ATOM 3928 C C . LYS A 1 494 ? 15.768 5.577 6.495 1.00 72.50 494 LYS A C 1
ATOM 3930 O O . LYS A 1 494 ? 15.388 4.449 6.783 1.00 72.50 494 LYS A O 1
ATOM 3935 N N . ASP A 1 495 ? 15.819 5.959 5.223 1.00 63.06 495 ASP A N 1
ATOM 3936 C CA . ASP A 1 495 ? 15.268 5.133 4.132 1.00 63.06 495 ASP A CA 1
ATOM 3937 C C . ASP A 1 495 ? 16.105 3.894 3.715 1.00 63.06 495 ASP A C 1
ATOM 3939 O O . ASP A 1 495 ? 15.537 2.940 3.180 1.00 63.06 495 ASP A O 1
ATOM 3943 N N . ALA A 1 496 ? 17.426 3.851 3.957 1.00 65.75 496 ALA A N 1
ATOM 3944 C CA . ALA A 1 496 ? 18.314 2.789 3.444 1.00 65.75 496 ALA A CA 1
ATOM 3945 C C . ALA A 1 496 ? 19.137 2.060 4.530 1.00 65.75 496 ALA A C 1
ATOM 3947 O O . ALA A 1 496 ? 19.942 2.674 5.243 1.00 65.75 496 ALA A O 1
ATOM 3948 N N . PHE A 1 497 ? 18.999 0.725 4.591 1.00 74.56 497 PHE A N 1
ATOM 3949 C CA . PHE A 1 497 ? 19.689 -0.165 5.539 1.00 74.56 497 PHE A CA 1
ATOM 3950 C C . PHE A 1 497 ? 20.146 -1.479 4.909 1.00 74.56 497 PHE A C 1
ATOM 3952 O O . PHE A 1 497 ? 19.390 -2.095 4.157 1.00 74.56 497 PHE A O 1
ATOM 3959 N N . ALA A 1 498 ? 21.329 -1.954 5.312 1.00 77.81 498 ALA A N 1
ATOM 3960 C CA . ALA A 1 498 ? 21.659 -3.369 5.199 1.00 77.81 498 ALA A CA 1
ATOM 3961 C C . ALA A 1 498 ? 20.663 -4.210 6.007 1.00 77.81 498 ALA A C 1
ATOM 3963 O O . ALA A 1 498 ? 20.093 -3.743 7.001 1.00 77.81 498 ALA A O 1
ATOM 3964 N N . GLN A 1 499 ? 20.416 -5.441 5.560 1.00 84.38 499 GLN A N 1
ATOM 3965 C CA . GLN A 1 499 ? 19.484 -6.315 6.262 1.00 84.38 499 GLN A CA 1
ATOM 3966 C C . GLN A 1 499 ? 20.010 -6.695 7.658 1.00 84.38 499 GLN A C 1
ATOM 3968 O O . GLN A 1 499 ? 21.199 -6.974 7.803 1.00 84.38 499 GLN A O 1
ATOM 3973 N N . PRO A 1 500 ? 19.147 -6.782 8.688 1.00 83.62 500 PRO A N 1
ATOM 3974 C CA . PRO A 1 500 ? 19.543 -7.212 10.031 1.00 83.62 500 PRO A CA 1
ATOM 3975 C C . PRO A 1 500 ? 20.401 -8.484 10.078 1.00 83.62 500 PRO A C 1
ATOM 3977 O O . PRO A 1 500 ? 21.360 -8.531 10.854 1.00 83.62 500 PRO A O 1
ATOM 3980 N N . TRP A 1 501 ? 20.131 -9.471 9.211 1.00 84.62 501 TRP A N 1
ATOM 3981 C CA . TRP A 1 501 ? 20.887 -10.731 9.162 1.00 84.62 501 TRP A CA 1
ATOM 3982 C C . TRP A 1 501 ? 22.366 -10.563 8.769 1.00 84.62 501 TRP A C 1
ATOM 3984 O O . TRP A 1 501 ? 23.167 -11.460 9.023 1.00 84.62 501 TRP A O 1
ATOM 3994 N N . THR A 1 502 ? 22.764 -9.421 8.196 1.00 81.69 502 THR A N 1
ATOM 3995 C CA . THR A 1 502 ? 24.159 -9.136 7.814 1.00 81.69 502 THR A CA 1
ATOM 3996 C C . THR A 1 502 ? 24.968 -8.507 8.950 1.00 81.69 502 THR A C 1
ATOM 3998 O O . THR A 1 502 ? 26.169 -8.286 8.799 1.00 81.69 502 THR A O 1
ATOM 4001 N N . THR A 1 503 ? 24.328 -8.168 10.073 1.00 73.69 503 THR A N 1
ATOM 4002 C CA . THR A 1 503 ? 24.945 -7.433 11.186 1.00 73.69 503 THR A CA 1
ATOM 4003 C C . THR A 1 503 ? 25.036 -8.285 12.447 1.00 73.69 503 THR A C 1
ATOM 4005 O O . THR A 1 503 ? 24.185 -9.132 12.717 1.00 73.69 503 THR A O 1
ATOM 4008 N N . SER A 1 504 ? 26.082 -8.075 13.249 1.00 68.50 504 SER A N 1
ATOM 4009 C CA . SER A 1 504 ? 26.217 -8.761 14.533 1.00 68.50 504 SER A CA 1
ATOM 4010 C C . SER A 1 504 ? 25.193 -8.229 15.541 1.00 68.50 504 SER A C 1
ATOM 4012 O O . SER A 1 504 ? 25.050 -7.024 15.746 1.00 68.50 504 SER A O 1
ATOM 4014 N N . LYS A 1 505 ? 24.478 -9.144 16.203 1.00 71.06 505 LYS A N 1
ATOM 4015 C CA . LYS A 1 505 ? 23.478 -8.806 17.223 1.00 71.06 505 LYS A CA 1
ATOM 4016 C C . LYS A 1 505 ? 24.170 -8.550 18.560 1.00 71.06 505 LYS A C 1
ATOM 4018 O O . LYS A 1 505 ? 24.471 -9.487 19.297 1.00 71.06 505 LYS A O 1
ATOM 4023 N N . THR A 1 506 ? 24.444 -7.291 18.878 1.00 71.06 506 THR A N 1
ATOM 4024 C CA . THR A 1 506 ? 24.882 -6.886 20.220 1.00 71.06 506 THR A CA 1
ATOM 4025 C C . THR A 1 506 ? 23.678 -6.723 21.141 1.00 71.06 506 THR A C 1
ATOM 4027 O O . THR A 1 506 ? 22.692 -6.076 20.785 1.00 71.06 506 THR A O 1
ATOM 4030 N N . ALA A 1 507 ? 23.759 -7.306 22.339 1.00 78.25 507 ALA A N 1
ATOM 4031 C CA . ALA A 1 507 ? 22.737 -7.114 23.359 1.00 78.25 507 ALA A CA 1
ATOM 4032 C C . ALA A 1 507 ? 22.678 -5.631 23.775 1.00 78.25 507 ALA A C 1
ATOM 4034 O O . ALA A 1 507 ? 23.731 -4.997 23.902 1.00 78.25 507 ALA A O 1
ATOM 4035 N N . PRO A 1 508 ? 21.477 -5.067 23.986 1.00 83.00 508 PRO A N 1
ATOM 4036 C CA . PRO A 1 508 ? 21.344 -3.695 24.448 1.00 83.00 508 PRO A CA 1
ATOM 4037 C C . PRO A 1 508 ? 21.899 -3.564 25.872 1.00 83.00 508 PRO A C 1
ATOM 4039 O O . PRO A 1 508 ? 21.560 -4.349 26.754 1.00 83.00 508 PRO A O 1
ATOM 4042 N N . THR A 1 509 ? 22.758 -2.569 26.088 1.00 85.56 509 THR A N 1
ATOM 4043 C CA . THR A 1 509 ? 23.357 -2.264 27.401 1.00 85.56 509 THR A CA 1
ATOM 4044 C C . THR A 1 509 ? 22.829 -0.974 28.016 1.00 85.56 509 THR A C 1
ATOM 4046 O O . THR A 1 509 ? 23.091 -0.717 29.185 1.00 85.56 509 THR A O 1
ATOM 4049 N N . ASN A 1 510 ? 22.136 -0.148 27.229 1.00 91.94 510 ASN A N 1
ATOM 4050 C CA . ASN A 1 510 ? 21.566 1.116 27.681 1.00 91.94 510 ASN A CA 1
ATOM 4051 C C . ASN A 1 510 ? 20.074 0.937 27.960 1.00 91.94 510 ASN A C 1
ATOM 4053 O O . ASN A 1 510 ? 19.439 0.040 27.404 1.00 91.94 510 ASN A O 1
ATOM 4057 N N . THR A 1 511 ? 19.510 1.823 28.769 1.00 94.69 511 THR A N 1
ATOM 4058 C CA . THR A 1 511 ? 18.066 1.902 29.020 1.00 94.69 511 THR A CA 1
ATOM 4059 C C . THR A 1 511 ? 17.549 3.217 28.470 1.00 94.69 511 THR A C 1
ATOM 4061 O O . THR A 1 511 ? 18.224 4.239 28.567 1.00 94.69 511 THR A O 1
ATOM 4064 N N . ILE A 1 512 ? 16.342 3.216 27.920 1.00 95.69 512 ILE A N 1
ATOM 4065 C CA . ILE A 1 512 ? 15.624 4.444 27.600 1.00 95.69 512 ILE A CA 1
ATOM 4066 C C . ILE A 1 512 ? 14.299 4.467 28.347 1.00 95.69 512 ILE A C 1
ATOM 4068 O O . ILE A 1 512 ? 13.590 3.462 28.406 1.00 95.69 512 ILE A O 1
ATOM 4072 N N . SER A 1 513 ? 13.990 5.623 28.923 1.00 96.81 513 SER A N 1
ATOM 4073 C CA . SER A 1 513 ? 12.728 5.888 29.601 1.00 96.81 513 SER A CA 1
ATOM 4074 C C . SER A 1 513 ? 11.976 6.989 28.863 1.00 96.81 513 SER A C 1
ATOM 4076 O O . SER A 1 513 ? 12.542 8.040 28.564 1.00 96.81 513 SER A O 1
ATOM 4078 N N . LEU A 1 514 ? 10.701 6.747 28.580 1.00 97.56 514 LEU A N 1
ATOM 4079 C CA . LEU A 1 514 ? 9.773 7.658 27.921 1.00 97.56 514 LEU A CA 1
ATOM 4080 C C . LEU A 1 514 ? 8.688 8.057 28.915 1.00 97.56 514 LEU A C 1
ATOM 4082 O O . LEU A 1 514 ? 8.114 7.199 29.580 1.00 97.56 514 LEU A O 1
ATOM 4086 N N . ARG A 1 515 ? 8.400 9.352 29.011 1.00 97.62 515 ARG A N 1
ATOM 4087 C CA . ARG A 1 515 ? 7.406 9.918 29.922 1.00 97.62 515 ARG A CA 1
ATOM 4088 C C . ARG A 1 515 ? 6.357 10.691 29.152 1.00 97.62 515 ARG A C 1
ATOM 4090 O O . ARG A 1 515 ? 6.619 11.780 28.633 1.00 97.62 515 ARG A O 1
ATOM 4097 N N . PHE A 1 516 ? 5.160 10.131 29.155 1.00 97.19 516 PHE A N 1
ATOM 4098 C CA . PHE A 1 516 ? 3.963 10.682 28.548 1.00 97.19 516 PHE A CA 1
ATOM 4099 C C . PHE A 1 516 ? 3.129 11.388 29.604 1.00 97.19 516 PHE A C 1
ATOM 4101 O O . PHE A 1 516 ? 2.951 10.883 30.712 1.00 97.19 516 PHE A O 1
ATOM 4108 N N . ARG A 1 517 ? 2.589 12.552 29.248 1.00 96.00 517 ARG A N 1
ATOM 4109 C CA . ARG A 1 517 ? 1.653 13.295 30.093 1.00 96.00 517 ARG A CA 1
ATOM 4110 C C . ARG A 1 517 ? 0.348 13.482 29.355 1.00 96.00 517 ARG A C 1
ATOM 4112 O O . ARG A 1 517 ? 0.354 13.919 28.207 1.00 96.00 517 ARG A O 1
ATOM 4119 N N . PHE A 1 518 ? -0.752 13.187 30.029 1.00 96.38 518 PHE A N 1
ATOM 4120 C CA . PHE A 1 518 ? -2.091 13.361 29.483 1.00 96.38 518 PHE A CA 1
ATOM 4121 C C . PHE A 1 518 ? -3.062 13.804 30.574 1.00 96.38 518 PHE A C 1
ATOM 4123 O O . PHE A 1 518 ? -2.790 13.665 31.767 1.00 96.38 518 PHE A O 1
ATOM 4130 N N . THR A 1 519 ? -4.197 14.352 30.153 1.00 97.75 519 THR A N 1
ATOM 4131 C CA . THR A 1 519 ? -5.226 14.872 31.056 1.00 97.75 519 THR A CA 1
ATOM 4132 C C . THR A 1 519 ? -6.550 14.185 30.768 1.00 97.75 519 THR A C 1
ATOM 4134 O O . THR A 1 519 ? -6.902 13.980 29.605 1.00 97.75 519 THR A O 1
ATOM 4137 N N . SER A 1 520 ? -7.304 13.881 31.820 1.00 98.06 520 SER A N 1
ATOM 4138 C CA . SER A 1 520 ? -8.683 13.410 31.741 1.00 98.06 520 SER A CA 1
ATOM 4139 C C . SER A 1 520 ? -9.622 14.331 32.511 1.00 98.06 520 SER A C 1
ATOM 4141 O O . SER A 1 520 ? -9.326 14.758 33.623 1.00 98.06 520 SER A O 1
ATOM 4143 N N . THR A 1 521 ? -10.783 14.624 31.931 1.00 98.38 521 THR A N 1
ATOM 4144 C CA . THR A 1 521 ? -11.874 15.351 32.608 1.00 98.38 521 THR A CA 1
ATOM 4145 C C . THR A 1 521 ? -12.872 14.421 33.302 1.00 98.38 521 THR A C 1
ATOM 4147 O O . THR A 1 521 ? -13.791 14.896 33.967 1.00 98.38 521 THR A O 1
ATOM 4150 N N . ILE A 1 522 ? -12.697 13.106 33.147 1.00 98.25 522 ILE A N 1
ATOM 4151 C CA . ILE A 1 522 ? -13.571 12.061 33.683 1.00 98.25 522 ILE A CA 1
ATOM 4152 C C . ILE A 1 522 ? -12.759 10.959 34.358 1.00 98.25 522 ILE A C 1
ATOM 4154 O O . ILE A 1 522 ? -11.589 10.753 34.036 1.00 98.25 522 ILE A O 1
ATOM 4158 N N . ASP A 1 523 ? -13.408 10.207 35.239 1.00 97.62 523 ASP A N 1
ATOM 4159 C CA . ASP 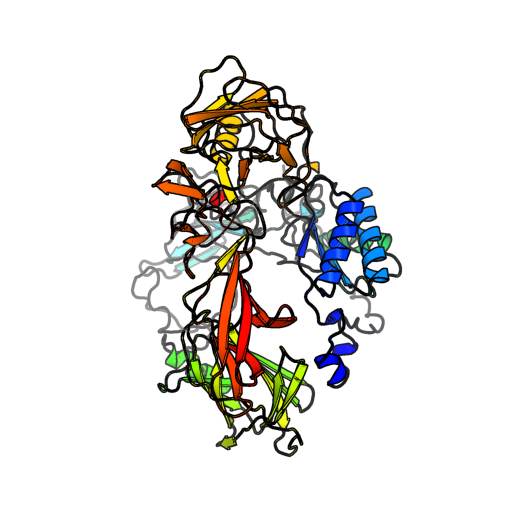A 1 523 ? -12.863 8.942 35.718 1.00 97.62 523 ASP A CA 1
ATOM 4160 C C . ASP A 1 523 ? -12.995 7.887 34.611 1.00 97.62 523 ASP A C 1
ATOM 4162 O O . ASP A 1 523 ? -14.078 7.679 34.059 1.00 97.62 523 ASP A O 1
ATOM 4166 N N . ILE A 1 524 ? -11.900 7.201 34.300 1.00 96.38 524 ILE A N 1
ATOM 4167 C CA . ILE A 1 524 ? -11.833 6.166 33.272 1.00 96.38 524 ILE A CA 1
ATOM 4168 C C . ILE A 1 524 ? -11.701 4.807 33.952 1.00 96.38 524 ILE A C 1
ATOM 4170 O O . ILE A 1 524 ? -10.825 4.584 34.791 1.00 96.38 524 ILE A O 1
ATOM 4174 N N . GLN A 1 525 ? -12.570 3.879 33.562 1.00 95.06 525 GLN A N 1
ATOM 4175 C CA . GLN A 1 525 ? -12.577 2.497 34.031 1.00 95.06 525 GLN A CA 1
ATOM 4176 C C . GLN A 1 525 ? -12.343 1.564 32.841 1.00 95.06 525 GLN A C 1
ATOM 4178 O O . GLN A 1 525 ? -12.895 1.787 31.766 1.00 95.06 525 GLN A O 1
ATOM 4183 N N . GLY A 1 526 ? -11.540 0.514 33.028 1.00 93.38 526 GLY A N 1
ATOM 4184 C CA . GLY A 1 526 ? -11.315 -0.503 31.992 1.00 93.38 526 GLY A CA 1
ATOM 4185 C C . GLY A 1 526 ? -10.496 -0.036 30.781 1.00 93.38 526 GLY A C 1
ATOM 4186 O O . GLY A 1 526 ? -10.577 -0.656 29.721 1.00 93.38 526 GLY A O 1
ATOM 4187 N N . ALA A 1 527 ? -9.715 1.041 30.920 1.00 96.75 527 ALA A N 1
ATOM 4188 C CA . ALA A 1 527 ? -8.787 1.469 29.878 1.00 96.75 527 ALA A CA 1
ATOM 4189 C C . ALA A 1 527 ? -7.692 0.421 29.643 1.00 96.75 527 ALA A C 1
ATOM 4191 O O . ALA A 1 527 ? -7.299 -0.304 30.559 1.00 96.75 527 ALA A O 1
ATOM 4192 N N . HIS A 1 528 ? -7.174 0.371 28.421 1.00 97.62 528 HIS A N 1
ATOM 4193 C CA . HIS A 1 528 ? -6.042 -0.475 28.061 1.00 97.62 528 HIS A CA 1
ATOM 4194 C C . HIS A 1 528 ? -4.915 0.369 27.476 1.00 97.62 528 HIS A C 1
ATOM 4196 O O . HIS A 1 528 ? -5.163 1.291 26.708 1.00 97.62 528 HIS A O 1
ATOM 4202 N N . LEU A 1 529 ? -3.676 0.033 27.810 1.00 97.81 529 LEU A N 1
ATOM 4203 C CA . LEU A 1 529 ? -2.491 0.521 27.123 1.00 97.81 529 LEU A CA 1
ATOM 4204 C C . LEU A 1 529 ? -2.169 -0.434 25.974 1.00 97.81 529 LEU A C 1
ATOM 4206 O O . LEU A 1 529 ? -1.996 -1.625 26.213 1.00 97.81 529 LEU A O 1
ATOM 4210 N N . ALA A 1 530 ? -2.070 0.071 24.751 1.00 97.56 530 ALA A N 1
ATOM 4211 C CA . ALA A 1 530 ? -1.641 -0.693 23.589 1.00 97.56 530 ALA A CA 1
ATOM 4212 C C . ALA A 1 530 ? -0.243 -0.237 23.152 1.00 97.56 530 ALA A C 1
ATOM 4214 O O . ALA A 1 530 ? -0.019 0.955 22.927 1.00 97.56 530 ALA A O 1
ATOM 4215 N N . LEU A 1 531 ? 0.702 -1.178 23.082 1.00 95.69 531 LEU A N 1
ATOM 4216 C CA . LEU A 1 531 ? 2.104 -0.907 22.756 1.00 95.69 531 LEU A CA 1
ATOM 4217 C C . LEU A 1 531 ? 2.821 -2.139 22.199 1.00 95.69 531 LEU A C 1
ATOM 4219 O O . LEU A 1 531 ? 2.488 -3.280 22.534 1.00 95.69 531 LEU A O 1
ATOM 4223 N N . GLU A 1 532 ? 3.855 -1.891 21.398 1.00 93.75 532 GLU A N 1
ATOM 4224 C CA . GLU A 1 532 ? 4.817 -2.925 21.025 1.00 93.75 532 GLU A CA 1
ATOM 4225 C C . GLU A 1 532 ? 5.755 -3.283 22.182 1.00 93.75 532 GLU A C 1
ATOM 4227 O O . GLU A 1 532 ? 5.957 -2.503 23.112 1.00 93.75 532 GLU A O 1
ATOM 4232 N N . ASN A 1 533 ? 6.361 -4.473 22.118 1.00 88.56 533 ASN A N 1
ATOM 4233 C CA . ASN A 1 533 ? 7.410 -4.905 23.051 1.00 88.56 533 ASN A CA 1
ATOM 4234 C C . ASN A 1 533 ? 6.994 -4.867 24.537 1.00 88.56 533 ASN A C 1
ATOM 4236 O O . ASN A 1 533 ? 7.834 -4.730 25.431 1.00 88.56 533 ASN A O 1
ATOM 4240 N N . ALA A 1 534 ? 5.701 -5.046 24.813 1.00 90.12 534 ALA A N 1
ATOM 4241 C CA . ALA A 1 534 ? 5.127 -5.067 26.157 1.00 90.12 534 ALA A CA 1
ATOM 4242 C C . ALA A 1 534 ? 5.867 -6.008 27.129 1.00 90.12 534 ALA A C 1
ATOM 4244 O O . ALA A 1 534 ? 6.099 -5.652 28.279 1.00 90.12 534 ALA A O 1
ATOM 4245 N N . ALA A 1 535 ? 6.298 -7.183 26.655 1.00 86.81 535 ALA A N 1
ATOM 4246 C CA . ALA A 1 535 ? 6.988 -8.190 27.466 1.00 86.81 535 ALA A CA 1
ATOM 4247 C C . ALA A 1 535 ? 8.354 -7.737 28.019 1.00 86.81 535 ALA A C 1
ATOM 4249 O O . ALA A 1 535 ? 8.825 -8.292 29.009 1.00 86.81 535 ALA A O 1
ATOM 4250 N N . ILE A 1 536 ? 8.996 -6.755 27.380 1.00 87.31 536 ILE A N 1
ATOM 4251 C CA . ILE A 1 536 ? 10.315 -6.230 27.772 1.00 87.31 536 ILE A CA 1
ATOM 4252 C C . ILE A 1 536 ? 10.250 -4.776 28.258 1.00 87.31 536 ILE A C 1
ATOM 4254 O O . ILE A 1 536 ? 11.291 -4.152 28.460 1.00 87.31 536 ILE A O 1
ATOM 4258 N N . THR A 1 537 ? 9.042 -4.237 28.439 1.00 93.50 537 THR A N 1
ATOM 4259 C CA . THR A 1 537 ? 8.813 -2.843 28.824 1.00 93.50 537 THR A CA 1
ATOM 4260 C C . THR A 1 537 ? 8.306 -2.784 30.259 1.00 93.50 537 THR A C 1
ATOM 4262 O O . THR A 1 537 ? 7.308 -3.408 30.612 1.00 93.50 537 THR A O 1
ATOM 4265 N N . THR A 1 538 ? 8.987 -2.010 31.098 1.00 95.62 538 THR A N 1
ATOM 4266 C CA . THR A 1 538 ? 8.500 -1.651 32.434 1.00 95.62 538 THR A CA 1
ATOM 4267 C C . THR A 1 538 ? 7.529 -0.490 32.304 1.00 95.62 538 THR A C 1
ATOM 4269 O O . THR A 1 538 ? 7.827 0.486 31.619 1.00 95.62 538 THR A O 1
ATOM 4272 N N . ILE A 1 539 ? 6.376 -0.598 32.960 1.00 97.19 539 ILE A N 1
ATOM 4273 C CA . ILE A 1 539 ? 5.275 0.355 32.830 1.00 97.19 539 ILE A CA 1
ATOM 4274 C C . ILE A 1 539 ? 4.937 0.888 34.218 1.00 97.19 539 ILE A C 1
ATOM 4276 O O . ILE A 1 539 ? 4.729 0.109 35.150 1.00 97.19 539 ILE A O 1
ATOM 4280 N N . ALA A 1 540 ? 4.853 2.208 34.354 1.00 97.44 540 ALA A N 1
ATOM 4281 C CA . ALA A 1 540 ? 4.363 2.860 35.560 1.00 97.44 540 ALA A CA 1
ATOM 4282 C C . ALA A 1 540 ? 3.358 3.962 35.212 1.00 97.44 540 ALA A C 1
ATOM 4284 O O . ALA A 1 540 ? 3.604 4.761 34.312 1.00 97.44 540 ALA A O 1
ATOM 4285 N N . LEU A 1 541 ? 2.247 4.014 35.944 1.00 97.56 541 LEU A N 1
ATOM 4286 C CA . LEU A 1 541 ? 1.230 5.058 35.848 1.00 97.56 541 LEU A CA 1
ATOM 4287 C C . LEU A 1 541 ? 1.168 5.802 37.182 1.00 97.56 541 LEU A C 1
ATOM 4289 O O . LEU A 1 541 ? 0.972 5.182 38.225 1.00 97.56 541 LEU A O 1
ATOM 4293 N N . ASP A 1 542 ? 1.377 7.116 37.152 1.00 96.75 542 ASP A N 1
ATOM 4294 C CA . ASP A 1 542 ? 1.421 7.990 38.333 1.00 96.75 542 ASP A CA 1
ATOM 4295 C C . ASP A 1 542 ? 2.377 7.474 39.428 1.00 96.75 542 ASP A C 1
ATOM 4297 O O . ASP A 1 542 ? 2.118 7.557 40.629 1.00 96.75 542 ASP A O 1
ATOM 4301 N N . GLY A 1 543 ? 3.502 6.894 38.995 1.00 93.56 543 GLY A N 1
ATOM 4302 C CA . GLY A 1 543 ? 4.524 6.295 39.857 1.00 93.56 543 GLY A CA 1
ATOM 4303 C C . GLY A 1 543 ? 4.201 4.885 40.371 1.00 93.56 543 GLY A C 1
ATOM 4304 O O . GLY A 1 543 ? 5.079 4.246 40.951 1.00 93.56 543 GLY A O 1
ATOM 4305 N N . ALA A 1 544 ? 2.992 4.366 40.144 1.00 95.25 544 ALA A N 1
ATOM 4306 C CA . ALA A 1 544 ? 2.624 3.000 40.500 1.00 95.25 544 ALA A CA 1
ATOM 4307 C C . ALA A 1 544 ? 2.959 2.021 39.355 1.00 95.25 544 ALA A C 1
ATOM 4309 O O . ALA A 1 544 ? 2.596 2.282 38.206 1.00 95.25 544 ALA A O 1
ATOM 4310 N N . PRO A 1 545 ? 3.622 0.882 39.630 1.00 95.50 545 PRO A N 1
ATOM 4311 C CA . PRO A 1 545 ? 3.931 -0.102 38.599 1.00 95.50 545 PRO A CA 1
ATOM 4312 C C . PRO A 1 545 ? 2.653 -0.752 38.053 1.00 95.50 545 PRO A C 1
ATOM 4314 O O . PRO A 1 545 ? 1.775 -1.163 38.815 1.00 95.50 545 PRO A O 1
ATOM 4317 N N . VAL A 1 546 ? 2.577 -0.892 36.731 1.00 94.38 546 VAL A N 1
ATOM 4318 C CA . VAL A 1 546 ? 1.511 -1.614 36.030 1.00 94.38 546 VAL A CA 1
ATOM 4319 C C . VAL A 1 546 ? 2.042 -2.984 35.624 1.00 94.38 546 VAL A C 1
ATOM 4321 O O . VAL A 1 546 ? 3.106 -3.105 35.017 1.00 94.38 546 VAL A O 1
ATOM 4324 N N . VAL A 1 547 ? 1.301 -4.039 35.962 1.00 88.44 547 VAL A N 1
ATOM 4325 C CA . VAL A 1 547 ? 1.677 -5.408 35.593 1.00 88.44 547 VAL A CA 1
ATOM 4326 C C . VAL A 1 547 ? 1.482 -5.588 34.090 1.00 88.44 547 VAL A C 1
ATOM 4328 O O . VAL A 1 547 ? 0.357 -5.520 33.602 1.00 88.44 547 VAL A O 1
ATOM 4331 N N . ALA A 1 548 ? 2.565 -5.883 33.370 1.00 79.12 548 ALA A N 1
ATOM 4332 C CA . ALA A 1 548 ? 2.568 -6.112 31.924 1.00 79.12 548 ALA A CA 1
ATOM 4333 C C . ALA A 1 548 ? 1.992 -7.487 31.523 1.00 79.12 548 ALA A C 1
ATOM 4335 O O . ALA A 1 548 ? 2.598 -8.250 30.773 1.00 79.12 548 ALA A O 1
ATOM 4336 N N . SER A 1 549 ? 0.816 -7.831 32.050 1.00 80.62 549 SER A N 1
ATOM 4337 C CA . SER A 1 549 ? 0.068 -9.017 31.637 1.00 80.62 549 SER A CA 1
ATOM 4338 C C . SER A 1 549 ? -0.772 -8.679 30.410 1.00 80.62 549 SER A C 1
ATOM 4340 O O . SER A 1 549 ? -1.834 -8.073 30.545 1.00 80.62 549 SER A O 1
ATOM 4342 N N . SER A 1 550 ? -0.306 -9.081 29.224 1.00 81.00 550 SER A N 1
ATOM 4343 C CA . SER A 1 550 ? -1.066 -8.903 27.980 1.00 81.00 550 SER A CA 1
ATOM 4344 C C . SER A 1 550 ? -2.453 -9.552 28.089 1.00 81.00 550 SER A C 1
ATOM 4346 O O . SER A 1 550 ? -2.576 -10.704 28.511 1.00 81.00 550 SER A O 1
ATOM 4348 N N . SER A 1 551 ? -3.496 -8.804 27.726 1.00 84.81 551 SER A N 1
ATOM 4349 C CA . SER A 1 551 ? -4.889 -9.261 27.638 1.00 84.81 551 SER A CA 1
ATOM 4350 C C . SER A 1 551 ? -5.333 -9.566 26.203 1.00 84.81 551 SER A C 1
ATOM 4352 O O . SER A 1 551 ? -6.499 -9.890 25.982 1.00 84.81 551 SER A O 1
ATOM 4354 N N . GLY A 1 552 ? -4.418 -9.472 25.236 1.00 93.12 552 GLY A N 1
ATOM 4355 C CA . GLY A 1 552 ? -4.699 -9.613 23.813 1.00 93.12 552 GLY A CA 1
ATOM 4356 C C . GLY A 1 552 ? -3.865 -8.647 22.979 1.00 93.12 552 GLY A C 1
ATOM 4357 O O . GLY A 1 552 ? -2.777 -8.226 23.377 1.00 93.12 552 GLY A O 1
ATOM 4358 N N . TYR A 1 553 ? -4.390 -8.297 21.813 1.00 94.81 553 TYR A N 1
ATOM 4359 C CA . TYR A 1 553 ? -3.802 -7.322 20.907 1.00 94.81 553 TYR A CA 1
ATOM 4360 C C . TYR A 1 553 ? -4.894 -6.419 20.335 1.00 94.81 553 TYR A C 1
ATOM 4362 O O . TYR A 1 553 ? -6.073 -6.774 20.364 1.00 94.81 553 TYR A O 1
ATOM 4370 N N . TRP A 1 554 ? -4.510 -5.243 19.836 1.00 93.75 554 TRP A N 1
ATOM 4371 C CA . TRP A 1 554 ? -5.474 -4.282 19.299 1.00 93.75 554 TRP A CA 1
ATOM 4372 C C . TRP A 1 554 ? -5.696 -4.431 17.789 1.00 93.75 554 TRP A C 1
ATOM 4374 O O . TRP A 1 554 ? -6.742 -4.919 17.372 1.00 93.75 554 TRP A O 1
ATOM 4384 N N . VAL A 1 555 ? -4.728 -4.018 16.966 1.00 92.31 555 VAL A N 1
ATOM 4385 C CA . VAL A 1 555 ? -4.825 -4.089 15.491 1.00 92.31 555 VAL A CA 1
ATOM 4386 C C . VAL A 1 555 ? -3.862 -5.099 14.870 1.00 92.31 555 VAL A C 1
ATOM 4388 O O . VAL A 1 555 ? -4.139 -5.625 13.798 1.00 92.31 555 VAL A O 1
ATOM 4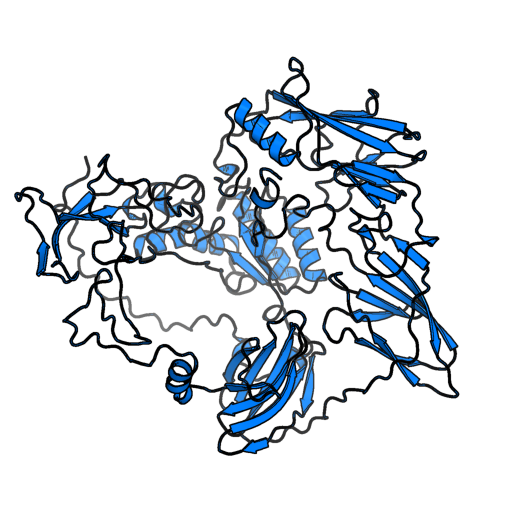391 N N . ASP A 1 556 ? -2.751 -5.373 15.550 1.00 90.44 556 ASP A N 1
ATOM 4392 C CA . ASP A 1 556 ? -1.706 -6.313 15.154 1.00 90.44 556 ASP A CA 1
ATOM 4393 C C . ASP A 1 556 ? -1.177 -6.991 16.418 1.00 90.44 556 ASP A C 1
ATOM 4395 O O . ASP A 1 556 ? -1.114 -6.356 17.470 1.00 90.44 556 ASP A O 1
ATOM 4399 N N . GLU A 1 557 ? -0.785 -8.259 16.326 1.00 89.19 557 GLU A N 1
ATOM 4400 C CA . GLU A 1 557 ? -0.281 -9.045 17.463 1.00 89.19 557 GLU A CA 1
ATOM 4401 C C . GLU A 1 557 ? 0.992 -8.468 18.087 1.00 89.19 557 GLU A C 1
ATOM 4403 O O . GLU A 1 557 ? 1.268 -8.700 19.265 1.00 89.19 557 GLU A O 1
ATOM 4408 N N . SER A 1 558 ? 1.745 -7.677 17.321 1.00 89.19 558 SER A N 1
ATOM 4409 C CA . SER A 1 558 ? 2.893 -6.931 17.829 1.00 89.19 558 SER A CA 1
ATOM 4410 C C . SER A 1 558 ? 2.470 -5.867 18.846 1.00 89.19 558 SER A C 1
ATOM 4412 O O . SER A 1 558 ? 3.267 -5.522 19.712 1.00 89.19 558 SER A O 1
ATOM 4414 N N . ILE A 1 559 ? 1.224 -5.379 18.786 1.00 94.56 559 ILE A N 1
ATOM 4415 C CA . ILE A 1 559 ? 0.669 -4.328 19.647 1.00 94.56 559 ILE A CA 1
ATOM 4416 C C . ILE A 1 559 ? -0.204 -4.977 20.724 1.00 94.56 559 ILE A C 1
ATOM 4418 O O . ILE A 1 559 ? -1.429 -5.090 20.605 1.00 94.56 559 ILE A O 1
ATOM 4422 N N . SER A 1 560 ? 0.453 -5.405 21.799 1.00 95.75 560 SER A N 1
ATOM 4423 C CA . SER A 1 560 ? -0.206 -6.016 22.954 1.00 95.75 560 SER A CA 1
ATOM 4424 C C . SER A 1 560 ? -1.052 -5.001 23.714 1.00 95.75 560 SER A C 1
ATOM 4426 O O . SER A 1 560 ? -0.637 -3.856 23.891 1.00 95.75 560 SER A O 1
ATOM 4428 N N . THR A 1 561 ? -2.202 -5.434 24.227 1.00 96.88 561 THR A N 1
ATOM 4429 C CA . THR A 1 561 ? -3.040 -4.630 25.125 1.00 96.88 561 THR A CA 1
ATOM 4430 C C . THR A 1 561 ? -2.793 -5.014 26.576 1.00 96.88 561 THR A C 1
ATOM 4432 O O . THR A 1 561 ? -2.825 -6.191 26.924 1.00 96.88 561 THR A O 1
ATOM 4435 N N . ILE A 1 562 ? -2.582 -4.030 27.444 1.00 96.69 562 ILE A N 1
ATOM 4436 C CA . ILE A 1 562 ? -2.387 -4.210 28.884 1.00 96.69 562 ILE A CA 1
ATOM 4437 C C . ILE A 1 562 ? -3.494 -3.454 29.619 1.00 96.69 562 ILE A C 1
ATOM 4439 O O . ILE A 1 562 ? -3.628 -2.248 29.410 1.00 96.69 562 ILE A O 1
ATOM 4443 N N . PRO A 1 563 ? -4.283 -4.109 30.487 1.00 96.12 563 PRO A N 1
ATOM 4444 C CA . PRO A 1 563 ? -5.273 -3.419 31.304 1.00 96.12 563 PRO A CA 1
ATOM 4445 C C . PRO A 1 563 ? -4.608 -2.379 32.213 1.00 96.12 563 PRO A C 1
ATOM 4447 O O . PRO A 1 563 ? -3.673 -2.693 32.952 1.00 96.12 563 PRO A O 1
ATOM 4450 N N . LEU A 1 564 ? -5.104 -1.145 32.180 1.00 95.88 564 LEU A N 1
ATOM 4451 C CA . LEU A 1 564 ? -4.680 -0.087 33.091 1.00 95.88 564 LEU A CA 1
ATOM 4452 C C . LEU A 1 564 ? -5.552 -0.095 34.356 1.00 95.88 564 LEU A C 1
ATOM 4454 O O . LEU A 1 564 ? -6.737 -0.445 34.293 1.00 95.88 564 LEU A O 1
ATOM 4458 N N . PRO A 1 565 ? -4.998 0.298 35.518 1.00 95.00 565 PRO A N 1
ATOM 4459 C CA . PRO A 1 565 ? -5.820 0.555 36.692 1.00 95.00 565 PRO A CA 1
ATOM 4460 C C . PRO A 1 565 ? -6.770 1.740 36.426 1.00 95.00 565 PRO A C 1
ATOM 4462 O O . PRO A 1 565 ? -6.558 2.500 35.478 1.00 95.00 565 PRO A O 1
ATOM 4465 N N . PRO A 1 566 ? -7.815 1.924 37.254 1.00 96.31 566 PRO A N 1
ATOM 4466 C CA . PRO A 1 566 ? -8.692 3.085 37.161 1.00 96.31 566 PRO A CA 1
ATOM 4467 C C . PRO A 1 566 ? -7.910 4.401 37.120 1.00 96.31 566 PRO A C 1
ATOM 4469 O O . PRO A 1 566 ? -7.024 4.611 37.948 1.00 96.31 566 PRO A O 1
ATOM 4472 N N . ILE A 1 567 ? -8.265 5.281 36.184 1.00 97.19 567 ILE A N 1
ATOM 4473 C CA . ILE A 1 567 ? -7.612 6.579 35.981 1.00 97.19 567 ILE A CA 1
ATOM 4474 C C . ILE A 1 567 ? -8.609 7.663 36.404 1.00 97.19 567 ILE A C 1
ATOM 4476 O O . ILE A 1 567 ? -9.592 7.867 35.692 1.00 97.19 567 ILE A O 1
ATOM 4480 N N . PRO A 1 568 ? -8.437 8.317 37.565 1.00 97.62 568 PRO A N 1
ATOM 4481 C CA . PRO A 1 568 ? -9.326 9.398 37.994 1.00 97.62 568 PRO A CA 1
ATOM 4482 C C . PRO A 1 568 ? -9.317 10.587 37.025 1.00 97.62 568 PRO A C 1
ATOM 4484 O O . PRO A 1 568 ? -8.407 10.727 36.221 1.00 97.62 568 PRO A O 1
ATOM 4487 N N . ALA A 1 569 ? -10.284 11.495 37.125 1.00 98.19 569 ALA A N 1
ATOM 4488 C CA . ALA A 1 569 ? -10.182 12.790 36.461 1.00 98.19 569 ALA A CA 1
ATOM 4489 C C . ALA A 1 569 ? -8.977 13.578 37.015 1.00 98.19 569 ALA A C 1
ATOM 4491 O O . ALA A 1 569 ? -8.831 13.747 38.229 1.00 98.19 569 ALA A O 1
ATOM 4492 N N . GLY A 1 570 ? -8.124 14.097 36.133 1.00 97.81 570 GLY A N 1
ATOM 4493 C CA . GLY A 1 570 ? -6.901 14.789 36.522 1.00 97.81 570 GLY A CA 1
ATOM 4494 C C . GLY A 1 570 ? -5.809 14.760 35.457 1.00 97.81 570 GLY A C 1
ATOM 4495 O O . GLY A 1 570 ? -6.050 14.460 34.287 1.00 97.81 570 GLY A O 1
ATOM 4496 N N . SER A 1 571 ? -4.598 15.117 35.878 1.00 97.75 571 SER A N 1
ATOM 4497 C CA . SER A 1 571 ? -3.383 15.022 35.068 1.00 97.75 571 SER A CA 1
ATOM 4498 C C . SER A 1 571 ? -2.607 13.776 35.468 1.00 97.75 571 SER A C 1
ATOM 4500 O O . SER A 1 571 ? -2.383 13.566 36.660 1.00 97.75 571 SER A O 1
ATOM 4502 N N . HIS A 1 572 ? -2.155 13.016 34.478 1.00 97.81 572 HIS A N 1
ATOM 4503 C CA . HIS A 1 572 ? -1.509 11.723 34.673 1.00 97.81 572 HIS A CA 1
ATOM 4504 C C . HIS A 1 572 ? -0.167 11.646 33.964 1.00 97.81 572 HIS A C 1
ATOM 4506 O O . HIS A 1 572 ? 0.084 12.331 32.964 1.00 97.81 572 HIS A O 1
ATOM 4512 N N . GLU A 1 573 ? 0.686 10.772 34.483 1.00 97.50 573 GLU A N 1
ATOM 4513 C CA . GLU A 1 573 ? 2.004 10.487 33.946 1.00 97.50 573 GLU A CA 1
ATOM 4514 C C . GLU A 1 573 ? 2.173 8.985 33.704 1.00 97.50 573 GLU A C 1
ATOM 4516 O O . GLU A 1 573 ? 2.099 8.181 34.631 1.00 97.50 573 GLU A O 1
ATOM 4521 N N . LEU A 1 574 ? 2.423 8.611 32.449 1.00 97.94 574 LEU A N 1
ATOM 4522 C CA . LEU A 1 574 ? 2.747 7.245 32.048 1.00 97.94 574 LEU A CA 1
ATOM 4523 C C . LEU A 1 574 ? 4.234 7.173 31.694 1.00 97.94 574 LEU A C 1
ATOM 4525 O O . LEU A 1 574 ? 4.695 7.879 30.795 1.00 97.94 574 LEU A O 1
ATOM 4529 N N . ILE A 1 575 ? 4.975 6.311 32.385 1.00 97.69 575 ILE A N 1
ATOM 4530 C CA . ILE A 1 575 ? 6.399 6.071 32.150 1.00 97.69 575 ILE A CA 1
ATOM 4531 C C . ILE A 1 575 ? 6.587 4.668 31.582 1.00 97.69 575 ILE A C 1
ATOM 4533 O O . ILE A 1 575 ? 6.125 3.689 32.172 1.00 97.69 575 ILE A O 1
ATOM 4537 N N . LEU A 1 576 ? 7.293 4.588 30.456 1.00 97.19 576 LEU A N 1
ATOM 4538 C CA . LEU A 1 576 ? 7.709 3.347 29.811 1.00 97.19 576 LEU A CA 1
ATOM 4539 C C . LEU A 1 576 ? 9.232 3.270 29.806 1.00 97.19 576 LEU A C 1
ATOM 4541 O O . LEU A 1 576 ? 9.882 4.194 29.321 1.00 97.19 576 LEU A O 1
ATOM 4545 N N . SER A 1 577 ? 9.798 2.173 30.299 1.00 95.56 577 SER A N 1
ATOM 4546 C CA . SER A 1 577 ? 11.249 1.962 30.334 1.00 95.56 577 SER A CA 1
ATOM 4547 C C . SER A 1 577 ? 11.614 0.622 29.710 1.00 95.56 577 SER A C 1
ATOM 4549 O O . SER A 1 577 ? 11.042 -0.408 30.066 1.00 95.56 577 SER A O 1
ATOM 4551 N N . LEU A 1 578 ? 12.577 0.624 28.791 1.00 94.12 578 LEU A N 1
ATOM 4552 C CA . LEU A 1 578 ? 13.029 -0.567 28.072 1.00 94.12 578 LEU A CA 1
ATOM 4553 C C . LEU A 1 578 ? 14.523 -0.501 27.750 1.00 94.12 578 LEU A C 1
ATOM 4555 O O . LEU A 1 578 ? 15.129 0.573 27.717 1.00 94.12 578 LEU A O 1
ATOM 4559 N N . LEU A 1 579 ? 15.116 -1.663 27.479 1.00 93.31 579 LEU A N 1
ATOM 4560 C CA . LEU A 1 579 ? 16.497 -1.742 27.011 1.00 93.31 579 LEU A CA 1
ATOM 4561 C C . LEU A 1 579 ? 16.616 -1.198 25.583 1.00 93.31 579 LEU A C 1
ATOM 4563 O O . LEU A 1 579 ? 15.865 -1.580 24.681 1.00 93.31 579 LEU A O 1
ATOM 4567 N N . PHE A 1 580 ? 17.605 -0.336 25.372 1.00 91.56 580 PHE A N 1
ATOM 4568 C CA . PHE A 1 580 ? 17.856 0.351 24.116 1.00 91.56 580 PHE A CA 1
ATOM 4569 C C . PHE A 1 580 ? 19.200 -0.056 23.508 1.00 91.56 580 PHE A C 1
ATOM 4571 O O . PHE A 1 580 ? 20.259 0.010 24.137 1.00 91.56 580 PHE A O 1
ATOM 4578 N N . GLY A 1 581 ? 19.153 -0.478 22.249 1.00 88.56 581 GLY A N 1
ATOM 4579 C CA . GLY A 1 581 ? 20.321 -0.857 21.467 1.00 88.56 581 GLY A CA 1
ATOM 4580 C C . GLY A 1 581 ? 20.024 -0.867 19.969 1.00 88.56 581 GLY A C 1
ATOM 4581 O O . GLY A 1 581 ? 18.956 -0.416 19.547 1.00 88.56 581 GLY A O 1
ATOM 4582 N N . PRO A 1 582 ? 20.944 -1.400 19.144 1.00 82.50 582 PRO A N 1
ATOM 4583 C CA . PRO A 1 582 ? 20.832 -1.342 17.686 1.00 82.50 582 PRO A CA 1
ATOM 4584 C C . PRO A 1 582 ? 19.491 -1.859 17.142 1.00 82.50 582 PRO A C 1
ATOM 4586 O O . PRO A 1 582 ? 18.916 -1.223 16.256 1.00 82.50 582 PRO A O 1
ATOM 4589 N N . ALA A 1 583 ? 18.978 -2.950 17.722 1.00 80.31 583 ALA A N 1
ATOM 4590 C CA . ALA A 1 583 ? 17.743 -3.626 17.318 1.00 80.31 583 ALA A CA 1
ATOM 4591 C C . ALA A 1 583 ? 16.461 -3.107 18.005 1.00 80.31 583 ALA A C 1
ATOM 4593 O O . ALA A 1 583 ? 15.373 -3.567 17.667 1.00 80.31 583 ALA A O 1
ATOM 4594 N N . THR A 1 584 ? 16.557 -2.174 18.960 1.00 86.12 584 THR A N 1
ATOM 4595 C CA . THR A 1 584 ? 15.376 -1.628 19.649 1.00 86.12 584 THR A CA 1
ATOM 4596 C C . THR A 1 584 ? 14.654 -0.619 18.755 1.00 86.12 584 THR A C 1
ATOM 4598 O O . THR A 1 584 ? 15.280 0.265 18.165 1.00 86.12 584 THR A O 1
ATOM 4601 N N . ASN A 1 585 ? 13.327 -0.710 18.677 1.00 86.88 585 ASN A N 1
ATOM 4602 C CA . ASN A 1 585 ? 12.490 0.291 18.023 1.00 86.88 585 ASN A CA 1
ATOM 4603 C C . ASN A 1 585 ? 11.593 0.955 19.057 1.00 86.88 585 ASN A C 1
ATOM 4605 O O . ASN A 1 585 ? 10.862 0.261 19.762 1.00 86.88 585 ASN A O 1
ATOM 4609 N N . LEU A 1 586 ? 11.679 2.282 19.157 1.00 91.75 586 LEU A N 1
ATOM 4610 C CA . LEU A 1 586 ? 10.637 3.048 19.826 1.00 91.75 586 LEU A CA 1
ATOM 4611 C C . LEU A 1 586 ? 9.480 3.233 18.859 1.00 91.75 586 LEU A C 1
ATOM 4613 O O . LEU A 1 586 ? 9.700 3.562 17.697 1.00 91.75 586 LEU A O 1
ATOM 4617 N N . GLU A 1 587 ? 8.272 3.046 19.365 1.00 92.31 587 GLU A N 1
ATOM 4618 C CA . GLU A 1 587 ? 7.037 3.178 18.606 1.00 92.31 587 GLU A CA 1
ATOM 4619 C C . GLU A 1 587 ? 6.010 3.958 19.422 1.00 92.31 587 GLU A C 1
ATOM 4621 O O . GLU A 1 587 ? 6.137 4.115 20.642 1.00 92.31 587 GLU A O 1
ATOM 4626 N N . ARG A 1 588 ? 4.988 4.460 18.730 1.00 93.62 588 ARG A N 1
ATOM 4627 C CA . ARG A 1 588 ? 3.853 5.148 19.350 1.00 93.62 588 ARG A CA 1
ATOM 4628 C C . ARG A 1 588 ? 3.094 4.218 20.288 1.00 93.62 588 ARG A C 1
ATOM 4630 O O . ARG A 1 588 ? 3.015 3.013 20.056 1.00 93.62 588 ARG A O 1
ATOM 4637 N N . VAL A 1 589 ? 2.512 4.796 21.336 1.00 96.12 589 VAL A N 1
ATOM 4638 C CA . VAL A 1 589 ? 1.695 4.059 22.304 1.00 96.12 589 VAL A CA 1
ATOM 4639 C C . VAL A 1 589 ? 0.310 4.675 22.411 1.00 96.12 589 VAL A C 1
ATOM 4641 O O . VAL A 1 589 ? 0.096 5.840 22.073 1.00 96.12 589 VAL A O 1
ATOM 4644 N N . TYR A 1 590 ? -0.656 3.873 22.840 1.00 97.81 590 TYR A N 1
ATOM 4645 C CA . TYR A 1 590 ? -2.064 4.240 22.751 1.00 97.81 590 TYR A CA 1
ATOM 4646 C C . TYR A 1 590 ? -2.786 3.893 24.042 1.00 97.81 590 TYR A C 1
ATOM 4648 O O . TYR A 1 590 ? -2.605 2.803 24.579 1.00 97.81 590 TYR A O 1
ATOM 4656 N N . ILE A 1 591 ? -3.646 4.787 24.520 1.00 98.25 591 ILE A N 1
ATOM 4657 C CA . ILE A 1 591 ? -4.646 4.436 25.529 1.00 98.25 591 ILE A CA 1
ATOM 4658 C C . ILE A 1 591 ? -5.960 4.178 24.795 1.00 98.25 591 ILE A C 1
ATOM 4660 O O . ILE A 1 591 ? -6.416 5.018 24.021 1.00 98.25 591 ILE A O 1
ATOM 4664 N N . LEU A 1 592 ? -6.553 3.013 25.029 1.00 98.31 592 LEU A N 1
ATOM 4665 C CA . LEU A 1 592 ? -7.806 2.558 24.437 1.00 98.31 592 LEU A CA 1
ATOM 4666 C C . LEU A 1 592 ? -8.911 2.570 25.494 1.00 98.31 592 LEU A C 1
ATOM 4668 O O . LEU A 1 592 ? -8.691 2.110 26.619 1.00 98.31 592 LEU A O 1
ATOM 4672 N N . GLY A 1 593 ? -10.104 3.052 25.147 1.00 97.31 593 GLY A N 1
ATOM 4673 C CA . GLY A 1 593 ? -11.248 2.997 26.056 1.00 97.31 593 GLY A CA 1
ATOM 4674 C C . GLY A 1 593 ? -12.516 3.692 25.563 1.00 97.31 593 GLY A C 1
ATOM 4675 O O . GLY A 1 593 ? -12.582 4.237 24.462 1.00 97.31 593 GLY A O 1
ATOM 4676 N N . GLU A 1 594 ? -13.534 3.674 26.422 1.00 96.81 594 GLU A N 1
ATOM 4677 C CA . GLU A 1 594 ? -14.845 4.291 26.190 1.00 96.81 594 GLU A CA 1
ATOM 4678 C C . GLU A 1 594 ? -14.834 5.772 26.594 1.00 96.81 594 GLU A C 1
ATOM 4680 O O . GLU A 1 594 ? -15.430 6.186 27.590 1.00 96.81 594 GLU A O 1
ATOM 4685 N N . PHE A 1 595 ? -14.101 6.583 25.835 1.00 98.19 595 PHE A N 1
ATOM 4686 C CA . PHE A 1 595 ? -13.977 8.020 26.066 1.00 98.19 595 PHE A CA 1
ATOM 4687 C C . PHE A 1 595 ? -13.886 8.802 24.750 1.00 98.19 595 PHE A C 1
ATOM 4689 O O . PHE A 1 595 ? -13.570 8.247 23.705 1.00 98.19 595 PHE A O 1
ATOM 4696 N N . GLY A 1 596 ? -14.164 10.103 24.779 1.00 98.19 596 GLY A N 1
ATOM 4697 C CA . GLY A 1 596 ? -13.860 11.029 23.686 1.00 98.19 596 GLY A CA 1
ATOM 4698 C C . GLY A 1 596 ? -12.486 11.677 23.869 1.00 98.19 596 GLY A C 1
ATOM 4699 O O . GLY A 1 596 ? -11.943 11.693 24.974 1.00 98.19 596 GLY A O 1
ATOM 4700 N N . VAL A 1 597 ? -11.934 12.260 22.806 1.00 98.19 597 VAL A N 1
ATOM 4701 C CA . VAL A 1 597 ? -10.695 13.053 22.867 1.00 98.19 597 VAL A CA 1
ATOM 4702 C C . VAL A 1 597 ? -10.932 14.447 22.289 1.00 98.19 597 VAL A C 1
ATOM 4704 O O . VAL A 1 597 ? -11.293 14.586 21.121 1.00 98.19 597 VAL A O 1
ATOM 4707 N N . ASP A 1 598 ? -10.713 15.484 23.102 1.00 97.19 598 ASP A N 1
ATOM 4708 C CA . ASP A 1 598 ? -10.655 16.875 22.642 1.00 97.19 598 ASP A CA 1
ATOM 4709 C C . ASP A 1 598 ? -9.213 17.220 22.259 1.00 97.19 598 ASP A C 1
ATOM 4711 O O . ASP A 1 598 ? -8.324 17.263 23.114 1.00 97.19 598 ASP A O 1
ATOM 4715 N N . LEU A 1 599 ? -8.983 17.441 20.964 1.00 94.38 599 LEU A N 1
ATOM 4716 C CA . LEU A 1 599 ? -7.676 17.781 20.407 1.00 94.38 599 LEU A CA 1
ATOM 4717 C C . LEU A 1 599 ? -7.614 19.278 20.078 1.00 94.38 599 LEU A C 1
ATOM 4719 O O . LEU A 1 599 ? -8.341 19.776 19.213 1.00 94.38 599 LEU A O 1
ATOM 4723 N N . ARG A 1 600 ? -6.721 20.006 20.757 1.00 91.88 600 ARG A N 1
ATOM 4724 C CA . ARG A 1 600 ? -6.481 21.446 20.571 1.00 91.88 600 ARG A CA 1
ATOM 4725 C C . ARG A 1 600 ? -4.997 21.696 20.329 1.00 91.88 600 ARG A C 1
ATOM 4727 O O . ARG A 1 600 ? -4.193 21.723 21.259 1.00 91.88 600 ARG A O 1
ATOM 4734 N N . GLY A 1 601 ? -4.626 21.881 19.062 1.00 85.81 601 GLY A N 1
ATOM 4735 C CA . GLY A 1 601 ? -3.218 21.968 18.673 1.00 85.81 601 GLY A CA 1
ATOM 4736 C C . GLY A 1 601 ? -2.495 20.666 19.019 1.00 85.81 601 GLY A C 1
ATOM 4737 O O . GLY A 1 601 ? -2.867 19.613 18.517 1.00 85.81 601 GLY A O 1
ATOM 4738 N N . ARG A 1 602 ? -1.496 20.735 19.907 1.00 81.00 602 ARG A N 1
ATOM 4739 C CA . ARG A 1 602 ? -0.725 19.569 20.384 1.00 81.00 602 ARG A CA 1
ATOM 4740 C C . ARG A 1 602 ? -1.265 18.960 21.683 1.00 81.00 602 ARG A C 1
ATOM 4742 O O . ARG A 1 602 ? -0.668 18.031 22.212 1.00 81.00 602 ARG A O 1
ATOM 4749 N N . SER A 1 603 ? -2.348 19.506 22.234 1.00 88.75 603 SER A N 1
ATOM 4750 C CA . SER A 1 603 ? -2.919 19.048 23.500 1.00 88.75 603 SER A CA 1
ATOM 4751 C C . SER A 1 603 ? -4.138 18.172 23.245 1.00 88.75 603 SER A C 1
ATOM 4753 O O . SER A 1 603 ? -5.139 18.646 22.711 1.00 88.75 603 SER A O 1
ATOM 4755 N N . ALA A 1 604 ? -4.054 16.909 23.657 1.00 94.38 604 ALA A N 1
ATOM 4756 C CA . ALA A 1 604 ? -5.164 15.967 23.662 1.00 94.38 604 ALA A CA 1
ATOM 4757 C C . ALA A 1 604 ? -5.656 15.761 25.102 1.00 94.38 604 ALA A C 1
ATOM 4759 O O . ALA A 1 604 ? -4.860 15.495 26.003 1.00 94.38 604 ALA A O 1
ATOM 4760 N N . THR A 1 605 ? -6.962 15.908 25.323 1.00 97.69 605 THR A N 1
ATOM 4761 C CA . THR A 1 605 ? -7.600 15.705 26.633 1.00 97.69 605 THR A CA 1
ATOM 4762 C C . THR A 1 605 ? -8.705 14.669 26.519 1.00 97.69 605 THR A C 1
ATOM 4764 O O . THR A 1 605 ? -9.537 14.750 25.616 1.00 97.69 605 THR A O 1
ATOM 4767 N N . ILE A 1 606 ? -8.741 13.717 27.450 1.00 98.56 606 ILE A N 1
ATOM 4768 C CA . ILE A 1 606 ? -9.822 12.740 27.540 1.00 98.56 606 ILE A CA 1
ATOM 4769 C C . ILE A 1 606 ? -11.089 13.418 28.085 1.00 98.56 606 ILE A C 1
ATOM 4771 O O . ILE A 1 606 ? -11.075 14.106 29.113 1.00 98.56 606 ILE A O 1
ATOM 4775 N N . VAL A 1 607 ? -12.199 13.228 27.376 1.00 98.19 607 VAL A N 1
ATOM 4776 C CA . VAL A 1 607 ? -13.515 13.829 27.640 1.00 98.19 607 VAL A CA 1
ATOM 4777 C C . VAL A 1 607 ? -14.622 12.768 27.587 1.00 98.19 607 VAL A C 1
ATOM 4779 O O . VAL A 1 607 ? -14.376 11.664 27.098 1.00 98.19 607 VAL A O 1
ATOM 4782 N N . PRO A 1 608 ? -15.847 13.045 28.077 1.00 97.81 608 PRO A N 1
ATOM 4783 C CA . PRO A 1 608 ? -16.961 12.114 27.920 1.00 97.81 608 PRO A CA 1
ATOM 4784 C C . PRO A 1 608 ? -17.186 11.728 26.455 1.00 97.81 608 PRO A C 1
ATOM 4786 O O . PRO A 1 608 ? -17.223 12.592 25.576 1.00 97.81 608 PRO A O 1
ATOM 4789 N N . LEU A 1 609 ? -17.372 10.433 26.198 1.00 96.69 609 LEU A N 1
ATOM 4790 C CA . LEU A 1 609 ? -17.758 9.939 24.881 1.00 96.69 609 LEU A CA 1
ATOM 4791 C C . LEU A 1 609 ? -19.235 10.273 24.615 1.00 96.69 609 LEU A C 1
ATOM 4793 O O . LEU A 1 609 ? -20.116 9.767 25.304 1.00 96.69 609 LEU A O 1
ATOM 4797 N N . ALA A 1 610 ? -19.507 11.120 23.621 1.00 94.56 610 ALA A N 1
ATOM 4798 C CA . ALA A 1 610 ? -20.854 11.605 23.302 1.00 94.56 610 ALA A CA 1
ATOM 4799 C C . ALA A 1 610 ? -21.375 11.038 21.967 1.00 94.56 610 ALA A C 1
ATOM 4801 O O . ALA A 1 610 ? -21.639 11.789 21.027 1.00 94.56 610 ALA A O 1
ATOM 4802 N N . LEU A 1 611 ? -21.501 9.706 21.862 1.00 94.69 611 LEU A N 1
ATOM 4803 C CA . LEU A 1 611 ? -22.005 9.046 20.642 1.00 94.69 611 LEU A CA 1
ATOM 4804 C C . LEU A 1 611 ? -23.449 9.434 20.300 1.00 94.69 611 LEU A C 1
ATOM 4806 O O . LEU A 1 611 ? -23.819 9.432 19.131 1.00 94.69 611 LEU A O 1
ATOM 4810 N N . ASP A 1 612 ? -24.247 9.825 21.295 1.00 92.25 612 ASP A N 1
ATOM 4811 C CA . ASP A 1 612 ? -25.602 10.361 21.123 1.00 92.25 612 ASP A CA 1
ATOM 4812 C C . ASP A 1 612 ? -25.635 11.684 20.340 1.00 92.25 612 ASP A C 1
ATOM 4814 O O . ASP A 1 612 ? -26.677 12.062 19.808 1.00 92.25 612 ASP A O 1
ATOM 4818 N N . LYS A 1 613 ? -24.497 12.384 20.259 1.00 91.81 613 LYS A N 1
ATOM 4819 C CA . LYS A 1 613 ? -24.331 13.651 19.531 1.00 91.81 613 LYS A CA 1
ATOM 4820 C C . LYS A 1 613 ? -23.506 13.504 18.257 1.00 91.81 613 LYS A C 1
ATOM 4822 O O . LYS A 1 613 ? -23.279 14.505 17.578 1.00 91.81 613 LYS A O 1
ATOM 4827 N N . LEU A 1 614 ? -23.020 12.300 17.956 1.00 94.31 614 LEU A N 1
ATOM 4828 C CA . LEU A 1 614 ? -22.185 12.059 16.791 1.00 94.31 614 LEU A CA 1
ATOM 4829 C C . LEU A 1 614 ? -23.048 12.136 15.527 1.00 94.31 614 LEU A C 1
ATOM 4831 O O . LEU A 1 614 ? -23.883 11.271 15.273 1.00 94.31 614 LEU A O 1
ATOM 4835 N N . ALA A 1 615 ? -22.829 13.178 14.730 1.00 92.62 615 ALA A N 1
ATOM 4836 C CA . ALA A 1 615 ? -23.519 13.386 13.468 1.00 92.62 615 ALA A CA 1
ATOM 4837 C C . ALA A 1 615 ? -22.728 12.789 12.297 1.00 92.62 615 ALA A C 1
ATOM 4839 O O . ALA A 1 615 ? -21.499 12.640 12.346 1.00 92.62 615 ALA A O 1
ATOM 4840 N N . VAL A 1 616 ? -23.434 12.511 11.199 1.00 91.62 616 VAL A N 1
ATOM 4841 C CA . VAL A 1 616 ? -22.810 12.158 9.919 1.00 91.62 616 VAL A CA 1
ATOM 4842 C C . VAL A 1 616 ? -21.866 13.283 9.491 1.00 91.62 616 VAL A C 1
ATOM 4844 O O . VAL A 1 616 ? -22.272 14.436 9.351 1.00 91.62 616 VAL A O 1
ATOM 4847 N N . GLY A 1 617 ? -20.595 12.954 9.269 1.00 90.75 617 GLY A N 1
ATOM 4848 C CA . GLY A 1 617 ? -19.590 13.923 8.850 1.00 90.75 617 GLY A CA 1
ATOM 4849 C C . GLY A 1 617 ? -18.199 13.589 9.366 1.00 90.75 617 GLY A C 1
ATOM 4850 O O . GLY A 1 617 ? -17.868 12.433 9.615 1.00 90.75 617 GLY A O 1
ATOM 4851 N N . ASP A 1 618 ? -17.379 14.627 9.511 1.00 92.88 618 ASP A N 1
ATOM 4852 C CA . ASP A 1 618 ? -16.023 14.512 10.038 1.00 92.88 618 ASP A CA 1
ATOM 4853 C C . ASP A 1 618 ? -16.064 14.211 11.544 1.00 92.88 618 ASP A C 1
ATOM 4855 O O . ASP A 1 618 ? -16.224 15.108 12.377 1.00 92.88 618 ASP A O 1
ATOM 4859 N N . TYR A 1 619 ? -15.967 12.930 11.897 1.00 93.62 619 TYR A N 1
ATOM 4860 C CA . TYR A 1 619 ? -15.976 12.484 13.287 1.00 93.62 619 TYR A CA 1
ATOM 4861 C C . TYR A 1 619 ? -14.677 12.819 14.036 1.00 93.62 619 TYR A C 1
ATOM 4863 O O . TYR A 1 619 ? -14.679 12.849 15.268 1.00 93.62 619 TYR A O 1
ATOM 4871 N N . THR A 1 620 ? -13.587 13.163 13.333 1.00 93.19 620 THR A N 1
ATOM 4872 C CA . THR A 1 620 ? -12.322 13.565 13.979 1.00 93.19 620 THR A CA 1
ATOM 4873 C C . THR A 1 620 ? -12.493 14.846 14.798 1.00 93.19 620 THR A C 1
ATOM 4875 O O . THR A 1 620 ? -11.836 15.047 15.816 1.00 93.19 620 THR A O 1
ATOM 4878 N N . ARG A 1 621 ? -13.468 15.677 14.413 1.00 93.69 621 ARG A N 1
ATOM 4879 C CA . ARG A 1 621 ? -13.864 16.912 15.105 1.00 93.69 621 ARG A CA 1
ATOM 4880 C C . ARG A 1 621 ? -14.964 16.714 16.149 1.00 93.69 621 ARG A C 1
ATOM 4882 O O . ARG A 1 621 ? -15.402 17.686 16.758 1.00 93.69 621 ARG A O 1
ATOM 4889 N N . GLN A 1 622 ? -15.416 15.478 16.346 1.00 95.75 622 GLN A N 1
ATOM 4890 C CA . GLN A 1 622 ? -16.547 15.111 17.204 1.00 95.75 622 GLN A CA 1
ATOM 4891 C C . GLN A 1 622 ? -16.119 14.154 18.330 1.00 95.75 622 GLN A C 1
ATOM 4893 O O . GLN A 1 622 ? -16.904 13.334 18.794 1.00 95.75 622 GLN A O 1
ATOM 4898 N N . GLY A 1 623 ? -14.862 14.254 18.774 1.00 96.75 623 GLY A N 1
ATOM 4899 C CA . GLY A 1 623 ? -14.324 13.454 19.878 1.00 96.75 623 GLY A CA 1
ATOM 4900 C C . GLY A 1 623 ? -13.614 12.165 19.459 1.00 96.75 623 GLY A C 1
ATOM 4901 O O . GLY A 1 623 ? -13.157 11.432 20.334 1.00 96.75 623 GLY A O 1
ATOM 4902 N N . LEU A 1 624 ? -13.482 11.899 18.153 1.00 97.31 624 LEU A N 1
ATOM 4903 C CA . LEU A 1 624 ? -12.836 10.701 17.599 1.00 97.31 624 LEU A CA 1
ATOM 4904 C C . LEU A 1 624 ? -11.605 11.020 16.709 1.00 97.31 624 LEU A C 1
ATOM 4906 O O . LEU A 1 624 ? -11.497 10.465 15.613 1.00 97.31 624 LEU A O 1
ATOM 4910 N N . PRO A 1 625 ? -10.674 11.915 17.112 1.00 96.12 625 PRO A N 1
ATOM 4911 C CA . PRO A 1 625 ? -9.565 12.361 16.258 1.00 96.12 625 PRO A CA 1
ATOM 4912 C C . PRO A 1 625 ? -8.580 11.250 15.881 1.00 96.12 625 PRO A C 1
ATOM 4914 O O . PRO A 1 625 ? -8.033 11.283 14.786 1.00 96.12 625 PRO A O 1
ATOM 4917 N N . PHE A 1 626 ? -8.384 10.263 16.759 1.00 96.75 626 PHE A N 1
ATOM 4918 C CA . PHE A 1 626 ? -7.455 9.144 16.556 1.00 96.75 626 PHE A CA 1
ATOM 4919 C C . PHE A 1 626 ? -8.180 7.808 16.341 1.00 96.75 626 PHE A C 1
ATOM 4921 O O . PHE A 1 626 ? -7.565 6.744 16.381 1.00 96.75 626 PHE A O 1
ATOM 4928 N N . TYR A 1 627 ? -9.502 7.843 16.140 1.00 96.62 627 TYR A N 1
ATOM 4929 C CA . TYR A 1 627 ? -10.294 6.633 15.963 1.00 96.62 627 TYR A CA 1
ATOM 4930 C C . TYR A 1 627 ? -10.009 5.975 14.614 1.00 96.62 627 TYR A C 1
ATOM 4932 O O . TYR A 1 627 ? -10.013 6.634 13.569 1.00 96.62 627 TYR A O 1
ATOM 4940 N N . VAL A 1 628 ? -9.806 4.660 14.648 1.00 94.81 628 VAL A N 1
ATOM 4941 C CA . VAL A 1 628 ? -9.366 3.869 13.491 1.00 94.81 628 VAL A CA 1
ATOM 4942 C C . VAL A 1 628 ? -10.256 2.677 13.152 1.00 94.81 628 VAL A C 1
ATOM 4944 O O . VAL A 1 628 ? -10.046 2.065 12.105 1.00 94.81 628 VAL A O 1
ATOM 4947 N N . GLY A 1 629 ? -11.211 2.338 14.020 1.00 95.75 629 GLY A N 1
ATOM 4948 C CA . GLY A 1 629 ? -12.186 1.280 13.769 1.00 95.75 629 GLY A CA 1
ATOM 4949 C C . GLY A 1 629 ? -13.302 1.728 12.822 1.00 95.75 629 GLY A C 1
ATOM 4950 O O . GLY A 1 629 ? -13.204 2.751 12.141 1.00 95.75 629 GLY A O 1
ATOM 4951 N N . ASN A 1 630 ? -14.386 0.959 12.785 1.00 97.31 630 ASN A N 1
ATOM 4952 C CA . ASN A 1 630 ? -15.544 1.244 11.949 1.00 97.31 630 ASN A CA 1
ATOM 4953 C C . ASN A 1 630 ? -16.587 2.052 12.724 1.00 97.31 630 ASN A C 1
ATOM 4955 O O . ASN A 1 630 ? -16.883 1.760 13.883 1.00 97.31 630 ASN A O 1
ATOM 4959 N N . VAL A 1 631 ? -17.199 3.025 12.052 1.00 97.44 631 VAL A N 1
ATOM 4960 C CA . VAL A 1 631 ? -18.341 3.770 12.592 1.00 97.44 631 VAL A CA 1
ATOM 4961 C C . VAL A 1 631 ? -19.617 3.227 11.964 1.00 97.44 631 VAL A C 1
ATOM 4963 O O . VAL A 1 631 ? -19.747 3.179 10.740 1.00 97.44 631 VAL A O 1
ATOM 4966 N N . HIS A 1 632 ? -20.571 2.819 12.793 1.00 97.56 632 HIS A N 1
ATOM 4967 C CA . HIS A 1 632 ? -21.892 2.388 12.356 1.00 97.56 632 HIS A CA 1
ATOM 4968 C C . HIS A 1 632 ? -22.882 3.530 12.544 1.00 97.56 632 HIS A C 1
ATOM 4970 O O . HIS A 1 632 ? -23.064 4.000 13.664 1.00 97.56 632 HIS A O 1
ATOM 4976 N N . TYR A 1 633 ? -23.537 3.937 11.461 1.00 97.38 633 TYR A N 1
ATOM 4977 C CA . TYR A 1 633 ? -24.634 4.896 11.477 1.00 97.38 633 TYR A CA 1
ATOM 4978 C C . TYR A 1 633 ? -25.956 4.161 11.248 1.00 97.38 633 TYR A C 1
ATOM 4980 O O . TYR A 1 633 ? -26.159 3.552 10.195 1.00 97.38 633 TYR A O 1
ATOM 4988 N N . ASP A 1 634 ? -26.845 4.212 12.234 1.00 97.38 634 ASP A N 1
ATOM 4989 C CA . ASP A 1 634 ? -28.167 3.594 12.220 1.00 97.38 634 ASP A CA 1
ATOM 4990 C C . ASP A 1 634 ? -29.245 4.656 11.961 1.00 97.38 634 ASP A C 1
ATOM 4992 O O . ASP A 1 634 ? -29.464 5.557 12.773 1.00 97.38 634 ASP A O 1
ATOM 4996 N N . PHE A 1 635 ? -29.939 4.523 10.834 1.00 97.00 635 PHE A N 1
ATOM 4997 C CA . PHE A 1 635 ? -31.007 5.405 10.373 1.00 97.00 635 PHE A CA 1
ATOM 4998 C C . PHE A 1 635 ? -32.356 4.678 10.346 1.00 97.00 635 PHE A C 1
ATOM 5000 O O . PHE A 1 635 ? -32.438 3.457 10.179 1.00 97.00 635 PHE A O 1
ATOM 5007 N N . THR A 1 636 ? -33.435 5.458 10.418 1.00 95.75 636 THR A N 1
ATOM 5008 C CA . THR A 1 636 ? -34.788 4.986 10.093 1.00 95.75 636 THR A CA 1
ATOM 5009 C C . THR A 1 636 ? -35.168 5.481 8.702 1.00 95.75 636 THR A C 1
ATOM 5011 O O . THR A 1 636 ? -35.343 6.679 8.493 1.00 95.75 636 THR A O 1
ATOM 5014 N N . LEU A 1 637 ? -35.297 4.564 7.744 1.00 94.19 637 LEU A N 1
ATOM 5015 C CA . LEU A 1 637 ? -35.718 4.868 6.379 1.00 94.19 637 LEU A CA 1
ATOM 5016 C C . LEU A 1 637 ? -37.235 4.705 6.258 1.00 94.19 637 LEU A C 1
ATOM 5018 O O . LEU A 1 637 ? -37.761 3.615 6.479 1.00 94.19 637 LEU A O 1
ATOM 5022 N N . ARG A 1 638 ? -37.935 5.771 5.862 1.00 92.38 638 ARG A N 1
ATOM 5023 C CA . ARG A 1 638 ? -39.375 5.743 5.576 1.00 92.38 638 ARG A CA 1
ATOM 5024 C C . ARG A 1 638 ? -39.614 5.743 4.074 1.00 92.38 638 ARG A C 1
ATOM 5026 O O . ARG A 1 638 ? -39.170 6.653 3.379 1.00 92.38 638 ARG A O 1
ATOM 5033 N N . VAL A 1 639 ? -40.325 4.733 3.586 1.00 91.25 639 VAL A N 1
ATOM 5034 C CA . VAL A 1 639 ? -40.775 4.649 2.193 1.00 91.25 639 VAL A CA 1
ATOM 5035 C C . VAL A 1 639 ? -42.270 4.944 2.162 1.00 91.25 639 VAL A C 1
ATOM 5037 O O . VAL A 1 639 ? -43.056 4.262 2.820 1.00 91.25 639 VAL A O 1
ATOM 5040 N N . GLU A 1 640 ? -42.665 5.968 1.409 1.00 86.88 640 GLU A N 1
ATOM 5041 C CA . GLU A 1 640 ? -44.056 6.411 1.281 1.00 86.88 640 GLU A CA 1
ATOM 5042 C C . GLU A 1 640 ? -44.664 5.961 -0.053 1.00 86.88 640 GLU A C 1
ATOM 5044 O O . GLU A 1 640 ? -43.979 5.916 -1.072 1.00 86.88 640 GLU A O 1
ATOM 5049 N N . GLY A 1 641 ? -45.968 5.667 -0.079 1.00 81.19 641 GLY A N 1
ATOM 5050 C CA . GLY A 1 641 ? -46.701 5.347 -1.309 1.00 81.19 641 GLY A CA 1
ATOM 5051 C C . GLY A 1 641 ? -47.701 4.202 -1.156 1.00 81.19 641 GLY A C 1
ATOM 5052 O O . GLY A 1 641 ? -47.816 3.586 -0.102 1.00 81.19 641 GLY A O 1
ATOM 5053 N N . SER A 1 642 ? -48.451 3.916 -2.221 1.00 74.56 642 SER A N 1
ATOM 5054 C CA . SER A 1 642 ? -49.468 2.852 -2.255 1.00 74.56 642 SER A CA 1
ATOM 5055 C C . SER A 1 642 ? -48.981 1.535 -2.879 1.00 74.56 642 SER A C 1
ATOM 5057 O O . SER A 1 642 ? -49.755 0.584 -2.964 1.00 74.56 642 SER A O 1
ATOM 5059 N N . GLY A 1 643 ? -47.715 1.455 -3.304 1.00 80.69 643 GLY A N 1
ATOM 5060 C CA . GLY A 1 643 ? -47.125 0.265 -3.922 1.00 80.69 643 GLY A CA 1
ATOM 5061 C C . GLY A 1 643 ? -45.593 0.242 -3.843 1.00 80.69 643 GLY A C 1
ATOM 5062 O O . GLY A 1 643 ? -45.003 1.218 -3.374 1.00 80.69 643 GLY A O 1
ATOM 5063 N N . PRO A 1 644 ? -44.953 -0.863 -4.273 1.00 85.31 644 PRO A N 1
ATOM 5064 C CA . PRO A 1 644 ? -43.500 -0.999 -4.268 1.00 85.31 644 PRO A CA 1
ATOM 5065 C C . PRO A 1 644 ? -42.812 0.083 -5.105 1.00 85.31 644 PRO A C 1
ATOM 5067 O O . PRO A 1 644 ? -43.224 0.366 -6.230 1.00 85.31 644 PRO A O 1
ATOM 5070 N N . GLN A 1 645 ? -41.753 0.675 -4.558 1.00 89.38 645 GLN A N 1
ATOM 5071 C CA . GLN A 1 645 ? -40.918 1.664 -5.233 1.00 89.38 645 GLN A CA 1
ATOM 5072 C C . GLN A 1 645 ? -39.469 1.196 -5.241 1.00 89.38 645 GLN A C 1
ATOM 5074 O O . GLN A 1 645 ? -38.916 0.810 -4.207 1.00 89.38 645 GLN A O 1
ATOM 5079 N N . ARG A 1 646 ? -38.832 1.253 -6.413 1.00 92.62 646 ARG A N 1
ATOM 5080 C CA . ARG A 1 646 ? -37.398 0.997 -6.538 1.00 92.62 646 ARG A CA 1
ATOM 5081 C C . ARG A 1 646 ? -36.636 2.115 -5.834 1.00 92.62 646 ARG A C 1
ATOM 5083 O O . ARG A 1 646 ? -36.751 3.276 -6.217 1.00 92.62 646 ARG A O 1
ATOM 5090 N N . THR A 1 647 ? -35.896 1.760 -4.794 1.00 94.12 647 THR A N 1
ATOM 5091 C CA . THR A 1 647 ? -35.279 2.707 -3.862 1.00 94.12 647 THR A CA 1
ATOM 5092 C C . THR A 1 647 ? -33.767 2.523 -3.868 1.00 94.12 647 THR A C 1
ATOM 5094 O O . THR A 1 647 ? -33.281 1.396 -3.857 1.00 94.12 647 THR A O 1
ATOM 5097 N N . ALA A 1 648 ? -33.017 3.621 -3.832 1.00 95.12 648 ALA A N 1
ATOM 5098 C CA . ALA A 1 648 ? -31.565 3.611 -3.702 1.00 95.12 648 ALA A CA 1
ATOM 5099 C C . ALA A 1 648 ? -31.116 4.563 -2.594 1.00 95.12 648 ALA A C 1
ATOM 5101 O O . ALA A 1 648 ? -31.796 5.545 -2.296 1.00 95.12 648 ALA A O 1
ATOM 5102 N N . ILE A 1 649 ? -29.947 4.288 -2.021 1.00 95.69 649 ILE A N 1
ATOM 5103 C CA . ILE A 1 649 ? -29.255 5.208 -1.120 1.00 95.69 649 ILE A CA 1
ATOM 5104 C C . ILE A 1 649 ? -28.063 5.818 -1.856 1.00 95.69 649 ILE A C 1
ATOM 5106 O O . ILE A 1 649 ? -27.352 5.122 -2.583 1.00 95.69 649 ILE A O 1
ATOM 5110 N N . GLN A 1 650 ? -27.844 7.118 -1.681 1.00 95.00 650 GLN A N 1
ATOM 5111 C CA . GLN A 1 650 ? -26.676 7.811 -2.212 1.00 95.00 650 GLN A CA 1
ATOM 5112 C C . GLN A 1 650 ? -25.910 8.476 -1.072 1.00 95.00 650 GLN A C 1
ATOM 5114 O O . GLN A 1 650 ? -26.507 9.171 -0.256 1.00 95.00 650 GLN A O 1
ATOM 5119 N N . VAL A 1 651 ? -24.586 8.305 -1.055 1.00 94.19 651 VAL A N 1
ATOM 5120 C CA . VAL A 1 651 ? -23.685 9.008 -0.131 1.00 94.19 651 VAL A CA 1
ATOM 5121 C C . VAL A 1 651 ? -22.748 9.890 -0.955 1.00 94.19 651 VAL A C 1
ATOM 5123 O O . VAL A 1 651 ? -21.713 9.418 -1.422 1.00 94.19 651 VAL A O 1
ATOM 5126 N N . PRO A 1 652 ? -23.088 11.171 -1.190 1.00 87.81 652 PRO A N 1
ATOM 5127 C CA . PRO A 1 652 ? -22.406 11.978 -2.201 1.00 87.81 652 PRO A CA 1
ATOM 5128 C C . PRO A 1 652 ? -20.897 12.116 -1.977 1.00 87.81 652 PRO A C 1
ATOM 5130 O O . PRO A 1 652 ? -20.127 12.146 -2.940 1.00 87.81 652 PRO A O 1
ATOM 5133 N N . ARG A 1 653 ? -20.468 12.213 -0.712 1.00 87.88 653 ARG A N 1
ATOM 5134 C CA . ARG A 1 653 ? -19.069 12.406 -0.321 1.00 87.88 653 ARG A CA 1
ATOM 5135 C C . ARG A 1 653 ? -18.754 11.637 0.953 1.00 87.88 653 ARG A C 1
ATOM 5137 O O . ARG A 1 653 ? -19.458 11.786 1.945 1.00 87.88 653 ARG A O 1
ATOM 5144 N N . PHE A 1 654 ? -17.662 10.887 0.925 1.00 91.31 654 PHE A N 1
ATOM 5145 C CA . PHE A 1 654 ? -17.053 10.249 2.084 1.00 91.31 654 PHE A CA 1
ATOM 5146 C C . PHE A 1 654 ? -15.563 10.015 1.802 1.00 91.31 654 PHE A C 1
ATOM 5148 O O . PHE A 1 654 ? -15.132 10.081 0.650 1.00 91.31 654 PHE A O 1
ATOM 5155 N N . VAL A 1 655 ? -14.785 9.788 2.860 1.00 88.81 655 VAL A N 1
ATOM 5156 C CA . VAL A 1 655 ? -13.342 9.483 2.783 1.00 88.81 655 VAL A CA 1
ATOM 5157 C C . VAL A 1 655 ? -13.007 8.067 3.254 1.00 88.81 655 VAL A C 1
ATOM 5159 O O . VAL A 1 655 ? -11.892 7.602 3.036 1.00 88.81 655 VAL A O 1
ATOM 5162 N N . ALA A 1 656 ? -13.968 7.377 3.880 1.00 92.69 656 ALA A N 1
ATOM 5163 C CA . ALA A 1 656 ? -13.836 5.969 4.237 1.00 92.69 656 ALA A CA 1
ATOM 5164 C C . ALA A 1 656 ? -13.514 5.124 2.984 1.00 92.69 656 ALA A C 1
ATOM 5166 O O . ALA A 1 656 ? -14.032 5.433 1.910 1.00 92.69 656 ALA A O 1
ATOM 5167 N N . PRO A 1 657 ? -12.713 4.047 3.078 1.00 92.19 657 PRO A N 1
ATOM 5168 C CA . PRO A 1 657 ? -12.400 3.203 1.920 1.00 92.19 657 PRO A CA 1
ATOM 5169 C C . PRO A 1 657 ? -13.632 2.509 1.327 1.00 92.19 657 PRO A C 1
ATOM 5171 O O . PRO A 1 657 ? -13.680 2.231 0.131 1.00 92.19 657 PRO A O 1
ATOM 5174 N N . LEU A 1 658 ? -14.615 2.209 2.178 1.00 95.19 658 LEU A N 1
ATOM 5175 C CA . LEU A 1 658 ? -15.825 1.475 1.837 1.00 95.19 658 LEU A CA 1
ATOM 5176 C C . LEU A 1 658 ? -16.947 1.865 2.801 1.00 95.19 658 LEU A C 1
ATOM 5178 O O . LEU A 1 658 ? -16.708 2.025 4.001 1.00 95.19 658 LEU A O 1
ATOM 5182 N N . LEU A 1 659 ? -18.174 1.950 2.292 1.00 97.38 659 LEU A N 1
ATOM 5183 C CA . LEU A 1 659 ? -19.381 1.951 3.114 1.00 97.38 659 LEU A CA 1
ATOM 5184 C C . LEU A 1 659 ? -20.160 0.658 2.864 1.00 97.38 659 LEU A C 1
ATOM 5186 O O . LEU A 1 659 ? -20.556 0.416 1.727 1.00 97.38 659 LEU A O 1
ATOM 5190 N N . ALA A 1 660 ? -20.417 -0.157 3.885 1.00 97.88 660 ALA A N 1
ATOM 5191 C CA . ALA A 1 660 ? -21.348 -1.286 3.761 1.00 97.88 660 ALA A CA 1
ATOM 5192 C C . ALA A 1 660 ? -22.753 -0.869 4.191 1.00 97.88 660 ALA A C 1
ATOM 5194 O O . ALA A 1 660 ? -22.916 -0.152 5.179 1.00 97.88 660 ALA A O 1
ATOM 5195 N N . VAL A 1 661 ? -23.764 -1.336 3.462 1.00 98.19 661 VAL A N 1
ATOM 5196 C CA . VAL A 1 661 ? -25.165 -0.991 3.707 1.00 98.19 661 VAL A CA 1
ATOM 5197 C C . VAL A 1 661 ? -25.948 -2.240 4.085 1.00 98.19 661 VAL A C 1
ATOM 5199 O O . VAL A 1 661 ? -25.950 -3.233 3.353 1.00 98.19 661 VAL A O 1
ATOM 5202 N N . GLN A 1 662 ? -26.662 -2.161 5.204 1.00 98.19 662 GLN A N 1
ATOM 5203 C CA . GLN A 1 662 ? -27.579 -3.192 5.675 1.00 98.19 662 GLN A CA 1
ATOM 5204 C C . GLN A 1 662 ? -28.990 -2.621 5.802 1.00 98.19 662 GLN A C 1
ATOM 5206 O O . GLN A 1 662 ? -29.171 -1.498 6.272 1.00 98.19 662 GLN A O 1
ATOM 5211 N N . LEU A 1 663 ? -29.993 -3.408 5.414 1.00 97.56 663 LEU A N 1
ATOM 5212 C CA . LEU A 1 663 ? -31.410 -3.078 5.559 1.00 97.56 663 LEU A CA 1
ATOM 5213 C C . LEU A 1 663 ? -32.096 -4.180 6.372 1.00 97.56 663 LEU A C 1
ATOM 5215 O O . LEU A 1 663 ? -32.065 -5.346 5.977 1.00 97.56 663 LEU A O 1
ATOM 5219 N N . ASP A 1 664 ? -32.669 -3.820 7.518 1.00 96.31 664 ASP A N 1
ATOM 5220 C CA . ASP A 1 664 ? -33.249 -4.740 8.507 1.00 96.31 664 ASP A CA 1
ATOM 5221 C C . ASP A 1 664 ? -32.303 -5.893 8.885 1.00 96.31 664 ASP A C 1
ATOM 5223 O O . ASP A 1 664 ? -32.697 -7.055 8.997 1.00 96.31 664 ASP A O 1
ATOM 5227 N N . GLY A 1 665 ? -31.018 -5.563 9.045 1.00 94.94 665 GLY A N 1
ATOM 5228 C CA . GLY A 1 665 ? -29.959 -6.515 9.389 1.00 94.94 665 GLY A CA 1
ATOM 5229 C C . GLY A 1 665 ? -29.504 -7.421 8.240 1.00 94.94 665 GLY A C 1
ATOM 5230 O O . GLY A 1 665 ? -28.705 -8.321 8.475 1.00 94.94 665 GLY A O 1
ATOM 5231 N N . ARG A 1 666 ? -29.992 -7.213 7.010 1.00 96.56 666 ARG A N 1
ATOM 5232 C CA . ARG A 1 666 ? -29.547 -7.950 5.818 1.00 96.56 666 ARG A CA 1
ATOM 5233 C C . ARG A 1 666 ? -28.598 -7.102 4.984 1.00 96.56 666 ARG A C 1
ATOM 5235 O O . ARG A 1 666 ? -28.932 -5.963 4.661 1.00 96.56 666 ARG A O 1
ATOM 5242 N N . ASP A 1 667 ? -27.476 -7.678 4.572 1.00 96.56 667 ASP A N 1
ATOM 5243 C CA . ASP A 1 667 ? -26.518 -7.012 3.690 1.00 96.56 667 ASP A CA 1
ATOM 5244 C C . ASP A 1 667 ? -27.144 -6.710 2.324 1.00 96.56 667 ASP A C 1
ATOM 5246 O O . ASP A 1 667 ? -27.777 -7.566 1.697 1.00 96.56 667 ASP A O 1
ATOM 5250 N N . LYS A 1 668 ? -26.982 -5.467 1.865 1.00 96.25 668 LYS A N 1
ATOM 5251 C CA . LYS A 1 668 ? -27.470 -4.995 0.560 1.00 96.25 668 LYS A CA 1
ATOM 5252 C C . LYS A 1 668 ? -26.352 -4.735 -0.441 1.00 96.25 668 LYS A C 1
ATOM 5254 O O . LYS A 1 668 ? -26.614 -4.699 -1.638 1.00 96.25 668 LYS A O 1
ATOM 5259 N N . GLY A 1 669 ? -25.125 -4.577 0.038 1.00 94.88 669 GLY A N 1
ATOM 5260 C CA . GLY A 1 669 ? -23.953 -4.306 -0.782 1.00 94.88 669 GLY A CA 1
ATOM 5261 C C . GLY A 1 669 ? -23.103 -3.202 -0.176 1.00 94.88 669 GLY A C 1
ATOM 5262 O O . GLY A 1 669 ? -23.260 -2.843 0.994 1.00 94.88 669 GLY A O 1
ATOM 5263 N N . ALA A 1 670 ? -22.199 -2.664 -0.986 1.00 95.44 670 ALA A N 1
ATOM 5264 C CA . ALA A 1 670 ? -21.262 -1.649 -0.549 1.00 95.44 670 ALA A CA 1
ATOM 5265 C C . ALA A 1 670 ? -21.157 -0.487 -1.540 1.00 95.44 670 ALA A C 1
ATOM 5267 O O . ALA A 1 670 ? -21.440 -0.625 -2.730 1.00 95.44 670 ALA A O 1
ATOM 5268 N N . ILE A 1 671 ? -20.734 0.664 -1.027 1.00 95.12 671 ILE A N 1
ATOM 5269 C CA . ILE A 1 671 ? -20.496 1.897 -1.767 1.00 95.12 671 ILE A CA 1
ATOM 5270 C C . ILE A 1 671 ? -19.007 2.224 -1.643 1.00 95.12 671 ILE A C 1
ATOM 5272 O O . ILE A 1 671 ? -18.525 2.534 -0.557 1.00 95.12 671 ILE A O 1
ATOM 5276 N N . ALA A 1 672 ? -18.289 2.151 -2.762 1.00 90.62 672 ALA A N 1
ATOM 5277 C CA . ALA A 1 672 ? -16.874 2.538 -2.873 1.00 90.62 672 ALA A CA 1
ATOM 5278 C C . ALA A 1 672 ? -16.603 3.470 -4.059 1.00 90.62 672 ALA A C 1
ATOM 5280 O O . ALA A 1 672 ? -15.666 4.261 -4.025 1.00 90.62 672 ALA A O 1
ATOM 5281 N N . PHE A 1 673 ? -17.419 3.385 -5.114 1.00 87.62 673 PHE A N 1
ATOM 5282 C CA . PHE A 1 673 ? -17.161 4.062 -6.382 1.00 87.62 673 PHE A CA 1
ATOM 5283 C C . PHE A 1 673 ? -18.283 5.023 -6.745 1.00 87.62 673 PHE A C 1
ATOM 5285 O O . PHE A 1 673 ? -19.453 4.820 -6.400 1.00 87.62 673 PHE A O 1
ATOM 5292 N N . GLN A 1 674 ? -17.926 6.081 -7.468 1.00 87.12 674 GLN A N 1
ATOM 5293 C CA . GLN A 1 674 ? -18.902 7.021 -7.995 1.00 87.12 674 GLN A CA 1
ATOM 5294 C C . GLN A 1 674 ? -19.904 6.317 -8.929 1.00 87.12 674 GLN A C 1
ATOM 5296 O O . GLN A 1 674 ? -19.503 5.424 -9.677 1.00 87.12 674 GLN A O 1
ATOM 5301 N N . PRO A 1 675 ? -21.194 6.713 -8.916 1.00 87.50 675 PRO A N 1
ATOM 5302 C CA . PRO A 1 675 ? -21.778 7.918 -8.301 1.00 87.50 675 PRO A CA 1
ATOM 5303 C C . PRO A 1 675 ? -22.129 7.801 -6.802 1.00 87.50 675 PRO A C 1
ATOM 5305 O O . PRO A 1 675 ? -22.903 8.613 -6.291 1.00 87.50 675 PRO A O 1
ATOM 5308 N N . HIS A 1 676 ? -21.554 6.816 -6.105 1.00 92.50 676 HIS A N 1
ATOM 5309 C CA . HIS A 1 676 ? -21.781 6.526 -4.690 1.00 92.50 676 HIS A CA 1
ATOM 5310 C C . HIS A 1 676 ? -23.246 6.207 -4.373 1.00 92.50 676 HIS A C 1
ATOM 5312 O O . HIS A 1 676 ? -23.786 6.636 -3.353 1.00 92.50 676 HIS A O 1
ATOM 5318 N N . THR A 1 677 ? -23.889 5.468 -5.278 1.00 93.31 677 THR A N 1
ATOM 5319 C CA . THR A 1 677 ? -25.294 5.071 -5.185 1.00 93.31 677 THR A CA 1
ATOM 5320 C C . THR A 1 677 ? -25.397 3.554 -5.134 1.00 93.31 677 THR A C 1
ATOM 5322 O O . THR A 1 677 ? -24.787 2.872 -5.955 1.00 93.31 677 THR A O 1
ATOM 5325 N N . LEU A 1 678 ? -26.200 3.039 -4.206 1.00 94.81 678 LEU A N 1
ATOM 5326 C CA . LEU A 1 678 ? -26.525 1.621 -4.094 1.00 94.81 678 LEU A CA 1
ATOM 5327 C C . LEU A 1 678 ? -28.035 1.422 -4.242 1.00 94.81 678 LEU A C 1
ATOM 5329 O O . LEU A 1 678 ? -28.816 2.004 -3.490 1.00 94.81 678 LEU A O 1
ATOM 5333 N N . ASP A 1 679 ? -28.430 0.589 -5.203 1.00 93.81 679 ASP A N 1
ATOM 5334 C CA . ASP A 1 679 ? -29.818 0.169 -5.415 1.00 93.81 679 ASP A CA 1
ATOM 5335 C C . ASP A 1 679 ? -30.224 -0.862 -4.350 1.00 93.81 679 ASP A C 1
ATOM 5337 O O . ASP A 1 679 ? -29.591 -1.910 -4.214 1.00 93.81 679 ASP A O 1
ATOM 5341 N N . LEU A 1 680 ? -31.272 -0.565 -3.579 1.00 94.38 680 LEU A N 1
ATOM 5342 C CA . LEU A 1 680 ? -31.790 -1.432 -2.514 1.00 94.38 680 LEU A CA 1
ATOM 5343 C C . LEU A 1 680 ? -32.874 -2.402 -3.017 1.00 94.38 680 LEU A C 1
ATOM 5345 O O . LEU A 1 680 ? -33.304 -3.285 -2.257 1.00 94.38 680 LEU A O 1
ATOM 5349 N N . GLY A 1 681 ? -33.280 -2.257 -4.283 1.00 92.56 681 GLY A N 1
ATOM 5350 C CA . GLY A 1 681 ? -34.377 -2.971 -4.923 1.00 92.56 681 GLY A CA 1
ATOM 5351 C C . GLY A 1 681 ? -35.729 -2.289 -4.715 1.00 92.56 681 GLY A C 1
ATOM 5352 O O . GLY A 1 681 ? -35.822 -1.112 -4.366 1.00 92.56 681 GLY A O 1
ATOM 5353 N N . GLU A 1 682 ? -36.804 -3.040 -4.945 1.00 93.88 682 GLU A N 1
ATOM 5354 C CA . GLU A 1 682 ? -38.170 -2.576 -4.694 1.00 93.88 682 GLU A CA 1
ATOM 5355 C C . GLU A 1 682 ? -38.523 -2.690 -3.208 1.00 93.88 682 GLU A C 1
ATOM 5357 O O . GLU A 1 682 ? -38.463 -3.774 -2.624 1.00 93.88 682 GLU A O 1
ATOM 5362 N N . LEU A 1 683 ? -38.916 -1.569 -2.602 1.00 93.69 683 LEU A N 1
ATOM 5363 C CA . LEU A 1 683 ? -39.365 -1.488 -1.214 1.00 93.69 683 LEU A CA 1
ATOM 5364 C C . LEU A 1 683 ? -40.844 -1.102 -1.167 1.00 93.69 683 LEU A C 1
ATOM 5366 O O . LEU A 1 683 ? -41.285 -0.194 -1.868 1.00 93.69 683 LEU A O 1
ATOM 5370 N N . SER A 1 684 ? -41.617 -1.801 -0.337 1.00 93.25 684 SER A N 1
ATOM 5371 C CA . SER A 1 684 ? -43.013 -1.439 -0.056 1.00 93.25 684 SER A CA 1
ATOM 5372 C C . SER A 1 684 ? -43.081 -0.277 0.933 1.00 93.25 684 SER A C 1
ATOM 5374 O O . SER A 1 684 ? -42.112 -0.014 1.646 1.00 93.25 684 SER A O 1
ATOM 5376 N N . ALA A 1 685 ? -44.230 0.391 1.017 1.00 93.00 685 ALA A N 1
ATOM 5377 C CA . ALA A 1 685 ? -44.422 1.448 2.001 1.00 93.00 685 ALA A CA 1
ATOM 5378 C C . ALA A 1 685 ? -44.257 0.922 3.436 1.00 93.00 685 ALA A C 1
ATOM 5380 O O . ALA A 1 685 ? -44.802 -0.128 3.785 1.00 93.00 685 ALA A O 1
ATOM 5381 N N . GLY A 1 686 ? -43.494 1.645 4.253 1.00 93.19 686 GLY A N 1
ATOM 5382 C CA . GLY A 1 686 ? -43.149 1.223 5.607 1.00 93.19 686 GLY A CA 1
ATOM 5383 C C . GLY A 1 686 ? -41.883 1.881 6.151 1.00 93.19 686 GLY A C 1
ATOM 5384 O O . GLY A 1 686 ? -41.255 2.711 5.489 1.00 93.19 686 GLY A O 1
ATOM 5385 N N . GLU A 1 687 ? -41.525 1.496 7.375 1.00 94.81 687 GLU A N 1
ATOM 5386 C CA . GLU A 1 687 ? -40.280 1.893 8.035 1.00 94.81 687 GLU A CA 1
ATOM 5387 C C . GLU A 1 687 ? -39.274 0.741 7.998 1.00 94.81 687 GLU A C 1
ATOM 5389 O O . GLU A 1 687 ? -39.625 -0.401 8.298 1.00 94.81 687 GLU A O 1
ATOM 5394 N N . TYR A 1 688 ? -38.025 1.057 7.672 1.00 95.75 688 TYR A N 1
ATOM 5395 C CA . TYR A 1 688 ? -36.919 0.110 7.579 1.00 95.75 688 TYR A CA 1
ATOM 5396 C C . TYR A 1 688 ? -35.740 0.594 8.423 1.00 95.75 688 TYR A C 1
ATOM 5398 O O . TYR A 1 688 ? -35.460 1.795 8.490 1.00 95.75 688 TYR A O 1
ATOM 5406 N N . LYS A 1 689 ? -35.005 -0.339 9.032 1.00 97.38 689 LYS A N 1
ATOM 5407 C CA . LYS A 1 689 ? -33.753 -0.045 9.739 1.00 97.38 689 LYS A CA 1
ATOM 5408 C C . LYS A 1 689 ? -32.601 -0.077 8.750 1.00 97.38 689 LYS A C 1
ATOM 5410 O O . LYS A 1 689 ? -32.274 -1.136 8.218 1.00 97.38 689 LYS A O 1
ATOM 5415 N N . LEU A 1 690 ? -31.983 1.071 8.511 1.00 97.62 690 LEU A N 1
ATOM 5416 C CA . LEU A 1 690 ? -30.855 1.199 7.599 1.00 97.62 690 LEU A CA 1
ATOM 5417 C C . LEU A 1 690 ? -29.577 1.401 8.411 1.00 97.62 690 LEU A C 1
ATOM 5419 O O . LEU A 1 690 ? -29.456 2.401 9.108 1.00 97.62 690 LEU A O 1
ATOM 5423 N N . ARG A 1 691 ? -28.610 0.493 8.286 1.00 98.06 691 ARG A N 1
ATOM 5424 C CA . ARG A 1 691 ? -27.274 0.668 8.861 1.00 98.06 691 ARG A CA 1
ATOM 5425 C C . ARG A 1 691 ? -26.264 0.926 7.756 1.00 98.06 691 ARG A C 1
ATOM 5427 O O . ARG A 1 691 ? -26.170 0.144 6.811 1.00 98.06 691 ARG A O 1
ATOM 5434 N N . ILE A 1 692 ? -25.486 1.992 7.903 1.00 97.81 692 ILE A N 1
ATOM 5435 C CA . ILE A 1 692 ? -24.329 2.288 7.060 1.00 97.81 692 ILE A CA 1
ATOM 5436 C C . ILE A 1 692 ? -23.077 2.150 7.923 1.00 97.81 692 ILE A C 1
ATOM 5438 O O . ILE A 1 692 ? -22.885 2.903 8.874 1.00 97.81 692 ILE A O 1
ATOM 5442 N N . THR A 1 693 ? -22.226 1.185 7.592 1.00 98.06 693 THR A N 1
ATOM 5443 C CA . THR A 1 693 ? -20.926 0.999 8.246 1.00 98.06 693 THR A CA 1
ATOM 5444 C C . THR A 1 693 ? -19.856 1.701 7.431 1.00 98.06 693 THR A C 1
ATOM 5446 O O . THR A 1 693 ? -19.567 1.275 6.314 1.00 98.06 693 THR A O 1
ATOM 5449 N N . ALA A 1 694 ? -19.271 2.759 7.985 1.00 97.00 694 ALA A N 1
ATOM 5450 C CA . ALA A 1 694 ? -18.094 3.412 7.435 1.00 97.00 694 ALA A CA 1
ATOM 5451 C C . ALA A 1 694 ? -16.837 2.700 7.940 1.00 97.00 694 ALA A C 1
ATOM 5453 O O . ALA A 1 694 ? -16.558 2.715 9.141 1.00 97.00 694 ALA A O 1
ATOM 5454 N N . TYR A 1 695 ? -16.098 2.065 7.030 1.00 96.75 695 TYR A N 1
ATOM 5455 C CA . TYR A 1 695 ? -14.882 1.348 7.401 1.00 96.75 695 TYR A CA 1
ATOM 5456 C C . TYR A 1 695 ? -13.736 2.315 7.704 1.00 96.75 695 TYR A C 1
ATOM 5458 O O . TYR A 1 695 ? -13.492 3.256 6.947 1.00 96.75 695 TYR A O 1
ATOM 5466 N N . GLY A 1 696 ? -13.023 2.068 8.801 1.00 93.94 696 GLY A N 1
ATOM 5467 C CA . GLY A 1 696 ? -11.794 2.785 9.129 1.00 93.94 696 GLY A CA 1
ATOM 5468 C C . GLY A 1 696 ? -10.624 2.346 8.243 1.00 93.94 696 GLY A C 1
ATOM 5469 O O . GLY A 1 696 ? -10.604 1.236 7.715 1.00 93.94 696 GLY A O 1
ATOM 5470 N N . ASN A 1 697 ? -9.626 3.217 8.077 1.00 89.69 697 ASN A N 1
ATOM 5471 C CA . ASN A 1 697 ? -8.423 2.954 7.271 1.00 89.69 697 ASN A CA 1
ATOM 5472 C C . ASN A 1 697 ? -7.125 2.924 8.099 1.00 89.69 697 ASN A C 1
ATOM 5474 O O . ASN A 1 697 ? -6.041 2.913 7.528 1.00 89.69 697 ASN A O 1
ATOM 5478 N N . ARG A 1 698 ? -7.237 2.938 9.436 1.00 92.94 698 ARG A N 1
ATOM 5479 C CA . ARG A 1 698 ? -6.123 2.981 10.404 1.00 92.94 698 ARG A CA 1
ATOM 5480 C C . ARG A 1 698 ? -5.223 4.231 10.356 1.00 92.94 698 ARG A C 1
ATOM 5482 O O . ARG A 1 698 ? -4.408 4.425 11.255 1.00 92.94 698 ARG A O 1
ATOM 5489 N N . ASP A 1 699 ? -5.428 5.136 9.406 1.00 91.06 699 ASP A N 1
ATOM 5490 C CA . ASP A 1 699 ? -4.543 6.281 9.166 1.00 91.06 699 ASP A CA 1
ATOM 5491 C C . ASP A 1 699 ? -4.518 7.277 10.339 1.00 91.06 699 ASP A C 1
ATOM 5493 O O . ASP A 1 699 ? -3.465 7.791 10.698 1.00 91.06 699 ASP A O 1
ATOM 5497 N N . HIS A 1 700 ? -5.642 7.471 11.036 1.00 91.81 700 HIS A N 1
ATOM 5498 C CA . HIS A 1 700 ? -5.727 8.419 12.156 1.00 91.81 700 HIS A CA 1
ATOM 5499 C C . HIS A 1 700 ? -4.861 8.070 13.382 1.00 91.81 700 HIS A C 1
ATOM 5501 O O . HIS A 1 700 ? -4.631 8.941 14.215 1.00 91.81 700 HIS A O 1
ATOM 5507 N N . ALA A 1 701 ? -4.380 6.828 13.515 1.00 92.94 701 ALA A N 1
ATOM 5508 C CA . ALA A 1 701 ? -3.484 6.423 14.609 1.00 92.94 701 ALA A CA 1
ATOM 5509 C C . ALA A 1 701 ? -2.083 6.012 14.120 1.00 92.94 701 ALA A C 1
ATOM 5511 O O . ALA A 1 701 ? -1.107 6.120 14.870 1.00 92.94 701 ALA A O 1
ATOM 5512 N N . PHE A 1 702 ? -1.973 5.554 12.869 1.00 92.19 702 PHE A N 1
ATOM 5513 C CA . PHE A 1 702 ? -0.744 4.985 12.306 1.00 92.19 702 PHE A CA 1
ATOM 5514 C C . PHE A 1 702 ? -0.146 5.805 11.161 1.00 92.19 702 PHE A C 1
ATOM 5516 O O . PHE A 1 702 ? 0.981 5.535 10.765 1.00 92.19 702 PHE A O 1
ATOM 5523 N N . GLY A 1 703 ? -0.860 6.801 10.637 1.00 90.12 703 GLY A N 1
ATOM 5524 C CA . GLY A 1 703 ? -0.413 7.642 9.531 1.00 90.12 703 GLY A CA 1
ATOM 5525 C C . GLY A 1 703 ? 0.702 8.618 9.911 1.00 90.12 703 GLY A C 1
ATOM 5526 O O . GLY A 1 703 ? 1.123 8.740 11.069 1.00 90.12 703 GLY A O 1
ATOM 5527 N N . ALA A 1 704 ? 1.191 9.360 8.920 1.00 89.31 704 ALA A N 1
ATOM 5528 C CA . ALA A 1 704 ? 2.177 10.423 9.113 1.00 89.31 704 ALA A CA 1
ATOM 5529 C C . ALA A 1 704 ? 1.506 11.701 9.668 1.00 89.31 704 ALA A C 1
ATOM 5531 O O . ALA A 1 704 ? 1.446 12.726 9.001 1.00 89.31 704 ALA A O 1
ATOM 5532 N N . LEU A 1 705 ? 0.973 11.628 10.893 1.00 87.44 705 LEU A N 1
ATOM 5533 C CA . LEU A 1 705 ? 0.102 12.653 11.499 1.00 87.44 705 LEU A CA 1
ATOM 5534 C C . LEU A 1 705 ? 0.761 14.030 11.684 1.00 87.44 705 LEU A C 1
ATOM 5536 O O . LEU A 1 705 ? 0.065 15.041 11.741 1.00 87.44 705 LEU A O 1
ATOM 5540 N N . HIS A 1 706 ? 2.093 14.070 11.767 1.00 85.69 706 HIS A N 1
ATOM 5541 C CA . HIS A 1 706 ? 2.880 15.300 11.923 1.00 85.69 706 HIS A CA 1
ATOM 5542 C C . HIS A 1 706 ? 3.503 15.789 10.615 1.00 85.69 706 HIS A C 1
ATOM 5544 O O . HIS A 1 706 ? 4.318 16.708 10.643 1.00 85.69 706 HIS A O 1
ATOM 5550 N N . LEU A 1 707 ? 3.174 15.171 9.476 1.00 85.62 707 LEU A N 1
ATOM 5551 C CA . LEU A 1 707 ? 3.640 15.618 8.168 1.00 85.62 707 LEU A CA 1
ATOM 5552 C C . LEU A 1 707 ? 2.830 16.853 7.742 1.00 85.62 707 LEU A C 1
ATOM 5554 O O . LEU A 1 707 ? 1.629 16.721 7.502 1.00 85.62 707 LEU A O 1
ATOM 5558 N N . PRO A 1 708 ? 3.447 18.042 7.606 1.00 81.75 708 PRO A N 1
ATOM 5559 C CA . PRO A 1 708 ? 2.737 19.210 7.111 1.00 81.75 708 PRO A CA 1
ATOM 5560 C C . PRO A 1 708 ? 2.285 19.000 5.665 1.00 81.75 708 PRO A C 1
ATOM 5562 O O . PRO A 1 708 ? 3.038 18.484 4.828 1.00 81.75 708 PRO A O 1
ATOM 5565 N N . ASP A 1 709 ? 1.074 19.459 5.357 1.00 79.00 709 ASP A N 1
ATOM 5566 C CA . ASP A 1 709 ? 0.535 19.414 4.002 1.00 79.00 709 ASP A CA 1
ATOM 5567 C C . ASP A 1 709 ? 1.503 20.066 3.003 1.00 79.00 709 ASP A C 1
ATOM 5569 O O . ASP A 1 709 ? 1.924 21.214 3.152 1.00 79.00 709 ASP A O 1
ATOM 5573 N N . GLY A 1 710 ? 1.838 19.329 1.943 1.00 77.44 710 GLY A N 1
ATOM 5574 C CA . GLY A 1 710 ? 2.683 19.817 0.853 1.00 77.44 710 GLY A CA 1
ATOM 5575 C C . GLY A 1 710 ? 4.192 19.656 1.054 1.00 77.44 710 GLY A C 1
ATOM 5576 O O . GLY A 1 710 ? 4.916 19.892 0.088 1.00 77.44 710 GLY A O 1
ATOM 5577 N N . LEU A 1 711 ? 4.670 19.205 2.225 1.00 78.31 711 LEU A N 1
ATOM 5578 C CA . LEU A 1 711 ? 6.104 18.968 2.453 1.00 78.31 711 LEU A CA 1
ATOM 5579 C C . LEU A 1 711 ? 6.642 17.827 1.574 1.00 78.31 711 LEU A C 1
ATOM 5581 O O . LEU A 1 711 ? 7.697 17.948 0.957 1.00 78.31 711 LEU A O 1
ATOM 5585 N N . THR A 1 712 ? 5.894 16.729 1.465 1.00 73.06 712 THR A N 1
ATOM 5586 C CA . THR A 1 712 ? 6.163 15.665 0.492 1.00 73.06 712 THR A CA 1
ATOM 5587 C C . THR A 1 712 ? 4.865 14.997 0.044 1.00 73.06 712 THR A C 1
ATOM 5589 O O . THR A 1 712 ? 3.853 15.034 0.739 1.00 73.06 712 THR A O 1
ATOM 5592 N N . LYS A 1 713 ? 4.884 14.396 -1.150 1.00 67.81 713 LYS A N 1
ATOM 5593 C CA . LYS A 1 713 ? 3.819 13.508 -1.657 1.00 67.81 713 LYS A CA 1
ATOM 5594 C C . LYS A 1 713 ? 4.184 12.026 -1.517 1.00 67.81 713 LYS A C 1
ATOM 5596 O O . LYS A 1 713 ? 3.427 11.168 -1.965 1.00 67.81 713 LYS A O 1
ATOM 5601 N N . TRP A 1 714 ? 5.359 11.743 -0.960 1.00 72.75 714 TRP A N 1
ATOM 5602 C CA . TRP A 1 714 ? 5.912 10.410 -0.777 1.00 72.75 714 TRP A CA 1
ATOM 5603 C C . TRP A 1 714 ? 5.852 10.011 0.696 1.00 72.75 714 TRP A C 1
ATOM 5605 O O . TRP A 1 714 ? 6.351 10.737 1.554 1.00 72.75 714 TRP A O 1
ATOM 5615 N N . TYR A 1 715 ? 5.271 8.846 0.977 1.00 74.56 715 TYR A N 1
ATOM 5616 C CA . TYR A 1 715 ? 5.200 8.280 2.322 1.00 74.56 715 TYR A CA 1
ATOM 5617 C C . TYR A 1 715 ? 6.307 7.234 2.488 1.00 74.56 715 TYR A C 1
ATOM 5619 O O . TYR A 1 715 ? 6.139 6.075 2.114 1.00 74.56 715 TYR A O 1
ATOM 5627 N N . GLY A 1 716 ? 7.450 7.668 3.021 1.00 78.06 716 GLY A N 1
ATOM 5628 C CA . GLY A 1 716 ? 8.571 6.812 3.427 1.00 78.06 716 GLY A CA 1
ATOM 5629 C C . GLY A 1 716 ? 8.856 6.920 4.931 1.00 78.06 716 GLY A C 1
ATOM 5630 O O . GLY A 1 716 ? 8.215 7.729 5.605 1.00 78.06 716 GLY A O 1
ATOM 5631 N N . PRO A 1 717 ? 9.808 6.139 5.475 1.00 76.31 717 PRO A N 1
ATOM 5632 C CA . PRO A 1 717 ? 10.262 6.245 6.866 1.00 76.31 717 PRO A CA 1
ATOM 5633 C C . PRO A 1 717 ? 10.503 7.682 7.349 1.00 76.31 717 PRO A C 1
ATOM 5635 O O . PRO A 1 717 ? 10.151 8.016 8.484 1.00 76.31 717 PRO A O 1
ATOM 5638 N N . ASP A 1 718 ? 11.044 8.543 6.490 1.00 79.19 718 ASP A N 1
ATOM 5639 C CA . ASP A 1 718 ? 11.332 9.938 6.833 1.00 79.19 718 ASP A CA 1
ATOM 5640 C C . ASP A 1 718 ? 10.065 10.807 6.996 1.00 79.19 718 ASP A C 1
ATOM 5642 O O . ASP A 1 718 ? 10.073 11.772 7.760 1.00 79.19 718 ASP A O 1
ATOM 5646 N N . ALA A 1 719 ? 8.932 10.436 6.381 1.00 84.06 719 ALA A N 1
ATOM 5647 C CA . ALA A 1 719 ? 7.657 11.153 6.527 1.00 84.06 719 ALA A CA 1
ATOM 5648 C C . ALA A 1 719 ? 7.087 11.087 7.957 1.00 84.06 719 ALA A C 1
ATOM 5650 O O . ALA A 1 719 ? 6.296 11.938 8.355 1.00 84.06 719 ALA A O 1
ATOM 5651 N N . PHE A 1 720 ? 7.506 10.092 8.741 1.00 84.50 720 PHE A N 1
ATOM 5652 C CA . PHE A 1 720 ? 7.124 9.931 10.144 1.00 84.50 720 PHE A CA 1
ATOM 5653 C C . PHE A 1 720 ? 8.065 10.662 11.109 1.00 84.50 720 PHE A C 1
ATOM 5655 O O . PHE A 1 720 ? 7.811 10.677 12.307 1.00 84.50 720 PHE A O 1
ATOM 5662 N N . ARG A 1 721 ? 9.152 11.246 10.591 1.00 81.50 721 ARG A N 1
ATOM 5663 C CA . ARG A 1 721 ? 10.241 11.872 11.356 1.00 81.50 721 ARG A CA 1
ATOM 5664 C C . ARG A 1 721 ? 10.490 13.313 10.916 1.00 81.50 721 ARG A C 1
ATOM 5666 O O . ARG A 1 721 ? 11.600 13.817 11.071 1.00 81.50 721 ARG A O 1
ATOM 5673 N N . THR A 1 722 ? 9.483 13.962 10.335 1.00 68.62 722 THR A N 1
ATOM 5674 C CA . THR A 1 722 ? 9.594 15.316 9.785 1.00 68.62 722 THR A CA 1
ATOM 5675 C C . THR A 1 722 ? 10.189 16.274 10.816 1.00 68.62 722 THR A C 1
ATOM 5677 O O . THR A 1 722 ? 9.739 16.342 11.963 1.00 68.62 722 THR A O 1
ATOM 5680 N N . ALA A 1 723 ? 11.262 16.958 10.420 1.00 54.44 723 ALA A N 1
ATOM 5681 C CA . ALA A 1 723 ? 11.934 17.960 11.233 1.00 54.44 723 ALA A CA 1
ATOM 5682 C C . ALA A 1 723 ? 11.240 19.316 11.047 1.00 54.44 723 ALA A C 1
ATOM 5684 O O . ALA A 1 723 ? 10.965 19.697 9.915 1.00 54.44 723 ALA A O 1
ATOM 5685 N N . GLU A 1 724 ? 11.002 19.999 12.169 1.00 42.16 724 GLU A N 1
ATOM 5686 C CA . GLU A 1 724 ? 10.551 21.394 12.300 1.00 42.16 724 GLU A CA 1
ATOM 5687 C C . GLU A 1 724 ? 9.205 21.762 11.630 1.00 42.16 724 GLU A C 1
ATOM 5689 O O . GLU A 1 724 ? 9.072 21.845 10.411 1.00 42.16 724 GLU A O 1
ATOM 5694 N N . CYS A 1 725 ? 8.212 22.061 12.477 1.00 34.59 725 CYS A N 1
ATOM 5695 C CA . CYS A 1 725 ? 7.165 23.039 12.167 1.00 34.59 725 CYS A CA 1
ATOM 5696 C C . CYS A 1 725 ? 7.578 24.398 12.730 1.00 34.59 725 CYS A C 1
ATOM 5698 O O . CYS A 1 725 ? 8.076 24.400 13.883 1.00 34.59 725 CYS A O 1
#

Secondary structure (DSSP, 8-state):
-PPPGGGSPP-----------------S-GGGGSPP-HHHHHS--GGGS---EEEEEES--HHHHHHHHHHHHHTT--EEEEEEEEEE-SPTTSHHHHHHHHHHHHHHHHHT-EEEEEEEESSSTTSTTTTTTSS-GGGB-EEEEEESS-TT-TTS--------TTTT-----S-SEEEEEEEEEE-TTS-EEEEEEEPTTSPP-TTEEEEEEEEPPPBGGGTTB--B-TT-HHHHHHHHHHTHHHHHHHHGGGBTTTB--EE---------B--SSTT----BB------EESS---EETTEE----------EE-SSHHHHHHHGGGG--EEEEETTSSBPSSEEEEEEEETTEEEEEEEE--SS--EEEEEEEES-EEEEEE-TTT--EEEE--EEETTEEEEEEEE-TT-EEEEEEEETT-----PBP--PPP---------EEEESS-EEEEE-EEEEEESTTSPPPPPEEHHHHHHHHHHHTTPPPP-S----GGGS--PPP-EEEEEEEEEEESS-B-S-EEEEETGGG-EEEETTEEEP----EESSSTTEEEEEPPPB-SEEEEEEEEEEESTT-----EEEEES-EEEEETTEEEEE---GGG--SS-GGGTT-TT--SPEEEEEEEEE-SSS-EEEEEE-----SS-EEEEETTEEEEEE-STT-EEEEEEE-SEEEEEEEEE---SHHHHS-TT--TTS-S--SGGGGS----

Foldseek 3Di:
DDDDPVPDPDPDPPPDDPPDDPDPPQDLCPVVQDPDDLVCLQPPALVPFAAEADEAAAEDDLVVLLVVVVVCVVVVHQYYEPAAEFHHQPDQLDPVVLVSLQSNLVSCVVSSHAYEYAQDNHDQPQCNLVPLFPPPVPFFAKAKKKFPDDVPRPPDDPDVPPPPLQQQADDDDSAWDFPWKWQFDAPPQLHGPGTDTDDPPDDDDPRIITITIHGDQQGQQSVRHHQGHPVDPVSNVSSCVSGVVSNCVSNPPCCCPSHVYYDHHCRDHHDFADAPASPGGDIGGDDDDDAEEAPDPQGHRNGGRPDDDDPPHHYFHNDPVGVVVVCVVVDFKFKAFPVRHGDPQKDWDWDDDPQKIKIKIWGNAQADKTKIKMKGAAAWFKWWQDSPSSDIAGDDWDDDPRIIIDIDIHGRGRMTMIMIHHNVDGDPGHHDDDDDDDDDDDFWDWQKDFPFFFKDWFQWWFKDKAPPDDTHDIDGFLQVLQVNCVVVVHDHDDFGHNHSNSDDDDDFPMKMKTKTKAFEQAKFDFKKKWDAPLVFKWKDKQNHTFPSDFPAHDPDRRTTIGTDHIDGGGMMMMMIMGGDDNPDDGDMMIIGHQWFWDDDPPHIYTHHRPSVPDIPDDCCNVRRQLPFFKMKIKTKDFDDDDFWDWDKDADCDDDFQKKWKDKQNHTQGIARGPVRMGTSGIDTGDIIIIMIIRGGPSCSRPNLVVQDPPPDPDDGPVSVVDDDD

Radius of gyration: 32.1 Å; chains: 1; bounding box: 102×63×82 Å